Protein AF-0000000073455207 (afdb_homodimer)

Organism: Kluyveromyces lactis (strain ATCC 8585 / CBS 2359 / DSM 70799 / NBRC 1267 / NRRL Y-1140 / WM37) (NCBI:txid284590)

InterPro domains:
  IPR009097 Cyclic phosphodiesterase [SSF55144] (1-223)
  IPR015069 2H-phosphodiesterase-like, Domain of unknown function DUF1868 [PF08975] (4-100)

Nearest PDB structures (foldseek):
  2fsq-assembly1_A  TM=8.961E-01  e=2.848E-17  Agrobacterium fabrum str. C58
  6d30-assembly1_A  TM=6.223E-01  e=1.969E-04  Homo sapiens
  4h7w-assembly1_A  TM=6.123E-01  e=1.408E-03  Homo sapiens
  7tdp-assembly1_C  TM=2.406E-01  e=6.929E-01  Paenibacillus polymyxa
  7ten-assembly1_H  TM=1.829E-01  e=4.846E-01  Listeria monocytogenes

Solvent-accessible surface area (backbone atoms only — not comparable to full-atom values): 24890 Å² total; per-residue (Å²): 130,60,74,52,32,41,82,76,42,37,68,28,74,42,47,32,35,35,29,29,26,55,58,58,71,95,38,72,57,40,56,56,60,42,50,53,68,53,46,43,72,72,44,94,58,42,88,33,43,32,73,46,43,58,64,46,34,33,34,63,75,40,69,53,35,41,73,89,44,66,48,91,30,30,33,46,62,96,54,64,78,83,56,51,63,68,54,49,52,52,52,51,51,50,52,51,61,72,64,38,46,52,78,64,67,73,42,56,87,34,43,47,29,20,61,45,76,75,54,82,86,68,55,69,89,62,81,72,56,54,43,66,51,42,34,39,55,63,45,68,67,43,42,50,50,53,50,50,50,52,50,50,48,23,69,73,35,46,36,48,43,91,46,70,90,66,64,75,41,36,33,62,49,26,39,44,48,46,88,68,51,71,71,52,46,52,53,46,50,52,54,52,49,52,50,47,51,49,40,43,70,78,38,37,63,46,78,31,49,40,43,27,39,27,37,27,54,31,90,59,50,67,44,79,72,46,75,57,130,61,74,52,31,40,85,75,42,37,67,28,75,42,46,34,35,36,29,29,25,55,60,54,72,90,37,72,57,45,58,55,59,42,50,55,67,54,45,43,72,73,45,94,58,42,88,32,41,32,73,47,42,58,64,46,35,32,34,63,75,40,68,54,35,42,73,87,44,64,49,91,31,29,34,46,62,96,53,64,80,84,54,52,62,69,54,49,53,51,52,51,51,50,50,50,61,72,64,38,46,50,77,65,68,74,42,57,90,35,46,48,30,19,61,45,77,76,54,81,86,67,57,69,89,61,83,73,57,54,43,66,50,42,35,39,57,61,44,71,69,43,41,51,50,53,50,50,50,51,49,51,49,22,69,73,36,46,35,50,44,90,44,70,91,66,63,77,43,37,32,61,51,27,39,44,50,47,87,70,51,70,70,53,46,52,52,47,49,53,54,52,50,52,50,48,50,49,40,42,70,78,38,38,63,46,77,31,50,42,45,26,39,27,37,27,53,32,92,58,48,68,45,80,73,47,76,60

Secondary structure (DSSP, 8-state):
--SSB-TTSPBPP--EEEEEEEPPSSSHHHHHHHHHHHHGGGSTTGGGEEEPPGGG-EEEEEEEEETTB-STTSS-TTS-TTS-HHHHHHHHHHHHHHHTTTTTT-S-SSEEEEE----GGG--SSPPSEEEEEEEESSHHHHHHHHHHHHHHHHHH----TTTTT---EEEEEEE-SPPPHHHHHHHHHHHHHHHHHHHHH--EEEE---EEEEEEETTEEEEEEE-/--SSB-TTSPBPP--EEEEEEEPPSSSHHHHHHHHHHHHGGGSTTGGGEEEPPGGG-EEEEEEEEETTB-STTSS-TTS-TTS-HHHHHHHHHHHHHHHTTTTTT-S-SSEEEEE----GGG--SSPPSEEEEEEEESSHHHHHHHHHHHHHHHHHH----TTTTT---EEEEEEE-SPPPHHHHHHHHHHHHHHHHHHHHH--EEEE---EEEEEEETTEEEEEEE-

Foldseek 3Di:
DDCAAALQRHGDWKWAKFKKFQFDCPDPLLVLVCVCVVCLVVQPCSRQKHFADSRLWIKTLFGEEIQPDCDQQNAFPPDDSPDGNVVSLVVLLVLCVVVVCPVVVLADQWFKKFWDDDDPVPDDPDFDFFQKTWIGGPDPVRVVRSLVVQVVSCVSGVHHGPCSPPDTIITTGMGGSDGDDPVSSVVSCVVSNVSSVVCCVPPGMGITGFIFIWIDRHSRDTHGSDGD/DDCQAALQRHGDFKWAKFKKFQFDPPDPLLVLLCVCVVCLVVQPCSRQKFFADSRLWIKTLFGEEIPPDCDQQNAFPPDDSPDGRVVSLVVLLVLCVVVVCPVVVLADQWFKKFWDDDDPVPDDPDFDFFQKTWIGGPDPVRVVSSLVVQVVSCVSTVHHGPCSPPDTIITTGMGGSDGDDPVSSVVSCVVSNVSSVVCCVPPGMGITGAIFIWIDRHSHDTHGSDGD

pLDDT: mean 92.15, std 9.15, range [52.16, 98.69]

Sequence (456 aa):
MSFKFDDNGVVKTFHGNTIICHIPQQTDFFNRLLDFYRFAKRLSFYDKITLLPPSSYHVTIMNCCHEHDRSVGHWPTGLGADASISECHNHLAQLFKDANFRDQGTNPSGVELKVHIPPKDELPSSKPRSINVIVKPSNTSQETAIKQLRDSISALTGLEDPSHDSIKFHITLAYINEELKDSEVEELNSHLGNLHCILDRDCPVVQLGEPEFVTFEDMFYFHLVTKLMSFKFDDNGVVKTFHGNTIICHIPQQTDFFNRLLDFYRFAKRLSFYDKITLLPPSSYHVTIMNCCHEHDRSVGHWPTGLGADASISECHNHLAQLFKDANFRDQGTNPSGVELKVHIPPKDELPSSKPRSINVIVKPSNTSQETAIKQLRDSISALTGLEDPSHDSIKFHITLAYINEELKDSEVEELNSHLGNLHCILDRDCPVVQLGEPEFVTFEDMFYFHLVTKL

Radius of gyration: 23.31 Å; Cα contacts (8 Å, |Δi|>4): 829; chains: 2; bounding box: 54×61×60 Å

Structure (mmCIF, N/CA/C/O backbone):
data_AF-0000000073455207-model_v1
#
loop_
_entity.id
_entity.type
_entity.pdbx_description
1 polymer KLLA0A10351p
#
loop_
_atom_site.group_PDB
_atom_site.id
_atom_site.type_symbol
_atom_site.label_atom_id
_atom_site.label_alt_id
_atom_site.label_comp_id
_atom_site.label_asym_id
_atom_site.label_entity_id
_atom_site.label_seq_id
_atom_site.pdbx_PDB_ins_code
_atom_site.Cartn_x
_atom_site.Cartn_y
_atom_site.Cartn_z
_atom_site.occupancy
_atom_site.B_iso_or_equiv
_atom_site.auth_seq_id
_atom_site.auth_comp_id
_atom_site.auth_asym_id
_atom_site.auth_atom_id
_atom_site.pdbx_PDB_model_num
ATOM 1 N N . MET A 1 1 ? 17.125 19.188 7.805 1 53.72 1 MET A N 1
ATOM 2 C CA . MET A 1 1 ? 16.797 17.766 7.844 1 53.72 1 MET A CA 1
ATOM 3 C C . MET A 1 1 ? 15.383 17.547 8.367 1 53.72 1 MET A C 1
ATOM 5 O O . MET A 1 1 ? 14.93 18.266 9.258 1 53.72 1 MET A O 1
ATOM 9 N N . SER A 1 2 ? 14.477 16.938 7.512 1 76.56 2 SER A N 1
ATOM 10 C CA . SER A 1 2 ? 13.078 16.734 7.875 1 76.56 2 SER A CA 1
ATOM 11 C C . SER A 1 2 ? 12.953 15.797 9.078 1 76.56 2 SER A C 1
ATOM 13 O O . SER A 1 2 ? 13.852 15.008 9.352 1 76.56 2 SER A O 1
ATOM 15 N N . PHE A 1 3 ? 12.125 16.078 10.016 1 85.06 3 PHE A N 1
ATOM 16 C CA . PHE A 1 3 ? 11.805 15.211 11.148 1 85.06 3 PHE A CA 1
ATOM 17 C C . PHE A 1 3 ? 11.312 13.852 10.664 1 85.06 3 PHE A C 1
ATOM 19 O O . PHE A 1 3 ? 11.375 12.867 11.406 1 85.06 3 PHE A O 1
ATOM 26 N N . LYS A 1 4 ? 11.023 13.773 9.461 1 91.94 4 LYS A N 1
ATOM 27 C CA . LYS A 1 4 ? 10.289 12.594 9.016 1 91.94 4 LYS A CA 1
ATOM 28 C C . LYS A 1 4 ? 11.211 11.609 8.305 1 91.94 4 LYS A C 1
ATOM 30 O O . LYS A 1 4 ? 10.969 10.398 8.328 1 91.94 4 LYS A O 1
ATOM 35 N N . PHE A 1 5 ? 12.258 12.109 7.629 1 94 5 PHE A N 1
ATOM 36 C CA . PHE A 1 5 ? 13.188 11.273 6.883 1 94 5 PHE A CA 1
ATOM 37 C C . PHE A 1 5 ? 14.617 11.742 7.09 1 94 5 PHE A C 1
ATOM 39 O 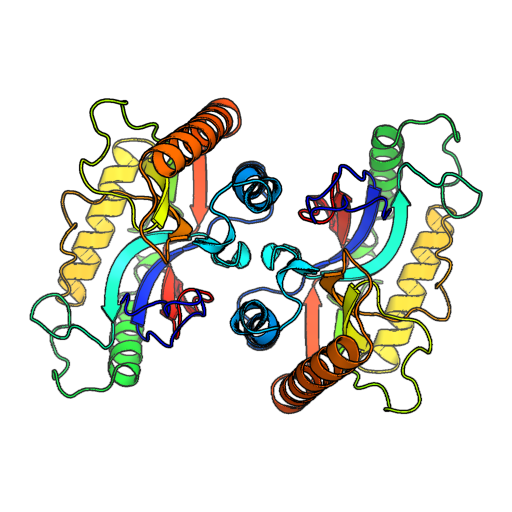O . PHE A 1 5 ? 14.867 12.93 7.297 1 94 5 PHE A O 1
ATOM 46 N N . ASP A 1 6 ? 15.531 10.828 7.02 1 90.75 6 ASP A N 1
ATOM 47 C CA . ASP A 1 6 ? 16.938 11.234 7.062 1 90.75 6 ASP A CA 1
ATOM 48 C C . ASP A 1 6 ? 17.453 11.555 5.66 1 90.75 6 ASP A C 1
ATOM 50 O O . ASP A 1 6 ? 16.688 11.539 4.691 1 90.75 6 ASP A O 1
ATOM 54 N N . ASP A 1 7 ? 18.703 11.844 5.578 1 84.44 7 ASP A N 1
ATOM 55 C CA . ASP A 1 7 ? 19.266 12.352 4.328 1 84.44 7 ASP A CA 1
ATOM 56 C C . ASP A 1 7 ? 19.297 11.258 3.262 1 84.44 7 ASP A C 1
ATOM 58 O O . ASP A 1 7 ? 19.359 11.555 2.066 1 84.44 7 ASP A O 1
ATOM 62 N N . ASN A 1 8 ? 19.234 10.008 3.686 1 86.81 8 ASN A N 1
ATOM 63 C CA . ASN A 1 8 ? 19.25 8.891 2.752 1 86.81 8 ASN A CA 1
ATOM 64 C C . ASN A 1 8 ? 17.844 8.438 2.385 1 86.81 8 ASN A C 1
ATOM 66 O O . ASN A 1 8 ? 17.656 7.469 1.643 1 86.81 8 ASN A O 1
ATOM 70 N N . GLY A 1 9 ? 16.922 9.133 2.91 1 91.31 9 GLY A N 1
ATOM 71 C CA . GLY A 1 9 ? 15.539 8.836 2.57 1 91.31 9 GLY A CA 1
ATOM 72 C C . GLY A 1 9 ? 14.938 7.734 3.424 1 91.31 9 GLY A C 1
ATOM 73 O O . GLY A 1 9 ? 13.883 7.195 3.092 1 91.31 9 GLY A O 1
ATOM 74 N N . VAL A 1 10 ? 15.648 7.391 4.445 1 94.44 10 VAL A N 1
ATOM 75 C CA . VAL A 1 10 ? 15.133 6.395 5.375 1 94.44 10 VAL A CA 1
ATOM 76 C C . VAL A 1 10 ? 14.156 7.047 6.348 1 94.44 10 VAL A C 1
ATOM 78 O O . VAL A 1 10 ? 14.445 8.109 6.91 1 94.44 10 VAL A O 1
ATOM 81 N N . VAL A 1 11 ? 13.023 6.438 6.492 1 96.62 11 VAL A N 1
ATOM 82 C CA . VAL A 1 11 ? 11.977 7 7.34 1 96.62 11 VAL A CA 1
ATOM 83 C C . VAL A 1 11 ? 12.438 7.012 8.797 1 96.62 11 VAL A C 1
ATOM 85 O O . VAL A 1 11 ? 13.062 6.059 9.266 1 96.62 11 VAL A O 1
ATOM 88 N N . LYS A 1 12 ? 12.148 8.094 9.461 1 96 12 LYS A N 1
ATOM 89 C CA . LYS A 1 12 ? 12.477 8.25 10.875 1 96 12 LYS A CA 1
ATOM 90 C C . LYS A 1 12 ? 11.234 8.055 11.75 1 96 12 LYS A C 1
ATOM 92 O O . LYS A 1 12 ? 10.109 8.156 11.266 1 96 12 LYS A O 1
ATOM 97 N N . THR A 1 13 ? 11.539 7.75 13 1 95.38 13 THR A N 1
ATOM 98 C CA . THR A 1 13 ? 10.453 7.77 13.969 1 95.38 13 THR A CA 1
ATOM 99 C C . THR A 1 13 ? 9.852 9.164 14.086 1 95.38 13 THR A C 1
ATOM 101 O O . THR A 1 13 ? 10.578 10.156 14.133 1 95.38 13 THR A O 1
ATOM 104 N N . PHE A 1 14 ? 8.594 9.297 14.047 1 96.06 14 PHE A N 1
ATOM 105 C CA . PHE A 1 14 ? 7.793 10.508 14.141 1 96.06 14 PHE A CA 1
ATOM 106 C C . PHE A 1 14 ? 6.414 10.203 14.711 1 96.06 14 PHE A C 1
ATOM 108 O O . PHE A 1 14 ? 5.469 9.945 13.961 1 96.06 14 PHE A O 1
ATOM 115 N N . HIS A 1 15 ? 6.293 10.281 16 1 97.44 15 HIS A N 1
ATOM 116 C CA . HIS A 1 15 ? 5.059 9.867 16.672 1 97.44 15 HIS A CA 1
ATOM 117 C C . HIS A 1 15 ? 4.012 10.977 16.625 1 97.44 15 HIS A C 1
ATOM 119 O O . HIS A 1 15 ? 4.32 12.141 16.891 1 97.44 15 HIS A O 1
ATOM 125 N N . GLY A 1 16 ? 2.875 10.633 16.281 1 97.94 16 GLY A N 1
ATOM 126 C CA . GLY A 1 16 ? 1.79 11.602 16.297 1 97.94 16 GLY A CA 1
ATOM 127 C C . GLY A 1 16 ? 0.429 10.977 16.062 1 97.94 16 GLY A C 1
ATOM 128 O O . GLY A 1 16 ? 0.284 9.758 16.109 1 97.94 16 GLY A O 1
ATOM 129 N N . ASN A 1 17 ? -0.539 11.82 15.992 1 98.38 17 ASN A N 1
ATOM 130 C CA . ASN A 1 17 ? -1.909 11.461 15.648 1 98.38 17 ASN A CA 1
ATOM 131 C C . ASN A 1 17 ? -2.549 12.508 14.734 1 98.38 17 ASN A C 1
ATOM 133 O O . ASN A 1 17 ? -2.059 13.633 14.641 1 98.38 17 ASN A O 1
ATOM 137 N N . THR A 1 18 ? -3.457 12.117 13.984 1 97.88 18 THR A N 1
ATOM 138 C CA . THR A 1 18 ? -4.117 12.969 13.008 1 97.88 18 THR A CA 1
ATOM 139 C C . THR A 1 18 ? -5.48 12.398 12.625 1 97.88 18 THR A C 1
ATOM 141 O O . THR A 1 18 ? -5.875 11.344 13.109 1 97.88 18 THR A O 1
ATOM 144 N N . ILE A 1 19 ? -6.246 13.156 11.922 1 96.69 19 ILE A N 1
ATOM 145 C CA . ILE A 1 19 ? -7.504 12.711 11.336 1 96.69 19 ILE A CA 1
ATOM 146 C C . ILE A 1 19 ? -7.355 12.586 9.82 1 96.69 19 ILE A C 1
ATOM 148 O O . ILE A 1 19 ? -7.051 13.562 9.133 1 96.69 19 ILE A O 1
ATOM 152 N N . ILE A 1 20 ? -7.598 11.352 9.305 1 98 20 ILE A N 1
ATOM 153 C CA . ILE A 1 20 ? -7.383 11.141 7.879 1 98 20 ILE A CA 1
ATOM 154 C C . ILE A 1 20 ? -8.562 10.375 7.289 1 98 20 ILE A C 1
ATOM 156 O O . ILE A 1 20 ? -9.391 9.836 8.023 1 98 20 ILE A O 1
ATOM 160 N N . CYS A 1 21 ? -8.656 10.391 5.996 1 97.94 21 CYS A N 1
ATOM 161 C CA . CYS A 1 21 ? -9.367 9.383 5.223 1 97.94 21 CYS A CA 1
ATOM 162 C C . CYS A 1 21 ? -8.406 8.594 4.34 1 97.94 21 CYS A C 1
ATOM 164 O O . CYS A 1 21 ? -7.73 9.172 3.484 1 97.94 21 CYS A O 1
ATOM 166 N N . HIS A 1 22 ? -8.312 7.301 4.527 1 98 22 HIS A N 1
ATOM 167 C CA . HIS A 1 22 ? -7.535 6.473 3.613 1 98 22 HIS A CA 1
ATOM 168 C C . HIS A 1 22 ? -8.164 6.457 2.221 1 98 22 HIS A C 1
ATOM 170 O O . HIS A 1 22 ? -9.383 6.52 2.086 1 98 22 HIS A O 1
ATOM 176 N N . ILE A 1 23 ? -7.32 6.375 1.247 1 97.81 23 ILE A N 1
ATOM 177 C CA . ILE A 1 23 ? -7.824 6.184 -0.108 1 97.81 23 ILE A CA 1
ATOM 178 C C . ILE A 1 23 ? -8.281 4.738 -0.288 1 97.81 23 ILE A C 1
ATOM 180 O O . ILE A 1 23 ? -7.523 3.803 -0.025 1 97.81 23 ILE A O 1
ATOM 184 N N . PRO A 1 24 ? -9.492 4.535 -0.753 1 96.12 24 PRO A N 1
ATOM 185 C CA . PRO A 1 24 ? -9.93 3.152 -0.98 1 96.12 24 PRO A CA 1
ATOM 186 C C . PRO A 1 24 ? -9.094 2.441 -2.047 1 96.12 24 PRO A C 1
ATOM 188 O O . PRO A 1 24 ? -8.922 2.967 -3.148 1 96.12 24 PRO A O 1
ATOM 191 N N . GLN A 1 25 ? -8.469 1.25 -1.884 1 93.56 25 GLN A N 1
ATOM 192 C CA . GLN A 1 25 ? -7.441 0.627 -2.713 1 93.56 25 GLN A CA 1
ATOM 193 C C . GLN A 1 25 ? -8.062 -0.09 -3.908 1 93.56 25 GLN A C 1
ATOM 195 O O . GLN A 1 25 ? -7.406 -0.262 -4.941 1 93.56 25 GLN A O 1
ATOM 200 N N . GLN A 1 26 ? -9.266 -0.726 -3.861 1 93.88 26 GLN A N 1
ATOM 201 C CA . GLN A 1 26 ? -9.883 -1.448 -4.965 1 93.88 26 GLN A CA 1
ATOM 202 C C . GLN A 1 26 ? -10.805 -0.536 -5.77 1 93.88 26 GLN A C 1
ATOM 204 O O . GLN A 1 26 ? -11.977 -0.852 -5.969 1 93.88 26 GLN A O 1
ATOM 209 N N . THR A 1 27 ? -10.234 0.616 -6.234 1 96.81 27 THR A N 1
ATOM 210 C CA . THR A 1 27 ? -10.922 1.607 -7.055 1 96.81 27 THR A CA 1
ATOM 211 C C . THR A 1 27 ? -10.055 2.029 -8.234 1 96.81 27 THR A C 1
ATOM 213 O O . THR A 1 27 ? -8.828 1.943 -8.172 1 96.81 27 THR A O 1
ATOM 216 N N . ASP A 1 28 ? -10.695 2.496 -9.297 1 96.25 28 ASP A N 1
ATOM 217 C CA . ASP A 1 28 ? -9.969 3.025 -10.445 1 96.25 28 ASP A CA 1
ATOM 218 C C . ASP A 1 28 ? -9.086 4.203 -10.039 1 96.25 28 ASP A C 1
ATOM 220 O O . ASP A 1 28 ? -7.973 4.352 -10.547 1 96.25 28 ASP A O 1
ATOM 224 N N . PHE A 1 29 ? -9.586 5.074 -9.125 1 97.62 29 PHE A N 1
ATOM 225 C CA . PHE A 1 29 ? -8.828 6.227 -8.648 1 97.62 29 PHE A CA 1
ATOM 226 C C . PHE A 1 29 ? -7.5 5.785 -8.047 1 97.62 29 PHE A C 1
ATOM 228 O O . PHE A 1 29 ? -6.445 6.324 -8.383 1 97.62 29 PHE A O 1
ATOM 235 N N . PHE A 1 30 ? -7.566 4.781 -7.176 1 97.94 30 PHE A N 1
ATOM 236 C CA . PHE A 1 30 ? -6.363 4.273 -6.531 1 97.94 30 PHE A CA 1
ATOM 237 C C . PHE A 1 30 ? -5.391 3.715 -7.562 1 97.94 30 PHE A C 1
ATOM 239 O O . PHE A 1 30 ? -4.191 3.998 -7.516 1 97.94 30 PHE A O 1
ATOM 246 N N . ASN A 1 31 ? -5.918 2.914 -8.469 1 97.88 31 ASN A N 1
ATOM 247 C CA . ASN A 1 31 ? -5.082 2.344 -9.516 1 97.88 31 ASN A CA 1
ATOM 248 C C . ASN A 1 31 ? -4.379 3.432 -10.328 1 97.88 31 ASN A C 1
ATOM 250 O O . ASN A 1 31 ? -3.207 3.291 -10.68 1 97.88 31 ASN A O 1
ATOM 254 N N . ARG A 1 32 ? -5.031 4.512 -10.609 1 97.25 32 ARG A N 1
ATOM 255 C CA . ARG A 1 32 ? -4.438 5.617 -11.359 1 97.25 32 ARG A CA 1
ATOM 256 C C . ARG A 1 32 ? -3.387 6.34 -10.523 1 97.25 32 ARG A C 1
ATOM 258 O O . ARG A 1 32 ? -2.395 6.836 -11.055 1 97.25 32 ARG A O 1
ATOM 265 N N . LEU A 1 33 ? -3.625 6.441 -9.219 1 97.69 33 LEU A N 1
ATOM 266 C CA . LEU A 1 33 ? -2.598 7.012 -8.352 1 97.69 33 LEU A CA 1
ATOM 267 C C . LEU A 1 33 ? -1.292 6.234 -8.469 1 97.69 33 LEU A C 1
ATOM 269 O O . LEU A 1 33 ? -0.208 6.82 -8.414 1 97.69 33 LEU A O 1
ATOM 273 N N . LEU A 1 34 ? -1.419 4.953 -8.703 1 98.06 34 LEU A N 1
ATOM 274 C CA . LEU A 1 34 ? -0.252 4.082 -8.797 1 98.06 34 LEU A CA 1
ATOM 275 C C . LEU A 1 34 ? 0.545 4.375 -10.062 1 98.06 34 LEU A C 1
ATOM 277 O O . LEU A 1 34 ? 1.672 3.898 -10.219 1 98.06 34 LEU A O 1
ATOM 281 N N . ASP A 1 35 ? -0.006 5.156 -10.984 1 97.44 35 ASP A N 1
ATOM 282 C CA . ASP A 1 35 ? 0.765 5.523 -12.172 1 97.44 35 ASP A CA 1
ATOM 283 C C . ASP A 1 35 ? 2.078 6.199 -11.781 1 97.44 35 ASP A C 1
ATOM 285 O O . ASP A 1 35 ? 3.104 5.996 -12.438 1 97.44 35 ASP A O 1
ATOM 289 N N . PHE A 1 36 ? 2.045 7.027 -10.75 1 97.25 36 PHE A N 1
ATOM 290 C CA . PHE A 1 36 ? 3.285 7.637 -10.289 1 97.25 36 PHE A CA 1
ATOM 291 C C . PHE A 1 36 ? 4.262 6.574 -9.797 1 97.25 36 PHE A C 1
ATOM 293 O O . PHE A 1 36 ? 5.453 6.633 -10.102 1 97.25 36 PHE A O 1
ATOM 300 N N . TYR A 1 37 ? 3.773 5.641 -9.055 1 97.56 37 TYR A N 1
ATOM 301 C CA . TYR A 1 37 ? 4.598 4.547 -8.562 1 97.56 37 TYR A CA 1
ATOM 302 C C . TYR A 1 37 ? 5.203 3.75 -9.711 1 97.56 37 TYR A C 1
ATOM 304 O O . TYR A 1 37 ? 6.375 3.367 -9.656 1 97.56 37 TYR A O 1
ATOM 312 N N . ARG A 1 38 ? 4.449 3.533 -10.742 1 97.06 38 ARG A N 1
ATOM 313 C CA . ARG A 1 38 ? 4.879 2.789 -11.922 1 97.06 38 ARG A CA 1
ATOM 314 C C . ARG A 1 38 ? 6.012 3.512 -12.641 1 97.06 38 ARG A C 1
ATOM 316 O O . ARG A 1 38 ? 6.918 2.873 -13.18 1 97.06 38 ARG A O 1
ATOM 323 N N . PHE A 1 39 ? 6.016 4.805 -12.594 1 93 39 PHE A N 1
ATOM 324 C CA . PHE A 1 39 ? 6.949 5.562 -13.422 1 93 39 PHE A CA 1
ATOM 325 C C . PHE A 1 39 ? 8.109 6.094 -12.586 1 93 39 PHE A C 1
ATOM 327 O O . PHE A 1 39 ? 9.133 6.5 -13.133 1 93 39 PHE A O 1
ATOM 334 N N . ALA A 1 40 ? 7.973 6.105 -11.289 1 95.75 40 ALA A N 1
ATOM 335 C CA . ALA A 1 40 ? 8.859 6.836 -10.391 1 95.75 40 ALA A CA 1
ATOM 336 C C . ALA A 1 40 ? 10.32 6.477 -10.641 1 95.75 40 ALA A C 1
ATOM 338 O O . ALA A 1 40 ? 11.195 7.344 -10.609 1 95.75 40 ALA A O 1
ATOM 339 N N . LYS A 1 41 ? 10.641 5.266 -10.984 1 94.75 41 LYS A N 1
ATOM 340 C CA . LYS A 1 41 ? 12.023 4.816 -11.141 1 94.75 41 LYS A CA 1
ATOM 341 C C . LYS A 1 41 ? 12.68 5.453 -12.367 1 94.75 41 LYS A C 1
ATOM 343 O O . LYS A 1 41 ? 13.898 5.422 -12.508 1 94.75 41 LYS A O 1
ATOM 348 N N . ARG A 1 42 ? 11.875 6.027 -13.234 1 95.06 42 ARG A N 1
ATOM 349 C CA . ARG A 1 42 ? 12.406 6.648 -14.445 1 95.06 42 ARG A CA 1
ATOM 350 C C . ARG A 1 42 ? 12.797 8.102 -14.188 1 95.06 42 ARG A C 1
ATOM 352 O O . ARG A 1 42 ? 13.461 8.727 -15.023 1 95.06 42 ARG A O 1
ATOM 359 N N . LEU A 1 43 ? 12.391 8.633 -13.055 1 96.25 43 LEU A N 1
ATOM 360 C CA . LEU A 1 43 ? 12.727 10.016 -12.742 1 96.25 43 LEU A CA 1
ATOM 361 C C . LEU A 1 43 ? 14.234 10.195 -12.602 1 96.25 43 LEU A C 1
ATOM 363 O O . LEU A 1 43 ? 14.914 9.344 -12.016 1 96.25 43 LEU A O 1
ATOM 367 N N . SER A 1 44 ? 14.75 11.32 -13.125 1 97 44 SER A N 1
ATOM 368 C CA . SER A 1 44 ? 16.172 11.602 -13.062 1 97 44 SER A CA 1
ATOM 369 C C . SER A 1 44 ? 16.641 11.82 -11.625 1 97 44 SER A C 1
ATOM 371 O O . SER A 1 44 ? 17.828 11.727 -11.328 1 97 44 SER A O 1
ATOM 373 N N . PHE A 1 45 ? 15.711 12.117 -10.75 1 96.25 45 PHE A N 1
ATOM 374 C CA . PHE A 1 45 ? 16.016 12.414 -9.352 1 96.25 45 PHE A CA 1
ATOM 375 C C . PHE A 1 45 ? 15.422 11.352 -8.438 1 96.25 45 PHE A C 1
ATOM 377 O O . PHE A 1 45 ? 15.07 11.648 -7.289 1 96.25 45 PHE A O 1
ATOM 384 N N . TYR A 1 46 ? 15.258 10.133 -8.898 1 95.62 46 TYR A N 1
ATOM 385 C CA . TYR A 1 46 ? 14.656 9.039 -8.141 1 95.62 46 TYR A CA 1
ATOM 386 C C . TYR A 1 46 ? 15.383 8.828 -6.82 1 95.62 46 TYR A C 1
ATOM 388 O O . TYR A 1 46 ? 14.766 8.5 -5.809 1 95.62 46 TYR A O 1
ATOM 396 N N . ASP A 1 47 ? 16.625 9.023 -6.816 1 93.56 47 ASP A N 1
ATOM 397 C CA . ASP A 1 47 ? 17.438 8.773 -5.625 1 93.56 47 ASP A CA 1
ATOM 398 C C . ASP A 1 47 ? 17.172 9.836 -4.559 1 93.56 47 ASP A C 1
ATOM 400 O O . ASP A 1 47 ? 17.578 9.68 -3.406 1 93.56 47 ASP A O 1
ATOM 404 N N . LYS A 1 48 ? 16.5 10.914 -4.949 1 95.06 48 LYS A N 1
ATOM 405 C CA . LYS A 1 48 ? 16.281 12.023 -4.023 1 95.06 48 LYS A CA 1
ATOM 406 C C . LYS A 1 48 ? 14.906 11.922 -3.363 1 95.06 48 LYS A C 1
ATOM 408 O O . LYS A 1 48 ? 14.523 12.797 -2.582 1 95.06 48 LYS A O 1
ATOM 413 N N . ILE A 1 49 ? 14.172 10.883 -3.707 1 96.19 49 ILE A N 1
ATOM 414 C CA . ILE A 1 49 ? 12.82 10.828 -3.158 1 96.19 49 ILE A CA 1
ATOM 415 C C . ILE A 1 49 ? 12.617 9.508 -2.416 1 96.19 49 ILE A C 1
ATOM 417 O O . ILE A 1 49 ? 13.359 8.547 -2.635 1 96.19 49 ILE A O 1
ATOM 421 N N . THR A 1 50 ? 11.727 9.484 -1.52 1 97.12 50 THR A N 1
ATOM 422 C CA . THR A 1 50 ? 11.211 8.289 -0.862 1 97.12 50 THR A CA 1
ATOM 423 C C . THR A 1 50 ? 9.719 8.125 -1.148 1 97.12 50 THR A C 1
ATOM 425 O O . THR A 1 50 ? 8.906 8.953 -0.748 1 97.12 50 THR A O 1
ATOM 428 N N . LEU A 1 51 ? 9.398 7.082 -1.883 1 97.94 51 LEU A N 1
ATOM 429 C CA . LEU A 1 51 ? 7.996 6.766 -2.137 1 97.94 51 LEU A CA 1
ATOM 430 C C . LEU A 1 51 ? 7.301 6.309 -0.859 1 97.94 51 LEU A C 1
ATOM 432 O O . LEU A 1 51 ? 7.852 5.504 -0.101 1 97.94 51 LEU A O 1
ATOM 436 N N . LEU A 1 52 ? 6.168 6.863 -0.614 1 98.31 52 LEU A N 1
ATOM 437 C CA . LEU A 1 52 ? 5.359 6.34 0.482 1 98.31 52 LEU A CA 1
ATOM 438 C C . LEU A 1 52 ? 4.723 5.008 0.099 1 98.31 52 LEU A C 1
ATOM 440 O O . LEU A 1 52 ? 4.352 4.805 -1.058 1 98.31 52 LEU A O 1
ATOM 444 N N . PRO A 1 53 ? 4.645 4.047 1.096 1 98.38 53 PRO A N 1
ATOM 445 C CA . PRO A 1 53 ? 3.857 2.857 0.767 1 98.38 53 PRO A CA 1
ATOM 446 C C . PRO A 1 53 ? 2.434 3.195 0.333 1 98.38 53 PRO A C 1
ATOM 448 O O . PRO A 1 53 ? 1.684 3.816 1.091 1 98.38 53 PRO A O 1
ATOM 451 N N . PRO A 1 54 ? 2.057 2.729 -0.848 1 98.56 54 PR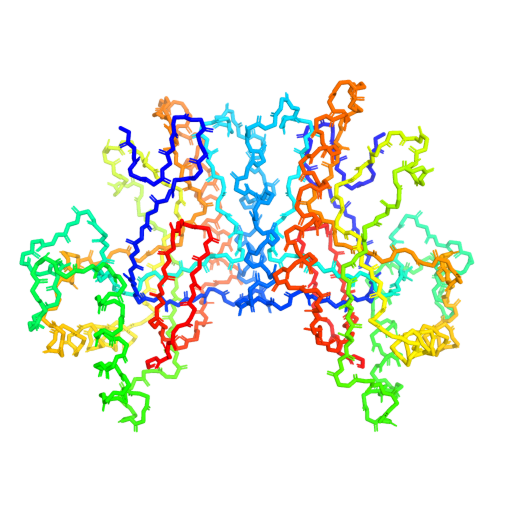O A N 1
ATOM 452 C CA . PRO A 1 54 ? 0.723 3.096 -1.331 1 98.56 54 PRO A CA 1
ATOM 453 C C . PRO A 1 54 ? -0.391 2.645 -0.389 1 98.56 54 PRO A C 1
ATOM 455 O O . PRO A 1 54 ? -1.488 3.207 -0.409 1 98.56 54 PRO A O 1
ATOM 458 N N . SER A 1 55 ? -0.117 1.649 0.438 1 98.38 55 SER A N 1
ATOM 459 C CA . SER A 1 55 ? -1.079 1.232 1.453 1 98.38 55 SER A CA 1
ATOM 460 C C . SER A 1 55 ? -1.387 2.367 2.424 1 98.38 55 SER A C 1
ATOM 462 O O . SER A 1 55 ? -2.393 2.328 3.135 1 98.38 55 SER A O 1
ATOM 464 N N . SER A 1 56 ? -0.565 3.404 2.471 1 98.06 56 SER A N 1
ATOM 465 C CA . SER A 1 56 ? -0.732 4.473 3.451 1 98.06 56 SER A CA 1
ATOM 466 C C . SER A 1 56 ? -1.327 5.723 2.811 1 98.06 56 SER A C 1
ATOM 468 O O . SER A 1 56 ? -1.538 6.73 3.486 1 98.06 56 SER A O 1
ATOM 470 N N . TYR A 1 57 ? -1.574 5.695 1.498 1 98.62 57 TYR A N 1
ATOM 471 C CA . TYR A 1 57 ? -2.145 6.867 0.843 1 98.62 57 TYR A CA 1
ATOM 472 C C . TYR A 1 57 ? -3.408 7.332 1.556 1 98.62 57 TYR A C 1
ATOM 474 O O . TYR A 1 57 ? -4.289 6.523 1.857 1 98.62 57 TYR A O 1
ATOM 482 N N . HIS A 1 58 ? -3.51 8.641 1.802 1 98.62 58 HIS A N 1
ATOM 483 C CA . HIS A 1 58 ? -4.629 9.219 2.539 1 98.62 58 HIS A CA 1
ATOM 484 C C . HIS A 1 58 ? -4.754 10.711 2.275 1 98.62 58 HIS A C 1
ATOM 486 O O . HIS A 1 58 ? -3.859 11.32 1.68 1 98.62 58 HIS A O 1
ATOM 492 N N . VAL A 1 59 ? -5.855 11.242 2.672 1 98 59 VAL A N 1
ATOM 493 C CA . VAL A 1 59 ? -6.047 12.68 2.791 1 98 59 VAL A CA 1
ATOM 494 C C . VAL A 1 59 ? -6.184 13.062 4.262 1 98 59 VAL A C 1
ATOM 496 O O . VAL A 1 59 ? -7.008 12.5 4.984 1 98 59 VAL A O 1
ATOM 499 N N . THR A 1 60 ? -5.324 13.969 4.656 1 97.31 60 THR A N 1
ATOM 500 C CA . THR A 1 60 ? -5.465 14.5 6.008 1 97.31 60 THR A CA 1
ATOM 501 C C . THR A 1 60 ? -6.633 15.484 6.086 1 97.31 60 THR A C 1
ATOM 503 O O . THR A 1 60 ? -6.684 16.453 5.328 1 97.31 60 THR A O 1
ATOM 506 N N . ILE A 1 61 ? -7.516 15.203 6.965 1 95.69 61 ILE A N 1
ATOM 507 C CA . ILE A 1 61 ? -8.672 16.062 7.199 1 95.69 61 ILE A CA 1
ATOM 508 C C . ILE A 1 61 ? -8.305 17.156 8.203 1 95.69 61 ILE A C 1
ATOM 510 O O . ILE A 1 61 ? -8.711 18.312 8.039 1 95.69 61 ILE A O 1
ATOM 514 N N . MET A 1 62 ? -7.59 16.766 9.188 1 95.44 62 MET A N 1
ATOM 515 C CA . MET A 1 62 ? -7.137 17.719 10.195 1 95.44 62 MET A CA 1
ATOM 516 C C . MET A 1 62 ? -5.883 17.219 10.898 1 95.44 62 MET A C 1
ATOM 518 O O . MET A 1 62 ? -5.84 16.078 11.367 1 95.44 62 MET A O 1
ATOM 522 N N . ASN A 1 63 ? -4.906 18.094 10.945 1 95.19 63 ASN A N 1
ATOM 523 C CA . ASN A 1 63 ? -3.744 17.781 11.773 1 95.19 63 ASN A CA 1
ATOM 524 C C . ASN A 1 63 ? -4.07 17.875 13.258 1 95.19 63 ASN A C 1
ATOM 526 O O . ASN A 1 63 ? -4.805 18.781 13.68 1 95.19 63 ASN A O 1
ATOM 530 N N . CYS A 1 64 ? -3.479 16.984 13.969 1 96.25 64 CYS A N 1
ATOM 531 C CA . CYS A 1 64 ? -3.666 17.016 15.414 1 96.25 64 CYS A CA 1
ATOM 532 C C . CYS A 1 64 ? -2.334 17.188 16.141 1 96.25 64 CYS A C 1
ATOM 534 O O . CYS A 1 64 ? -1.727 18.266 16.078 1 96.25 64 CYS A O 1
ATOM 536 N N . CYS A 1 65 ? -1.815 16.062 16.703 1 96.31 65 CYS A N 1
ATOM 537 C CA . CYS A 1 65 ? -0.642 16.25 17.547 1 96.31 65 CYS A CA 1
ATOM 538 C C . CYS A 1 65 ? 0.522 15.398 17.062 1 96.31 65 CYS A C 1
ATOM 540 O O . CYS A 1 65 ? 0.317 14.305 16.531 1 96.31 65 CYS A O 1
ATOM 542 N N . HIS A 1 66 ? 1.681 15.93 17.25 1 94.5 66 HIS A N 1
ATOM 543 C CA . HIS A 1 66 ? 2.883 15.117 17.109 1 94.5 66 HIS A CA 1
ATOM 544 C C . HIS A 1 66 ? 3.91 15.477 18.188 1 94.5 66 HIS A C 1
ATOM 546 O O . HIS A 1 66 ? 3.789 16.5 18.844 1 94.5 66 HIS A O 1
ATOM 552 N N . GLU A 1 67 ? 4.887 14.68 18.391 1 93.38 67 GLU A N 1
ATOM 553 C CA . GLU A 1 67 ? 5.793 14.695 19.531 1 93.38 67 GLU A CA 1
ATOM 554 C C . GLU A 1 67 ? 6.672 15.938 19.531 1 93.38 67 GLU A C 1
ATOM 556 O O . GLU A 1 67 ? 7.219 16.328 20.562 1 93.38 67 GLU A O 1
ATOM 561 N N . HIS A 1 68 ? 6.754 16.703 18.438 1 91.94 68 HIS A N 1
ATOM 562 C CA . HIS A 1 68 ? 7.773 17.75 18.312 1 91.94 68 HIS A CA 1
ATOM 563 C C . HIS A 1 68 ? 7.176 19.125 18.531 1 91.94 68 HIS A C 1
ATOM 565 O O . HIS A 1 68 ? 7.898 20.125 18.516 1 91.94 68 HIS A O 1
ATOM 571 N N . ASP A 1 69 ? 5.902 19.25 18.672 1 91.75 69 ASP A N 1
ATOM 572 C CA . ASP A 1 69 ? 5.258 20.547 18.859 1 91.75 69 ASP A CA 1
ATOM 573 C C . ASP A 1 69 ? 4.125 20.453 19.891 1 91.75 69 ASP A C 1
ATOM 575 O O . ASP A 1 69 ? 3.061 19.906 19.594 1 91.75 69 ASP A O 1
ATOM 579 N N . ARG A 1 70 ? 4.336 21.016 21.031 1 92.62 70 ARG A N 1
ATOM 580 C CA . ARG A 1 70 ? 3.348 20.984 22.109 1 92.62 70 ARG A CA 1
ATOM 581 C C . ARG A 1 70 ? 2.818 22.375 22.406 1 92.62 70 ARG A C 1
ATOM 583 O O . ARG A 1 70 ? 2.297 22.625 23.5 1 92.62 70 ARG A O 1
ATOM 590 N N . SER A 1 71 ? 3.021 23.234 21.531 1 91.31 71 SER A N 1
ATOM 591 C CA . SER A 1 71 ? 2.553 24.609 21.719 1 91.31 71 SER A CA 1
ATOM 592 C C . SER A 1 71 ? 1.03 24.672 21.719 1 91.31 71 SER A C 1
ATOM 594 O O . SER A 1 71 ? 0.36 23.703 21.375 1 91.31 71 SER A O 1
ATOM 596 N N . VAL A 1 72 ? 0.569 25.828 22.188 1 89.25 72 VAL A N 1
ATOM 597 C CA . VAL A 1 72 ? -0.871 26.047 22.25 1 89.25 72 VAL A CA 1
ATOM 598 C C . VAL A 1 72 ? -1.49 25.844 20.875 1 89.25 72 VAL A C 1
ATOM 600 O O . VAL A 1 72 ? -0.978 26.359 19.875 1 89.25 72 VAL A O 1
ATOM 603 N N . GLY A 1 73 ? -2.592 25.062 20.781 1 92.12 73 GLY A N 1
ATOM 604 C CA . GLY A 1 73 ? -3.252 24.766 19.516 1 92.12 73 GLY A CA 1
ATOM 605 C C . GLY A 1 73 ? -2.744 23.484 18.875 1 92.12 73 GLY A C 1
ATOM 606 O O . GLY A 1 73 ? -3.4 22.938 17.984 1 92.12 73 GLY A O 1
ATOM 607 N N . HIS A 1 74 ? -1.572 23.062 19.297 1 93.94 74 HIS A N 1
ATOM 608 C CA . HIS A 1 74 ? -0.97 21.859 18.734 1 93.94 74 HIS A CA 1
ATOM 609 C C . HIS A 1 74 ? -0.917 20.734 19.75 1 93.94 74 HIS A C 1
ATOM 611 O O . HIS A 1 74 ? -0.314 19.688 19.5 1 93.94 74 HIS A O 1
ATOM 617 N N . TRP A 1 75 ? -1.464 21.031 20.844 1 95.88 75 TRP A N 1
ATOM 618 C CA . TRP A 1 75 ? -1.616 20.109 21.969 1 95.88 75 TRP A CA 1
ATOM 619 C C . TRP A 1 75 ? -2.988 20.266 22.609 1 95.88 75 TRP A C 1
ATOM 621 O O . TRP A 1 75 ? -3.5 21.375 22.734 1 95.88 75 TRP A O 1
ATOM 631 N N . PRO A 1 76 ? -3.648 19.141 22.938 1 96.25 76 PRO A N 1
ATOM 632 C CA . PRO A 1 76 ? -5.031 19.266 23.406 1 96.25 76 PRO A CA 1
ATOM 633 C C . PRO A 1 76 ? -5.137 19.984 24.75 1 96.25 76 PRO A C 1
ATOM 635 O O . PRO A 1 76 ? -4.246 19.859 25.578 1 96.25 76 PRO A O 1
ATOM 638 N N . THR A 1 77 ? -6.211 20.609 24.844 1 93.31 77 THR A N 1
ATOM 639 C CA . THR A 1 77 ? -6.504 21.219 26.125 1 93.31 77 THR A CA 1
ATOM 640 C C . THR A 1 77 ? -6.789 20.156 27.188 1 93.31 77 THR A C 1
ATOM 642 O O . THR A 1 77 ? -7.309 19.078 26.875 1 93.31 77 THR A O 1
ATOM 645 N N . GLY A 1 78 ? -6.398 20.359 28.406 1 90.69 78 GLY A N 1
ATOM 646 C CA . GLY A 1 78 ? -6.684 19.422 29.484 1 90.69 78 GLY A CA 1
ATOM 647 C C . GLY A 1 78 ? -5.586 18.391 29.688 1 90.69 78 GLY A C 1
ATOM 648 O O . GLY A 1 78 ? -5.645 17.594 30.625 1 90.69 78 GLY A O 1
ATOM 649 N N . LEU A 1 79 ? -4.672 18.406 28.75 1 94 79 LEU A N 1
ATOM 650 C CA . LEU A 1 79 ? -3.527 17.516 28.891 1 94 79 LEU A CA 1
ATOM 651 C C . LEU A 1 79 ? -2.24 18.312 29.094 1 94 79 LEU A C 1
ATOM 653 O O . LEU A 1 79 ? -1.956 19.234 28.328 1 94 79 LEU A O 1
ATOM 657 N N . GLY A 1 80 ? -1.494 18 30.141 1 93.31 80 GLY A N 1
ATOM 658 C CA . GLY A 1 80 ? -0.25 18.703 30.422 1 93.31 80 GLY A CA 1
ATOM 659 C C . GLY A 1 80 ? 0.756 18.594 29.281 1 93.31 80 GLY A C 1
ATOM 660 O O . GLY A 1 80 ? 0.856 17.562 28.625 1 93.31 80 GLY A O 1
ATOM 661 N N . ALA A 1 81 ? 1.531 19.609 29.094 1 90.12 81 ALA A N 1
ATOM 662 C CA . ALA A 1 81 ? 2.543 19.641 28.047 1 90.12 81 ALA A CA 1
ATOM 663 C C . ALA A 1 81 ? 3.619 18.594 28.281 1 90.12 81 ALA A C 1
ATOM 665 O O . ALA A 1 81 ? 4.352 18.219 27.375 1 90.12 81 ALA A O 1
ATOM 666 N N . ASP A 1 82 ? 3.744 18.109 29.531 1 94.25 82 ASP A N 1
ATOM 667 C CA . ASP A 1 82 ? 4.762 17.125 29.875 1 94.25 82 ASP A CA 1
ATOM 668 C C . ASP A 1 82 ? 4.254 15.703 29.641 1 94.25 82 ASP A C 1
ATOM 670 O O . ASP A 1 82 ? 5.02 14.742 29.75 1 94.25 82 ASP A O 1
ATOM 674 N N . ALA A 1 83 ? 2.961 15.633 29.234 1 96.38 83 ALA A N 1
ATOM 675 C CA . ALA A 1 83 ? 2.396 14.312 28.969 1 96.38 83 ALA A CA 1
ATOM 676 C C . ALA A 1 83 ? 3.061 13.664 27.766 1 96.38 83 ALA A C 1
ATOM 678 O O . ALA A 1 83 ? 3.426 14.352 26.797 1 96.38 83 ALA A O 1
ATOM 679 N N . SER A 1 84 ? 3.279 12.367 27.812 1 97.12 84 SER A N 1
ATOM 680 C CA . SER A 1 84 ? 3.865 11.641 26.688 1 97.12 84 SER A CA 1
ATOM 681 C C . SER A 1 84 ? 2.924 11.617 25.484 1 97.12 84 SER A C 1
ATOM 683 O O . SER A 1 84 ? 1.722 11.852 25.641 1 97.12 84 SER A O 1
ATOM 685 N N . ILE A 1 85 ? 3.428 11.367 24.344 1 97.19 85 ILE A N 1
ATOM 686 C CA . ILE A 1 85 ? 2.621 11.273 23.125 1 97.19 85 ILE A CA 1
ATOM 687 C C . ILE A 1 85 ? 1.619 10.133 23.266 1 97.19 85 ILE A C 1
ATOM 689 O O . ILE A 1 85 ? 0.5 10.211 22.75 1 97.19 85 ILE A O 1
ATOM 693 N N . SER A 1 86 ? 2.006 9.039 23.922 1 97.5 86 SER A N 1
ATOM 694 C CA . SER A 1 86 ? 1.091 7.93 24.172 1 97.5 86 SER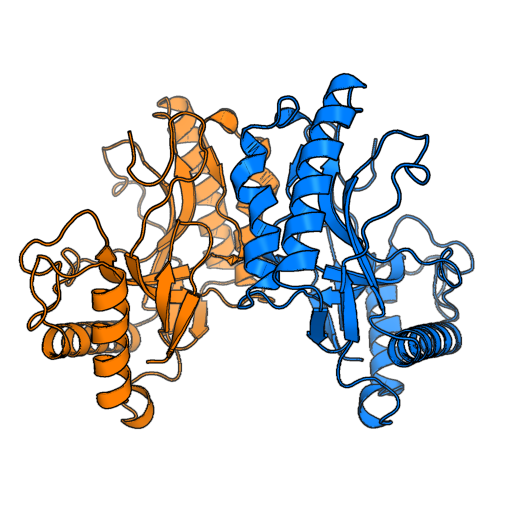 A CA 1
ATOM 695 C C . SER A 1 86 ? -0.095 8.367 25.016 1 97.5 86 SER A C 1
ATOM 697 O O . SER A 1 86 ? -1.234 7.98 24.766 1 97.5 86 SER A O 1
ATOM 699 N N . GLU A 1 87 ? 0.173 9.188 26.016 1 97.69 87 GLU A N 1
ATOM 700 C CA . GLU A 1 87 ? -0.904 9.742 26.828 1 97.69 87 GLU A CA 1
ATOM 701 C C . GLU A 1 87 ? -1.817 10.641 26 1 97.69 87 GLU A C 1
ATOM 703 O O . GLU A 1 87 ? -3.035 10.648 26.203 1 97.69 87 GLU A O 1
ATOM 708 N N . CYS A 1 88 ? -1.184 11.375 25.172 1 98 88 CYS A N 1
ATOM 709 C CA . CYS A 1 88 ? -1.949 12.227 24.266 1 98 88 CYS A CA 1
ATOM 710 C C . CYS A 1 88 ? -2.861 11.391 23.375 1 98 88 CYS A C 1
ATOM 712 O O . CYS A 1 88 ? -4.039 11.719 23.203 1 98 88 CYS A O 1
ATOM 714 N N . HIS A 1 89 ? -2.359 10.281 22.766 1 98.06 89 HIS A N 1
ATOM 715 C CA . HIS A 1 89 ? -3.166 9.359 21.969 1 98.06 89 HIS A CA 1
ATOM 716 C C . HIS A 1 89 ? -4.402 8.898 22.734 1 98.06 89 HIS A C 1
ATOM 718 O O . HIS A 1 89 ? -5.52 8.984 22.219 1 98.06 89 HIS A O 1
ATOM 724 N N . ASN A 1 90 ? -4.172 8.484 23.953 1 97.56 90 ASN A N 1
ATOM 725 C CA . ASN A 1 90 ? -5.238 7.926 24.766 1 97.56 90 ASN A CA 1
ATOM 726 C C . ASN A 1 90 ? -6.277 8.984 25.141 1 97.56 90 ASN A C 1
ATOM 728 O O . ASN A 1 90 ? -7.477 8.703 25.141 1 97.56 90 ASN A O 1
ATOM 732 N N . HIS A 1 91 ? -5.781 10.125 25.484 1 97.44 91 HIS A N 1
ATOM 733 C CA . HIS A 1 91 ? -6.668 11.227 25.844 1 97.44 91 HIS A CA 1
ATOM 734 C C . HIS A 1 91 ? -7.609 11.578 24.703 1 97.44 91 HIS A C 1
ATOM 736 O O . HIS A 1 91 ? -8.82 11.656 24.891 1 97.44 91 HIS A O 1
ATOM 742 N N . LEU A 1 92 ? -7.059 11.758 23.5 1 97.69 92 LEU A N 1
ATOM 743 C CA . LEU A 1 92 ? -7.863 12.109 22.344 1 97.69 92 LEU A CA 1
ATOM 744 C C . LEU A 1 92 ? -8.797 10.961 21.953 1 97.69 92 LEU A C 1
ATOM 746 O O . LEU A 1 92 ? -9.953 11.195 21.594 1 97.69 92 LEU A O 1
ATOM 750 N N . ALA A 1 93 ? -8.305 9.734 21.984 1 97.06 93 ALA A N 1
ATOM 751 C CA . ALA A 1 93 ? -9.141 8.578 21.688 1 97.06 93 ALA A CA 1
ATOM 752 C C . ALA A 1 93 ? -10.375 8.555 22.578 1 97.06 93 ALA A C 1
ATOM 754 O O . ALA A 1 93 ? -11.484 8.297 22.109 1 97.06 93 ALA A O 1
ATOM 755 N N . GLN A 1 94 ? -10.156 8.836 23.859 1 95.75 94 GLN A N 1
ATOM 756 C CA . GLN A 1 94 ? -11.258 8.844 24.828 1 95.75 94 GLN A CA 1
ATOM 757 C C . GLN A 1 94 ? -12.242 9.969 24.516 1 95.75 94 GLN A C 1
ATOM 759 O O . GLN A 1 94 ? -13.461 9.766 24.578 1 95.75 94 GLN A O 1
ATOM 764 N N . LEU A 1 95 ? -11.703 11.133 24.203 1 95.88 95 LEU A N 1
ATOM 765 C CA . LEU A 1 95 ? -12.562 12.258 23.844 1 95.88 95 LEU A CA 1
ATOM 766 C C . LEU A 1 95 ? -13.445 11.914 22.656 1 95.88 95 LEU A C 1
ATOM 768 O O . LEU A 1 95 ? -14.656 12.172 22.672 1 95.88 95 LEU A O 1
ATOM 772 N N . PHE A 1 96 ? -12.875 11.297 21.609 1 95.25 96 PHE A N 1
ATOM 773 C CA . PHE A 1 96 ? -13.617 10.984 20.391 1 95.25 96 PHE A CA 1
ATOM 774 C C . PHE A 1 96 ? -14.633 9.875 20.641 1 95.25 96 PHE A C 1
ATOM 776 O O . PHE A 1 96 ? -15.734 9.898 20.094 1 95.25 96 PHE A O 1
ATOM 783 N N . LYS A 1 97 ? -14.258 8.938 21.422 1 92.31 97 LYS A N 1
ATOM 784 C CA . LYS A 1 97 ? -15.188 7.867 21.766 1 92.31 97 LYS A CA 1
ATOM 785 C C . LYS A 1 97 ? -16.391 8.414 22.531 1 92.31 97 LYS A C 1
ATOM 787 O O . LYS A 1 97 ? -17.531 8.047 22.234 1 92.31 97 LYS A O 1
ATOM 792 N N . ASP A 1 98 ? -16.141 9.312 23.422 1 91.62 98 ASP A N 1
ATOM 793 C CA . ASP A 1 98 ? -17.203 9.891 24.234 1 91.62 98 ASP A CA 1
ATOM 794 C C . ASP A 1 98 ? -18.109 10.789 23.406 1 91.62 98 ASP A C 1
ATOM 796 O O . ASP A 1 98 ? -19.328 10.844 23.641 1 91.62 98 ASP A O 1
ATOM 800 N N . ALA A 1 99 ? -17.484 11.508 22.516 1 89.69 99 ALA A N 1
ATOM 801 C CA . ALA A 1 99 ? -18.25 12.438 21.688 1 89.69 99 ALA A CA 1
ATOM 802 C C . ALA A 1 99 ? -19.125 11.68 20.688 1 89.69 99 ALA A C 1
ATOM 804 O O . ALA A 1 99 ? -20.156 12.188 20.25 1 89.69 99 ALA A O 1
ATOM 805 N N . ASN A 1 100 ? -18.75 10.461 20.281 1 79.94 100 ASN A N 1
ATOM 806 C CA . ASN A 1 100 ? -19.5 9.594 19.375 1 79.94 100 ASN A CA 1
ATOM 807 C C . ASN A 1 100 ? -19.984 10.352 18.141 1 79.94 100 ASN A C 1
ATOM 809 O O . ASN A 1 100 ? -21.172 10.328 17.828 1 79.94 100 ASN A O 1
ATOM 813 N N . PHE A 1 101 ? -19.125 10.977 17.406 1 75.88 101 PHE A N 1
ATOM 814 C CA . PHE A 1 101 ? -19.453 11.805 16.25 1 75.88 101 PHE A CA 1
ATOM 815 C C . PHE A 1 101 ? -20.297 11.039 15.25 1 75.88 101 PHE A C 1
ATOM 817 O O . PHE A 1 101 ? -21.156 11.617 14.578 1 75.88 101 PHE A O 1
ATOM 824 N N . ARG A 1 102 ? -20.109 9.789 15.047 1 65.88 102 ARG A N 1
ATOM 825 C CA . ARG A 1 102 ? -20.781 8.922 14.086 1 65.88 102 ARG A CA 1
ATOM 826 C C . ARG A 1 102 ? -22.281 8.859 14.352 1 65.88 102 ARG A C 1
ATOM 828 O O . ARG A 1 102 ? -23.078 8.906 13.422 1 65.88 102 ARG A O 1
ATOM 835 N N . ASP A 1 103 ? -22.578 8.727 15.492 1 62.91 103 ASP A N 1
ATOM 836 C CA . ASP A 1 103 ? -23.953 8.453 15.883 1 62.91 103 ASP A CA 1
ATOM 837 C C . ASP A 1 103 ? -24.797 9.727 15.875 1 62.91 103 ASP A C 1
ATOM 839 O O . ASP A 1 103 ? -26.031 9.672 15.844 1 62.91 103 ASP A O 1
ATOM 843 N N . GLN A 1 104 ? -24.172 10.695 15.883 1 58.53 104 GLN A N 1
ATOM 844 C CA . GLN A 1 104 ? -24.938 11.938 15.961 1 58.53 104 GLN A CA 1
ATOM 845 C C . GLN A 1 104 ? -25.422 12.375 14.586 1 58.53 104 GLN A C 1
ATOM 847 O O . GLN A 1 104 ? -26.188 13.328 14.461 1 58.53 104 GLN A O 1
ATOM 852 N N . GLY A 1 105 ? -25.234 11.453 13.633 1 57.31 105 GLY A N 1
ATOM 853 C CA . GLY A 1 105 ? -25.672 11.828 12.289 1 57.31 105 GLY A CA 1
ATOM 854 C C . GLY A 1 105 ? -25 13.086 11.773 1 57.31 105 GLY A C 1
ATOM 855 O O . GLY A 1 105 ? -25.438 13.672 10.789 1 57.31 105 GLY A O 1
ATOM 856 N N . THR A 1 106 ? -24.203 13.594 12.492 1 53.34 106 THR A N 1
ATOM 857 C CA . THR A 1 106 ? -23.609 14.883 12.164 1 53.34 106 THR A CA 1
ATOM 858 C C . THR A 1 106 ? -22.5 14.719 11.133 1 53.34 106 THR A C 1
ATOM 860 O O . THR A 1 106 ? -22.109 15.68 10.461 1 53.34 106 THR A O 1
ATOM 863 N N . ASN A 1 107 ? -22.031 13.461 11.055 1 58.94 107 ASN A N 1
ATOM 864 C CA . ASN A 1 107 ? -20.844 13.367 10.211 1 58.94 107 ASN A CA 1
ATOM 865 C C . ASN A 1 107 ? -21.125 12.578 8.938 1 58.94 107 ASN A C 1
ATOM 867 O O . ASN A 1 107 ? -21.984 11.688 8.922 1 58.94 107 ASN A O 1
ATOM 871 N N . PRO A 1 108 ? -20.516 13.18 7.961 1 60.84 108 PRO A N 1
ATOM 872 C CA . PRO A 1 108 ? -20.719 12.531 6.66 1 60.84 108 PRO A CA 1
ATOM 873 C C . PRO A 1 108 ? -20.328 11.055 6.672 1 60.84 108 PRO A C 1
ATOM 875 O O . PRO A 1 108 ? -19.375 10.664 7.355 1 60.84 108 PRO A O 1
ATOM 878 N N . SER A 1 109 ? -21.234 10.172 6.172 1 71.69 109 SER A N 1
ATOM 879 C CA . SER A 1 109 ? -20.969 8.75 5.945 1 71.69 109 SER A CA 1
ATOM 880 C C . SER A 1 109 ? -19.719 8.562 5.098 1 71.69 109 SER A C 1
ATOM 882 O O . SER A 1 109 ? -19.219 7.441 4.949 1 71.69 109 SER A O 1
ATOM 884 N N . GLY A 1 110 ? -19.156 9.703 4.797 1 88.25 110 GLY A N 1
ATOM 885 C CA . GLY A 1 110 ? -17.984 9.727 3.943 1 88.25 110 GLY A CA 1
ATOM 886 C C . GLY A 1 110 ? -17.672 11.109 3.398 1 88.25 110 GLY A C 1
ATOM 887 O O . GLY A 1 110 ? -18.406 12.07 3.672 1 88.25 110 GLY A O 1
ATOM 888 N N . VAL A 1 111 ? -16.484 11.266 2.818 1 94.25 111 VAL A N 1
ATOM 889 C CA . VAL A 1 111 ? -16.016 12.516 2.225 1 94.25 111 VAL A CA 1
ATOM 890 C C . VAL A 1 111 ? -15.852 12.336 0.717 1 94.25 111 VAL A C 1
ATOM 892 O O . VAL A 1 111 ? -15.289 11.336 0.261 1 94.25 111 VAL A O 1
ATOM 895 N N . GLU A 1 112 ? -16.5 13.195 0.053 1 95.94 112 GLU A N 1
ATOM 896 C CA . GLU A 1 112 ? -16.328 13.188 -1.397 1 95.94 112 GLU A CA 1
ATOM 897 C C . GLU A 1 112 ? -15.406 14.312 -1.855 1 95.94 112 GLU A C 1
ATOM 899 O O . GLU A 1 112 ? -15.648 15.484 -1.553 1 95.94 112 GLU A O 1
ATOM 904 N N . LEU A 1 113 ? -14.344 13.945 -2.58 1 96.88 113 LEU A N 1
ATOM 905 C CA . LEU A 1 113 ? -13.367 14.914 -3.059 1 96.88 113 LEU A CA 1
ATOM 906 C C . LEU A 1 113 ? -13.242 14.859 -4.578 1 96.88 113 LEU A C 1
ATOM 908 O O . LEU A 1 113 ? -13.711 13.906 -5.207 1 96.88 113 LEU A O 1
ATOM 912 N N . LYS A 1 114 ? -12.688 15.875 -5.086 1 96.62 114 LYS A N 1
ATOM 913 C CA . LYS A 1 114 ? -12.336 15.906 -6.504 1 96.62 114 LYS A CA 1
ATOM 914 C C . LYS A 1 114 ? -10.898 16.375 -6.711 1 96.62 114 LYS A C 1
ATOM 916 O O . LYS A 1 114 ? -10.367 17.125 -5.895 1 96.62 114 LYS A O 1
ATOM 921 N N . VAL A 1 115 ? -10.359 15.875 -7.766 1 95.19 115 VAL A N 1
ATOM 922 C CA . VAL A 1 115 ? -9 16.281 -8.125 1 95.19 115 VAL A CA 1
ATOM 923 C C . VAL A 1 115 ? -8.977 17.75 -8.484 1 95.19 115 VAL A C 1
ATOM 925 O O . VAL A 1 115 ? -9.883 18.25 -9.164 1 95.19 115 VAL A O 1
ATOM 928 N N . HIS A 1 116 ? -7.934 18.422 -8.008 1 91.38 116 HIS A N 1
ATOM 929 C CA . HIS A 1 116 ? -7.734 19.828 -8.32 1 91.38 116 HIS A CA 1
ATOM 930 C C . HIS A 1 116 ? -6.43 20.047 -9.078 1 91.38 116 HIS A C 1
ATOM 932 O O . HIS A 1 116 ? -5.363 19.641 -8.617 1 91.38 116 HIS A O 1
ATOM 938 N N . ILE A 1 117 ? -6.551 20.625 -10.203 1 87.25 117 ILE A N 1
ATOM 939 C CA . ILE A 1 117 ? -5.379 21 -10.984 1 87.25 117 ILE A CA 1
ATOM 940 C C . ILE A 1 117 ? -5.051 22.469 -10.758 1 87.25 117 ILE A C 1
ATOM 942 O O . ILE A 1 117 ? -5.754 23.359 -11.258 1 87.25 117 ILE A O 1
ATOM 946 N N . PRO A 1 118 ? -4.051 22.625 -9.938 1 77.75 118 PRO A N 1
ATOM 947 C CA . PRO A 1 118 ? -3.717 24.031 -9.711 1 77.75 118 PRO A CA 1
ATOM 948 C C . PRO A 1 118 ? -3.307 24.75 -10.992 1 77.75 118 PRO A C 1
ATOM 950 O O . PRO A 1 118 ? -2.645 24.172 -11.852 1 77.75 118 PRO A O 1
ATOM 953 N N . PRO A 1 119 ? -3.746 25.969 -11.031 1 77.44 119 PRO A N 1
ATOM 954 C CA . PRO A 1 119 ? -3.283 26.75 -12.18 1 77.44 119 PRO A CA 1
ATOM 955 C C . PRO A 1 119 ? -1.77 26.953 -12.18 1 77.44 119 PRO A C 1
ATOM 957 O O . PRO A 1 119 ? -1.144 26.969 -11.117 1 77.44 119 PRO A O 1
ATOM 960 N N . LYS A 1 120 ? -1.2 26.969 -13.312 1 70 120 LYS A N 1
ATOM 961 C CA . LYS A 1 120 ? 0.242 27.094 -13.5 1 70 120 LYS A CA 1
ATOM 962 C C . LYS A 1 120 ? 0.8 28.297 -12.734 1 70 120 LYS A C 1
ATOM 964 O O . LYS A 1 120 ? 1.929 28.25 -12.242 1 70 120 LYS A O 1
ATOM 969 N N . ASP A 1 121 ? 0.024 29.266 -12.594 1 61.94 121 ASP A N 1
ATOM 970 C CA . ASP A 1 121 ? 0.482 30.5 -11.953 1 61.94 121 ASP A CA 1
ATOM 971 C C . ASP A 1 121 ? 0.434 30.375 -10.43 1 61.94 121 ASP A C 1
ATOM 973 O O . ASP A 1 121 ? 0.909 31.266 -9.719 1 61.94 121 ASP A O 1
ATOM 977 N N . GLU A 1 122 ? -0.111 29.375 -9.922 1 64.5 122 GLU A N 1
ATOM 978 C CA . GLU A 1 122 ? -0.231 29.188 -8.484 1 64.5 122 GLU A CA 1
ATOM 979 C C . GLU A 1 122 ? 0.813 28.188 -7.969 1 64.5 122 GLU A C 1
ATOM 981 O O . GLU A 1 122 ? 0.731 27.734 -6.828 1 64.5 122 GLU A O 1
ATOM 986 N N . LEU A 1 123 ? 1.746 27.953 -8.828 1 63.38 123 LEU A N 1
ATOM 987 C CA . LEU A 1 123 ? 2.795 27.062 -8.359 1 63.38 123 LEU A CA 1
ATOM 988 C C . LEU A 1 123 ? 3.682 27.75 -7.328 1 63.38 123 LEU A C 1
ATOM 990 O O . LEU A 1 123 ? 4.012 28.922 -7.477 1 63.38 123 LEU A O 1
ATOM 994 N N . PRO A 1 124 ? 3.855 26.984 -6.23 1 65.38 124 PRO A N 1
ATOM 995 C CA . PRO A 1 124 ? 4.664 27.594 -5.176 1 65.38 124 PRO A CA 1
ATOM 996 C C . PRO A 1 124 ? 6.023 28.078 -5.68 1 65.38 124 PRO A C 1
ATOM 998 O O . PRO A 1 124 ? 6.578 27.5 -6.617 1 65.38 124 PRO A O 1
ATOM 1001 N N . SER A 1 125 ? 6.41 29.156 -5.109 1 67.88 125 SER A N 1
ATOM 1002 C CA . SER A 1 125 ? 7.719 29.703 -5.426 1 67.88 125 SER A CA 1
ATOM 1003 C C . SER A 1 125 ? 8.844 28.859 -4.84 1 67.88 125 SER A C 1
ATOM 1005 O O . SER A 1 125 ? 9.953 28.844 -5.367 1 67.88 125 SER A O 1
ATOM 1007 N N . SER A 1 126 ? 8.5 28.203 -3.797 1 79.31 126 SER A N 1
ATOM 1008 C CA . SER A 1 126 ? 9.523 27.391 -3.16 1 79.31 126 SER A CA 1
ATOM 1009 C C . SER A 1 126 ? 9.547 25.984 -3.732 1 79.31 126 SER A C 1
ATOM 1011 O O . SER A 1 126 ? 8.547 25.516 -4.285 1 79.31 126 SER A O 1
ATOM 1013 N N . LYS A 1 127 ? 10.734 25.438 -3.658 1 89.25 127 LYS A N 1
ATOM 1014 C CA . LYS A 1 127 ? 10.891 24.062 -4.129 1 89.25 127 LYS A CA 1
ATOM 1015 C C . LYS A 1 127 ? 10.078 23.094 -3.281 1 89.25 127 LYS A C 1
ATOM 1017 O O . LYS A 1 127 ? 9.992 23.25 -2.061 1 89.25 127 LYS A O 1
ATOM 1022 N N . PRO A 1 128 ? 9.445 22.203 -3.934 1 92.31 128 PRO A N 1
ATOM 1023 C CA . PRO A 1 128 ? 8.594 21.266 -3.205 1 92.31 128 PRO A CA 1
ATOM 1024 C C . PRO A 1 128 ? 9.383 20.344 -2.273 1 92.31 128 PRO A C 1
ATOM 1026 O O . PRO A 1 128 ? 10.539 20.016 -2.561 1 92.31 128 PRO A O 1
ATOM 1029 N N . ARG A 1 129 ? 8.758 19.969 -1.187 1 92.5 129 ARG A N 1
ATOM 1030 C CA . ARG A 1 129 ? 9.344 19.031 -0.23 1 92.5 129 ARG A CA 1
ATOM 1031 C C . ARG A 1 129 ? 8.641 17.688 -0.278 1 92.5 129 ARG A C 1
ATOM 1033 O O . ARG A 1 129 ? 9.109 16.719 0.315 1 92.5 129 ARG A O 1
ATOM 1040 N N . SER A 1 130 ? 7.52 17.641 -0.931 1 95 130 SER A N 1
ATOM 1041 C CA . SER A 1 130 ? 6.75 16.422 -1.133 1 95 130 SER A CA 1
ATOM 1042 C C . SER A 1 130 ? 6.059 16.422 -2.492 1 95 130 SER A C 1
ATOM 1044 O O . SER A 1 130 ? 5.984 17.453 -3.158 1 95 130 SER A O 1
ATOM 1046 N N . ILE A 1 131 ? 5.758 15.328 -2.955 1 96.5 131 ILE A N 1
ATOM 1047 C CA . ILE A 1 131 ? 5.039 15.117 -4.207 1 96.5 131 ILE A CA 1
ATOM 1048 C C . ILE A 1 131 ? 3.58 14.773 -3.914 1 96.5 131 ILE A C 1
ATOM 1050 O O . ILE A 1 131 ? 3.287 13.742 -3.312 1 96.5 131 ILE A O 1
ATOM 1054 N N . ASN A 1 132 ? 2.684 15.641 -4.414 1 96.25 132 ASN A N 1
ATOM 1055 C CA . ASN A 1 132 ? 1.304 15.578 -3.945 1 96.25 132 ASN A CA 1
ATOM 1056 C C . ASN A 1 132 ? 0.315 15.609 -5.105 1 96.25 132 ASN A C 1
ATOM 1058 O O . ASN A 1 132 ? 0.53 16.328 -6.09 1 96.25 132 ASN A O 1
ATOM 1062 N N . VAL A 1 133 ? -0.704 14.828 -5.004 1 96.81 133 VAL A N 1
ATOM 1063 C CA . VAL A 1 133 ? -1.916 15.039 -5.789 1 96.81 133 VAL A CA 1
ATOM 1064 C C . VAL A 1 133 ? -2.881 15.938 -5.02 1 96.81 133 VAL A C 1
ATOM 1066 O O . VAL A 1 133 ? -3.271 15.625 -3.895 1 96.81 133 VAL A O 1
ATOM 1069 N N . ILE A 1 134 ? -3.256 17.031 -5.629 1 95.44 134 ILE A N 1
ATOM 1070 C CA . ILE A 1 134 ? -4.098 18.016 -4.961 1 95.44 134 ILE A CA 1
ATOM 1071 C C . ILE A 1 134 ? -5.57 17.656 -5.172 1 95.44 134 ILE A C 1
ATOM 1073 O O . ILE A 1 134 ? -5.98 17.328 -6.285 1 95.44 134 ILE A O 1
ATOM 1077 N N . VAL A 1 135 ? -6.293 17.688 -4.051 1 96.38 135 VAL A N 1
ATOM 1078 C CA . VAL A 1 135 ? -7.727 17.422 -4.102 1 96.38 135 VAL A CA 1
ATOM 1079 C C . VAL A 1 135 ? -8.477 18.5 -3.326 1 96.38 135 VAL A C 1
ATOM 1081 O O . VAL A 1 135 ? -7.871 19.281 -2.592 1 96.38 135 VAL A O 1
ATOM 1084 N N . LYS A 1 136 ? -9.734 18.609 -3.529 1 95.12 136 LYS A N 1
ATOM 1085 C CA . LYS A 1 136 ? -10.625 19.516 -2.812 1 95.12 136 LYS A CA 1
ATOM 1086 C C . LYS A 1 136 ? -12.016 18.906 -2.643 1 95.12 136 LYS A C 1
ATOM 1088 O O . LYS A 1 136 ? -12.367 17.969 -3.344 1 95.12 136 LYS A O 1
ATOM 1093 N N . PRO A 1 137 ? -12.742 19.453 -1.678 1 95.12 137 PRO A N 1
ATOM 1094 C CA . PRO A 1 137 ? -14.125 18.984 -1.604 1 95.12 137 PRO A CA 1
ATOM 1095 C C . PRO A 1 137 ? -14.852 19.062 -2.947 1 95.12 137 PRO A C 1
ATOM 1097 O O . PRO A 1 137 ? -14.648 20.016 -3.697 1 95.12 137 PRO A O 1
ATOM 1100 N N . SER A 1 138 ? -15.703 18.094 -3.264 1 95.44 138 SER A N 1
ATOM 1101 C CA . SER A 1 138 ? -16.297 17.969 -4.594 1 95.44 138 SER A CA 1
ATOM 1102 C C . SER A 1 138 ? -17.344 19.062 -4.832 1 95.44 138 SER A C 1
ATOM 1104 O O . SER A 1 138 ? -17.672 19.359 -5.98 1 95.44 138 SER A O 1
ATOM 1106 N N . ASN A 1 139 ? -17.953 19.516 -3.756 1 94.69 139 ASN A N 1
ATOM 1107 C CA . ASN A 1 139 ? -18.938 20.594 -3.809 1 94.69 139 ASN A CA 1
ATOM 1108 C C . ASN A 1 139 ? -19 21.359 -2.492 1 94.69 139 ASN A C 1
ATOM 1110 O O . ASN A 1 139 ? -18.297 21.031 -1.54 1 94.69 139 ASN A O 1
ATOM 1114 N N . THR A 1 140 ? -19.844 22.344 -2.463 1 94.44 140 THR A N 1
ATOM 1115 C CA . THR A 1 140 ? -19.938 23.234 -1.315 1 94.44 140 THR A CA 1
ATOM 1116 C C . THR A 1 140 ? -20.453 22.5 -0.088 1 94.44 140 THR A C 1
ATOM 1118 O O . THR A 1 140 ? -20.047 22.781 1.038 1 94.44 140 THR A O 1
ATOM 1121 N N . SER A 1 141 ? -21.344 21.578 -0.324 1 93.44 141 SER A N 1
ATOM 1122 C CA . SER A 1 141 ? -21.875 20.797 0.789 1 93.44 141 SER A CA 1
ATOM 1123 C C . SER A 1 141 ? -20.781 19.984 1.471 1 93.44 141 SER A C 1
ATOM 1125 O O . SER A 1 141 ? -20.719 19.938 2.701 1 93.44 141 SER A O 1
ATOM 1127 N N . GLN A 1 142 ? -19.938 19.391 0.647 1 93.31 142 GLN A N 1
ATOM 1128 C CA . GLN A 1 142 ? -18.797 18.641 1.184 1 93.31 142 GLN A CA 1
ATOM 1129 C C . GLN A 1 142 ? -17.844 19.562 1.928 1 93.31 142 GLN A C 1
ATOM 1131 O O . GLN A 1 142 ? -17.344 19.203 3 1 93.31 142 GLN A O 1
ATOM 1136 N N . GLU A 1 143 ? -17.609 20.672 1.395 1 92.94 143 GLU A N 1
ATOM 1137 C CA . GLU A 1 143 ? -16.75 21.672 2.033 1 92.94 143 GLU A CA 1
ATOM 1138 C C . GLU A 1 143 ? -17.281 22.062 3.41 1 92.94 143 GLU A C 1
ATOM 1140 O O . GLU A 1 143 ? -16.516 22.094 4.383 1 92.94 143 GLU A O 1
ATOM 1145 N N . THR A 1 144 ? -18.484 22.344 3.459 1 91.94 144 THR A N 1
ATOM 1146 C CA . THR A 1 144 ? -19.141 22.75 4.707 1 91.94 144 THR A CA 1
ATOM 1147 C C . THR A 1 144 ? -19.078 21.609 5.73 1 91.94 144 THR A C 1
ATOM 1149 O O . THR A 1 144 ? -18.797 21.844 6.91 1 91.94 144 THR A O 1
ATOM 1152 N N . ALA A 1 145 ? -19.312 20.422 5.238 1 91.5 145 ALA A N 1
ATOM 1153 C CA . ALA A 1 145 ? -19.297 19.266 6.133 1 91.5 145 ALA A CA 1
ATOM 1154 C C . ALA A 1 145 ? -17.922 19.062 6.75 1 91.5 145 ALA A C 1
ATOM 1156 O O . ALA A 1 145 ? -17.812 18.797 7.949 1 91.5 145 ALA A O 1
ATOM 1157 N N . ILE A 1 146 ? -16.891 19.188 5.969 1 93.12 146 ILE A N 1
ATOM 1158 C CA . ILE A 1 146 ? -15.531 19 6.453 1 93.12 146 ILE A CA 1
ATOM 1159 C C . ILE A 1 146 ? -15.188 20.109 7.445 1 93.12 146 ILE A C 1
ATOM 1161 O O . ILE A 1 146 ? -14.594 19.859 8.492 1 93.12 146 ILE A O 1
ATOM 1165 N N . LYS A 1 147 ? -15.547 21.297 7.121 1 92.06 147 LYS A N 1
ATOM 1166 C CA . LYS A 1 147 ? -15.305 22.422 8.016 1 92.06 147 LYS A CA 1
ATOM 1167 C C . LYS A 1 147 ? -16 22.234 9.359 1 92.06 147 LYS A C 1
ATOM 1169 O O . LYS A 1 147 ? -15.422 22.5 10.414 1 92.06 147 LYS A O 1
ATOM 1174 N N . GLN A 1 148 ? -17.219 21.797 9.289 1 91.44 148 GLN A N 1
ATOM 1175 C CA . GLN A 1 148 ? -17.969 21.562 10.516 1 91.44 148 GLN A CA 1
ATOM 1176 C C . GLN A 1 148 ? -17.312 20.469 11.367 1 91.44 148 GLN A C 1
ATOM 1178 O O . GLN A 1 148 ? -17.281 20.578 12.594 1 91.44 148 GLN A O 1
ATOM 1183 N N . LEU A 1 149 ? -16.891 19.469 10.695 1 92.25 149 LEU A N 1
ATOM 1184 C CA . LEU A 1 149 ? -16.172 18.422 11.422 1 92.25 149 LEU A CA 1
ATOM 1185 C C . LEU A 1 149 ? -14.93 18.969 12.102 1 92.25 149 LEU A C 1
ATOM 1187 O O . LEU A 1 149 ? -14.688 18.703 13.281 1 92.25 149 LEU A O 1
ATOM 1191 N N . ARG A 1 150 ? -14.156 19.719 11.398 1 94.12 150 ARG A N 1
ATOM 1192 C CA . ARG A 1 150 ? -12.938 20.312 11.938 1 94.12 150 ARG A CA 1
ATOM 1193 C C . ARG A 1 150 ? -13.258 21.25 13.102 1 94.12 150 ARG A C 1
ATOM 1195 O O . ARG A 1 150 ? -12.562 21.234 14.125 1 94.12 150 ARG A O 1
ATOM 1202 N N . ASP A 1 151 ? -14.32 22.031 12.938 1 93.12 151 ASP A N 1
ATOM 1203 C CA . ASP A 1 151 ? -14.758 22.906 14.016 1 93.12 151 ASP A CA 1
ATOM 1204 C C . ASP A 1 151 ? -15.125 22.109 15.266 1 93.12 151 ASP A C 1
ATOM 1206 O O . ASP A 1 151 ? -14.758 22.484 16.375 1 93.12 151 ASP A O 1
ATOM 1210 N N . SER A 1 152 ? -15.859 21.094 15.047 1 92.69 152 SER A N 1
ATOM 1211 C CA . SER A 1 152 ? -16.297 20.25 16.156 1 92.69 152 SER A CA 1
ATOM 1212 C C . SER A 1 152 ? -15.109 19.609 16.859 1 92.69 152 SER A C 1
ATOM 1214 O O . SER A 1 152 ? -15.094 19.516 18.094 1 92.69 152 SER A O 1
ATOM 1216 N N . ILE A 1 153 ? -14.141 19.188 16.094 1 94.25 153 ILE A N 1
ATOM 1217 C CA . ILE A 1 153 ? -12.945 18.578 16.672 1 94.25 153 ILE A CA 1
ATOM 1218 C C . ILE A 1 153 ? -12.164 19.625 17.453 1 94.25 153 ILE A C 1
ATOM 1220 O O . ILE A 1 153 ? -11.703 19.359 18.578 1 94.25 153 ILE A O 1
ATOM 1224 N N . SER A 1 154 ? -12.062 20.734 16.875 1 95 154 SER A N 1
ATOM 1225 C CA . SER A 1 154 ? -11.359 21.812 17.562 1 95 154 SER A CA 1
ATOM 1226 C C . SER A 1 154 ? -12.047 22.188 18.859 1 95 154 SER A C 1
ATOM 1228 O O . SER A 1 154 ? -11.383 22.375 19.891 1 95 154 SER A O 1
ATOM 1230 N N . ALA A 1 155 ? -13.336 22.281 18.844 1 94.12 155 ALA A N 1
ATOM 1231 C CA . ALA A 1 155 ? -14.094 22.625 20.047 1 94.12 155 ALA A CA 1
ATOM 1232 C C . ALA A 1 155 ? -13.93 21.547 21.125 1 94.12 155 ALA A C 1
ATOM 1234 O O . ALA A 1 155 ? -13.812 21.875 22.312 1 94.12 155 ALA A O 1
ATOM 1235 N N . LEU A 1 156 ? -13.898 20.359 20.688 1 95.06 156 LEU A N 1
ATOM 1236 C CA . LEU A 1 156 ? -13.836 19.234 21.609 1 95.06 156 LEU A CA 1
ATOM 1237 C C . LEU A 1 156 ? -12.445 19.109 22.219 1 95.06 156 LEU A C 1
ATOM 1239 O O . LEU A 1 156 ? -12.312 18.781 23.406 1 95.06 156 LEU A O 1
ATOM 1243 N N . THR A 1 157 ? -11.398 19.344 21.453 1 96.5 157 THR A N 1
ATOM 1244 C CA . THR A 1 157 ? -10.055 18.953 21.859 1 96.5 157 THR A CA 1
ATOM 1245 C C . THR A 1 157 ? -9.219 20.172 22.219 1 96.5 157 THR A C 1
ATOM 1247 O O . THR A 1 157 ? -8.195 20.047 22.891 1 96.5 157 THR A O 1
ATOM 1250 N N . GLY A 1 158 ? -9.609 21.328 21.703 1 95.69 158 GLY A N 1
ATOM 1251 C CA . GLY A 1 158 ? -8.812 22.531 21.859 1 95.69 158 GLY A CA 1
ATOM 1252 C C . GLY A 1 158 ? -7.719 22.656 20.812 1 95.69 158 GLY A C 1
ATOM 1253 O O . GLY A 1 158 ? -6.961 23.625 20.812 1 95.69 158 GLY A O 1
ATOM 1254 N N . LEU A 1 159 ? -7.652 21.688 19.891 1 96 159 LEU A N 1
ATOM 1255 C CA . LEU A 1 159 ? -6.652 21.719 18.844 1 96 159 LEU A CA 1
ATOM 1256 C C . LEU A 1 159 ? -7.047 22.703 17.734 1 96 159 LEU A C 1
ATOM 1258 O O . LEU A 1 159 ? -8.227 22.828 17.406 1 96 159 LEU A O 1
ATOM 1262 N N . GLU A 1 160 ? -6.105 23.344 17.25 1 92.12 160 GLU A N 1
ATOM 1263 C CA . GLU A 1 160 ? -6.309 24.25 16.125 1 92.12 160 GLU A CA 1
ATOM 1264 C C . GLU A 1 160 ? -5.32 23.969 14.992 1 92.12 160 GLU A C 1
ATOM 1266 O O . GLU A 1 160 ? -4.125 24.25 15.125 1 92.12 160 GLU A O 1
ATOM 1271 N N . ASP A 1 161 ? -5.816 23.453 13.945 1 88.88 161 ASP A N 1
ATOM 1272 C CA . ASP A 1 161 ? -4.98 23.25 12.766 1 88.88 161 ASP A CA 1
ATOM 1273 C C . ASP A 1 161 ? -4.59 24.594 12.141 1 88.88 161 ASP A C 1
ATOM 1275 O O . ASP A 1 161 ? -5.449 25.422 11.867 1 88.88 161 ASP A O 1
ATOM 1279 N N . PRO A 1 162 ? -3.334 24.828 11.906 1 83.31 162 PRO A N 1
ATOM 1280 C CA . PRO A 1 162 ? -2.914 26.109 11.328 1 83.31 162 PRO A CA 1
ATOM 1281 C C . PRO A 1 162 ? -3.598 26.391 9.992 1 83.31 162 PRO A C 1
ATOM 1283 O O . PRO A 1 162 ? -3.752 27.562 9.617 1 83.31 162 PRO A O 1
ATOM 1286 N N . SER A 1 163 ? -3.887 25.344 9.312 1 81.81 163 SER A N 1
ATOM 1287 C CA . SER A 1 163 ? -4.516 25.5 8.008 1 81.81 163 SER A CA 1
ATOM 1288 C C . SER A 1 163 ? -6.035 25.422 8.109 1 81.81 163 SER A C 1
ATOM 1290 O O . SER A 1 163 ? -6.711 25.078 7.133 1 81.81 163 SER A O 1
ATOM 1292 N N . HIS A 1 164 ? -6.586 25.672 9.25 1 82.5 164 HIS A N 1
ATOM 1293 C CA . HIS A 1 164 ? -8 25.453 9.539 1 82.5 164 HIS A CA 1
ATOM 1294 C C . HIS A 1 164 ? -8.891 26.141 8.5 1 82.5 164 HIS A C 1
ATOM 1296 O O . HIS A 1 164 ? -9.836 25.531 7.992 1 82.5 164 HIS A O 1
ATOM 1302 N N . ASP A 1 165 ? -8.539 27.328 7.988 1 81.62 165 ASP A N 1
ATOM 1303 C CA . ASP A 1 165 ? -9.406 28.062 7.074 1 81.62 165 ASP A CA 1
ATOM 1304 C C . ASP A 1 165 ? -8.82 28.078 5.664 1 81.62 165 ASP A C 1
ATOM 1306 O O . ASP A 1 165 ? -9.375 28.719 4.766 1 81.62 165 ASP A O 1
ATOM 1310 N N . SER A 1 166 ? -7.684 27.391 5.434 1 83.81 166 SER A N 1
ATOM 1311 C CA . SER A 1 166 ? -7.016 27.438 4.137 1 83.81 166 SER A CA 1
ATOM 1312 C C . SER A 1 166 ? -6.383 26.094 3.797 1 83.81 166 SER A C 1
ATOM 1314 O O . SER A 1 166 ? -5.305 26.047 3.197 1 83.81 166 SER A O 1
ATOM 1316 N N . ILE A 1 167 ? -7.066 25.172 4.285 1 80.62 167 ILE A N 1
ATOM 1317 C CA . ILE A 1 167 ? -6.461 23.859 4.141 1 80.62 167 ILE A CA 1
ATOM 1318 C C . ILE A 1 167 ? -6.383 23.484 2.664 1 80.62 167 ILE A C 1
ATOM 1320 O O . ILE A 1 167 ? -7.309 23.766 1.897 1 80.62 167 ILE A O 1
ATOM 1324 N N . LYS A 1 168 ? -5.242 23.031 2.271 1 87.94 168 LYS A N 1
ATOM 1325 C CA . LYS A 1 168 ?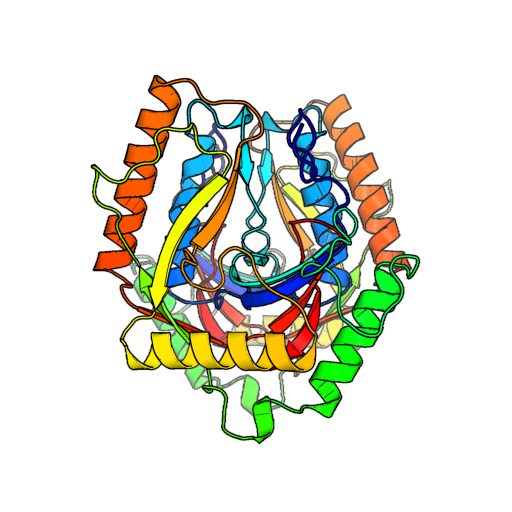 -5.035 22.453 0.947 1 87.94 168 LYS A CA 1
ATOM 1326 C C . LYS A 1 168 ? -4.918 20.938 1.022 1 87.94 168 LYS A C 1
ATOM 1328 O O . LYS A 1 168 ? -3.844 20.391 1.306 1 87.94 168 LYS A O 1
ATOM 1333 N N . PHE A 1 169 ? -6.008 20.312 0.73 1 94.69 169 PHE A N 1
ATOM 1334 C CA . PHE A 1 169 ? -6.047 18.859 0.817 1 94.69 169 PHE A CA 1
ATOM 1335 C C . PHE A 1 169 ? -5.172 18.234 -0.262 1 94.69 169 PHE A C 1
ATOM 1337 O O . PHE A 1 169 ? -5.125 18.719 -1.392 1 94.69 169 PHE A O 1
ATOM 1344 N N . HIS A 1 170 ? -4.488 17.203 0.122 1 96.75 170 HIS A N 1
ATOM 1345 C CA . HIS A 1 170 ? -3.625 16.516 -0.833 1 96.75 170 HIS A CA 1
ATOM 1346 C C . HIS A 1 170 ? -3.416 15.062 -0.44 1 96.75 170 HIS A C 1
ATOM 1348 O O . HIS A 1 170 ? -3.734 14.664 0.684 1 96.75 170 HIS A O 1
ATOM 1354 N N . ILE A 1 171 ? -3.027 14.305 -1.353 1 98 171 ILE A N 1
ATOM 1355 C CA . ILE A 1 171 ? -2.51 12.953 -1.186 1 98 171 ILE A CA 1
ATOM 1356 C C . ILE A 1 171 ? -1.005 12.945 -1.441 1 98 171 ILE A C 1
ATOM 1358 O O . ILE A 1 171 ? -0.555 13.227 -2.555 1 98 171 ILE A O 1
ATOM 1362 N N . THR A 1 172 ? -0.217 12.664 -0.426 1 97.94 172 THR A N 1
ATOM 1363 C CA . THR A 1 172 ? 1.231 12.625 -0.59 1 97.94 172 THR A CA 1
ATOM 1364 C C . THR A 1 172 ? 1.677 11.273 -1.141 1 97.94 172 THR A C 1
ATOM 1366 O O . THR A 1 172 ? 1.35 10.227 -0.573 1 97.94 172 THR A O 1
ATOM 1369 N N . LEU A 1 173 ? 2.408 11.344 -2.236 1 98.44 173 LEU A N 1
ATOM 1370 C CA . LEU A 1 173 ? 2.881 10.125 -2.887 1 98.44 173 LEU A CA 1
ATOM 1371 C C . LEU A 1 173 ? 4.328 9.828 -2.504 1 98.44 173 LEU A C 1
ATOM 1373 O O . LEU A 1 173 ? 4.746 8.672 -2.496 1 98.44 173 LEU A O 1
ATOM 1377 N N . ALA A 1 174 ? 5.078 10.859 -2.256 1 97.81 174 ALA A N 1
ATOM 1378 C CA . ALA A 1 174 ? 6.496 10.734 -1.926 1 97.81 174 ALA A CA 1
ATOM 1379 C C . ALA A 1 174 ? 7 11.984 -1.205 1 97.81 174 ALA A C 1
ATOM 1381 O O . ALA A 1 174 ? 6.387 13.047 -1.292 1 97.81 174 ALA A O 1
ATOM 1382 N N . TYR A 1 175 ? 8.055 11.789 -0.48 1 96.75 175 TYR A N 1
ATOM 1383 C CA . TYR A 1 175 ? 8.797 12.914 0.078 1 96.75 175 TYR A CA 1
ATOM 1384 C C . TYR A 1 175 ? 10.102 13.133 -0.679 1 96.75 175 TYR A C 1
ATOM 1386 O O . TYR A 1 175 ? 10.688 12.188 -1.214 1 96.75 175 TYR A O 1
ATOM 1394 N N . ILE A 1 176 ? 10.492 14.375 -0.752 1 96 176 ILE A N 1
ATOM 1395 C CA . ILE A 1 176 ? 11.75 14.766 -1.372 1 96 176 ILE A CA 1
ATOM 1396 C C . ILE A 1 176 ? 12.812 14.984 -0.295 1 96 176 ILE A C 1
ATOM 1398 O O . ILE A 1 176 ? 12.672 15.867 0.554 1 96 176 ILE A O 1
ATOM 1402 N N . ASN A 1 177 ? 13.836 14.234 -0.368 1 94.56 177 ASN A N 1
ATOM 1403 C CA . ASN A 1 177 ? 14.828 14.195 0.706 1 94.56 177 ASN A CA 1
ATOM 1404 C C . ASN A 1 177 ? 15.984 15.156 0.436 1 94.56 177 ASN A C 1
ATOM 1406 O O . ASN A 1 177 ? 16.719 15.523 1.356 1 94.56 177 ASN A O 1
ATOM 1410 N N . GLU A 1 178 ? 16.219 15.414 -0.777 1 93.62 178 GLU A N 1
ATOM 1411 C CA . GLU A 1 178 ? 17.219 16.359 -1.246 1 93.62 178 GLU A CA 1
ATOM 1412 C C . GLU A 1 178 ? 16.625 17.375 -2.219 1 93.62 178 GLU A C 1
ATOM 1414 O O . GLU A 1 178 ? 15.859 17 -3.115 1 93.62 178 GLU A O 1
ATOM 1419 N N . GLU A 1 179 ? 17.031 18.609 -2.008 1 93.56 179 GLU A N 1
ATOM 1420 C CA . GLU A 1 179 ? 16.438 19.656 -2.822 1 93.56 179 GLU A CA 1
ATOM 1421 C C . GLU A 1 179 ? 16.625 19.391 -4.312 1 93.56 179 GLU A C 1
ATOM 1423 O O . GLU A 1 179 ? 17.734 19.062 -4.754 1 93.56 179 GLU A O 1
ATOM 1428 N N . LEU A 1 180 ? 15.547 19.516 -5.059 1 95.56 180 LEU A N 1
ATOM 1429 C CA . LEU A 1 180 ? 15.578 19.281 -6.496 1 95.56 180 LEU A CA 1
ATOM 1430 C C . LEU A 1 180 ? 16.188 20.469 -7.238 1 95.56 180 LEU A C 1
ATOM 1432 O O . LEU A 1 180 ? 15.992 21.609 -6.836 1 95.56 180 LEU A O 1
ATOM 1436 N N . LYS A 1 181 ? 16.922 20.188 -8.312 1 96.12 181 LYS A N 1
ATOM 1437 C CA . LYS A 1 181 ? 17.328 21.219 -9.266 1 96.12 181 LYS A CA 1
ATOM 1438 C C . LYS A 1 181 ? 16.125 21.719 -10.07 1 96.12 181 LYS A C 1
ATOM 1440 O O . LYS A 1 181 ? 15.094 21.047 -10.141 1 96.12 181 LYS A O 1
ATOM 1445 N N . ASP A 1 182 ? 16.312 22.828 -10.617 1 95.56 182 ASP A N 1
ATOM 1446 C CA . ASP A 1 182 ? 15.227 23.438 -11.383 1 95.56 182 ASP A CA 1
ATOM 1447 C C . ASP A 1 182 ? 14.758 22.5 -12.5 1 95.56 182 ASP A C 1
ATOM 1449 O O . ASP A 1 182 ? 13.555 22.359 -12.734 1 95.56 182 ASP A O 1
ATOM 1453 N N . SER A 1 183 ? 15.688 21.938 -13.172 1 96.5 183 SER A N 1
ATOM 1454 C CA . SER A 1 183 ? 15.336 21.031 -14.258 1 96.5 183 SER A CA 1
ATOM 1455 C C . SER A 1 183 ? 14.562 19.828 -13.727 1 96.5 183 SER A C 1
ATOM 1457 O O . SER A 1 183 ? 13.664 19.312 -14.406 1 96.5 183 SER A O 1
ATOM 1459 N N . GLU A 1 184 ? 14.906 19.344 -12.57 1 97.19 184 GLU A N 1
ATOM 1460 C CA . GLU A 1 184 ? 14.211 18.234 -11.922 1 97.19 184 GLU A CA 1
ATOM 1461 C C . GLU A 1 184 ? 12.797 18.625 -11.508 1 97.19 184 GLU A C 1
ATOM 1463 O O . GLU A 1 184 ? 11.867 17.828 -11.617 1 97.19 184 GLU A O 1
ATOM 1468 N N . VAL A 1 185 ? 12.656 19.828 -11.039 1 95.38 185 VAL A N 1
ATOM 1469 C CA . VAL A 1 185 ? 11.336 20.359 -10.695 1 95.38 185 VAL A CA 1
ATOM 1470 C C . VAL A 1 185 ? 10.453 20.406 -11.938 1 95.38 185 VAL A C 1
ATOM 1472 O O . VAL A 1 185 ? 9.281 20.031 -11.891 1 95.38 185 VAL A O 1
ATOM 1475 N N . GLU A 1 186 ? 10.992 20.859 -12.992 1 94.31 186 GLU A N 1
ATOM 1476 C CA . GLU A 1 186 ? 10.25 20.906 -14.25 1 94.31 186 GLU A CA 1
ATOM 1477 C C . GLU A 1 186 ? 9.805 19.5 -14.68 1 94.31 186 GLU A C 1
ATOM 1479 O O . GLU A 1 186 ? 8.672 19.312 -15.109 1 94.31 186 GLU A O 1
ATOM 1484 N N . GLU A 1 187 ? 10.727 18.562 -14.594 1 96.5 187 GLU A N 1
ATOM 1485 C CA . GLU A 1 187 ? 10.398 17.172 -14.898 1 96.5 187 GLU A CA 1
ATOM 1486 C C . GLU A 1 187 ? 9.258 16.672 -14.016 1 96.5 187 GLU A C 1
ATOM 1488 O O . GLU A 1 187 ? 8.289 16.094 -14.516 1 96.5 187 GLU A O 1
ATOM 1493 N N . LEU A 1 188 ? 9.359 16.953 -12.742 1 95.5 188 LEU A N 1
ATOM 1494 C CA . LEU A 1 188 ? 8.344 16.547 -11.789 1 95.5 188 LEU A CA 1
ATOM 1495 C C . LEU A 1 188 ? 6.992 17.156 -12.133 1 95.5 188 LEU A C 1
ATOM 1497 O O . LEU A 1 188 ? 5.98 16.453 -12.211 1 95.5 188 LEU A O 1
ATOM 1501 N N . ASN A 1 189 ? 7.012 18.406 -12.344 1 93 189 ASN A N 1
ATOM 1502 C CA . ASN A 1 189 ? 5.773 19.125 -12.648 1 93 189 ASN A CA 1
ATOM 1503 C C . ASN A 1 189 ? 5.094 18.578 -13.898 1 93 189 ASN A C 1
ATOM 1505 O O . ASN A 1 189 ? 3.869 18.484 -13.953 1 93 189 ASN A O 1
ATOM 1509 N N . SER A 1 190 ? 5.879 18.25 -14.859 1 94.12 190 SER A N 1
ATOM 1510 C CA . SER A 1 190 ? 5.332 17.688 -16.094 1 94.12 190 SER A CA 1
ATOM 1511 C C . SER A 1 190 ? 4.629 16.359 -15.82 1 94.12 190 SER A C 1
ATOM 1513 O O . SER A 1 190 ? 3.477 16.172 -16.219 1 94.12 190 SER A O 1
ATOM 1515 N N . HIS A 1 191 ? 5.273 15.484 -15.102 1 94.69 191 HIS A N 1
ATOM 1516 C CA . HIS A 1 191 ? 4.711 14.172 -14.812 1 94.69 191 HIS A CA 1
ATOM 1517 C C . HIS A 1 191 ? 3.508 14.281 -13.883 1 94.69 191 HIS A C 1
ATOM 1519 O O . HIS A 1 191 ? 2.502 13.594 -14.086 1 94.69 191 HIS A O 1
ATOM 1525 N N . LEU A 1 192 ? 3.633 15.109 -12.883 1 94.06 192 LEU A N 1
ATOM 1526 C CA . LEU A 1 192 ? 2.537 15.297 -11.938 1 94.06 192 LEU A CA 1
ATOM 1527 C C . LEU A 1 192 ? 1.337 15.945 -12.617 1 94.06 192 LEU A C 1
ATOM 1529 O O . LEU A 1 192 ? 0.189 15.617 -12.312 1 94.06 192 LEU A O 1
ATOM 1533 N N . GLY A 1 193 ? 1.637 16.953 -13.461 1 93.38 193 GLY A N 1
ATOM 1534 C CA . GLY A 1 193 ? 0.572 17.547 -14.25 1 93.38 193 GLY A CA 1
ATOM 1535 C C . GLY A 1 193 ? -0.191 16.531 -15.078 1 93.38 193 GLY A C 1
ATOM 1536 O O . GLY A 1 193 ? -1.423 16.547 -15.109 1 93.38 193 GLY A O 1
ATOM 1537 N N . ASN A 1 194 ? 0.536 15.656 -15.766 1 95.12 194 ASN A N 1
ATOM 1538 C CA . ASN A 1 194 ? -0.087 14.594 -16.547 1 95.12 194 ASN A CA 1
ATOM 1539 C C . ASN A 1 194 ? -0.945 13.688 -15.672 1 95.12 194 ASN A C 1
ATOM 1541 O O . ASN A 1 194 ? -2.051 13.305 -16.062 1 95.12 194 ASN A O 1
ATOM 1545 N N . LEU A 1 195 ? -0.43 13.32 -14.523 1 96 195 LEU A N 1
ATOM 1546 C CA . LEU A 1 195 ? -1.193 12.477 -13.602 1 96 195 LEU A CA 1
ATOM 1547 C C . LEU A 1 195 ? -2.488 13.164 -13.188 1 96 195 LEU A C 1
ATOM 1549 O O . LEU A 1 195 ? -3.555 12.547 -13.18 1 96 195 LEU A O 1
ATOM 1553 N N . HIS A 1 196 ? -2.398 14.445 -12.844 1 95.88 196 HIS A N 1
ATOM 1554 C CA . HIS A 1 196 ? -3.59 15.203 -12.484 1 95.88 196 HIS A CA 1
ATOM 1555 C C . HIS A 1 196 ? -4.613 15.195 -13.617 1 95.88 196 HIS A C 1
ATOM 1557 O O . HIS A 1 196 ? -5.812 15.039 -13.375 1 95.88 196 HIS A O 1
ATOM 1563 N N . CYS A 1 197 ? -4.152 15.328 -14.82 1 95.44 197 CYS A N 1
ATOM 1564 C CA . CYS A 1 197 ? -5.039 15.344 -15.984 1 95.44 197 CYS A CA 1
ATOM 1565 C C . CYS A 1 197 ? -5.734 13.992 -16.156 1 95.44 197 CYS A C 1
ATOM 1567 O O . CYS A 1 197 ? -6.945 13.945 -16.391 1 95.44 197 CYS A O 1
ATOM 1569 N N . ILE A 1 198 ? -5 12.984 -15.977 1 95.94 198 ILE A N 1
ATOM 1570 C CA . ILE A 1 198 ? -5.551 11.641 -16.125 1 95.94 198 ILE A CA 1
ATOM 1571 C C . ILE A 1 198 ? -6.594 11.391 -15.039 1 95.94 198 ILE A C 1
ATOM 1573 O O . ILE A 1 198 ? -7.691 10.898 -15.32 1 95.94 198 ILE A O 1
ATOM 1577 N N . LEU A 1 199 ? -6.242 11.734 -13.82 1 96.88 199 LEU A N 1
ATOM 1578 C CA . LEU A 1 199 ? -7.168 11.562 -12.703 1 96.88 199 LEU A CA 1
ATOM 1579 C C . LEU A 1 199 ? -8.438 12.375 -12.914 1 96.88 199 LEU A C 1
ATOM 1581 O O . LEU A 1 199 ? -9.547 11.875 -12.711 1 96.88 199 LEU A O 1
ATOM 1585 N N . ASP A 1 200 ? -8.273 13.57 -13.328 1 94.75 200 ASP A N 1
ATOM 1586 C CA . ASP A 1 200 ? -9.406 14.461 -13.547 1 94.75 200 ASP A CA 1
ATOM 1587 C C . ASP A 1 200 ? -10.32 13.914 -14.641 1 94.75 200 ASP A C 1
ATOM 1589 O O . ASP A 1 200 ? -11.547 14.008 -14.547 1 94.75 200 ASP A O 1
ATOM 1593 N N . ARG A 1 201 ? -9.742 13.344 -15.617 1 95.31 201 ARG A N 1
ATOM 1594 C CA . ARG A 1 201 ? -10.484 12.836 -16.766 1 95.31 201 ARG A CA 1
ATOM 1595 C C . ARG A 1 201 ? -11.164 11.516 -16.438 1 95.31 201 ARG A C 1
ATOM 1597 O O . ARG A 1 201 ? -12.367 11.344 -16.672 1 95.31 201 ARG A O 1
ATOM 1604 N N . ASP A 1 202 ? -10.477 10.602 -15.836 1 95.12 202 ASP A N 1
ATOM 1605 C CA . ASP A 1 202 ? -10.938 9.227 -15.703 1 95.12 202 ASP A CA 1
ATOM 1606 C C . ASP A 1 202 ? -11.664 9.016 -14.375 1 95.12 202 ASP A C 1
ATOM 1608 O O . ASP A 1 202 ? -12.531 8.148 -14.266 1 95.12 202 ASP A O 1
ATOM 1612 N N . CYS A 1 203 ? -11.234 9.719 -13.352 1 94.75 203 CYS A N 1
ATOM 1613 C CA . CYS A 1 203 ? -11.75 9.562 -12 1 94.75 203 CYS A CA 1
ATOM 1614 C C . CYS A 1 203 ? -11.867 10.906 -11.297 1 94.75 203 CYS A C 1
ATOM 1616 O O . CYS A 1 203 ? -11.289 11.109 -10.234 1 94.75 203 CYS A O 1
ATOM 1618 N N . PRO A 1 204 ? -12.703 11.812 -11.75 1 92.62 204 PRO A N 1
ATOM 1619 C CA . PRO A 1 204 ? -12.719 13.188 -11.242 1 92.62 204 PRO A CA 1
ATOM 1620 C C . PRO A 1 204 ? -13.156 13.273 -9.781 1 92.62 204 PRO A C 1
ATOM 1622 O O . PRO A 1 204 ? -12.805 14.219 -9.078 1 92.62 204 PRO A O 1
ATOM 1625 N N . VAL A 1 205 ? -13.992 12.242 -9.398 1 94.69 205 VAL A N 1
ATOM 1626 C CA . VAL A 1 205 ? -14.5 12.242 -8.031 1 94.69 205 VAL A CA 1
ATOM 1627 C C . VAL A 1 205 ? -14.031 10.984 -7.309 1 94.69 205 VAL A C 1
ATOM 1629 O O . VAL A 1 205 ? -13.969 9.906 -7.906 1 94.69 205 VAL A O 1
ATOM 1632 N N . VAL A 1 206 ? -13.602 11.188 -6.066 1 94.44 206 VAL A N 1
ATOM 1633 C CA . VAL A 1 206 ? -13.25 10.039 -5.238 1 94.44 206 VAL A CA 1
ATOM 1634 C C . VAL A 1 206 ? -14.078 10.047 -3.955 1 94.44 206 VAL A C 1
ATOM 1636 O O . VAL A 1 206 ? -14.156 11.078 -3.273 1 94.44 206 VAL A O 1
ATOM 1639 N N . GLN A 1 207 ? -14.727 8.938 -3.73 1 95.25 207 GLN A N 1
ATOM 1640 C CA . GLN A 1 207 ? -15.477 8.742 -2.494 1 95.25 207 GLN A CA 1
ATOM 1641 C C . GLN A 1 207 ? -14.602 8.102 -1.417 1 95.25 207 GLN A C 1
ATOM 1643 O O . GLN A 1 207 ? -14.164 6.961 -1.565 1 95.25 207 GLN A O 1
ATOM 1648 N N . LEU A 1 208 ? -14.383 8.867 -0.391 1 96.56 208 LEU A N 1
ATOM 1649 C CA . LEU A 1 208 ? -13.609 8.344 0.732 1 96.56 208 LEU A CA 1
ATOM 1650 C C . LEU A 1 208 ? -14.531 7.84 1.838 1 96.56 208 LEU A C 1
ATOM 1652 O O . LEU A 1 208 ? -15.742 8.102 1.813 1 96.56 208 LEU A O 1
ATOM 1656 N N . GLY A 1 209 ? -14.023 7.035 2.701 1 93.56 209 GLY A N 1
ATOM 1657 C CA . GLY A 1 209 ? -14.766 6.598 3.873 1 93.56 209 GLY A CA 1
ATOM 1658 C C . GLY A 1 209 ? -14.906 7.68 4.926 1 93.56 209 GLY A C 1
ATOM 1659 O O . GLY A 1 209 ? -14.633 8.852 4.664 1 93.56 209 GLY A O 1
ATOM 1660 N N . GLU A 1 210 ? -15.344 7.254 6.07 1 93.06 210 GLU A N 1
ATOM 1661 C CA . GLU A 1 210 ? -15.461 8.156 7.207 1 93.06 210 GLU A CA 1
ATOM 1662 C C . GLU A 1 210 ? -14.086 8.609 7.691 1 93.06 210 GLU A C 1
ATOM 1664 O O . GLU A 1 210 ? -13.117 7.848 7.629 1 93.06 210 GLU A O 1
ATOM 1669 N N . PRO A 1 211 ? -14.008 9.836 8.172 1 95.44 211 PRO A N 1
ATOM 1670 C CA . PRO A 1 211 ? -12.758 10.258 8.805 1 95.44 211 PRO A CA 1
ATOM 1671 C C . PRO A 1 211 ? -12.352 9.352 9.961 1 95.44 211 PRO A C 1
ATOM 1673 O O . PRO A 1 211 ? -13.211 8.883 10.711 1 95.44 211 PRO A O 1
ATOM 1676 N N . GLU A 1 212 ? -11.055 9.133 10 1 96.5 212 GLU A N 1
ATOM 1677 C CA . GLU A 1 212 ? -10.461 8.242 10.984 1 96.5 212 GLU A CA 1
ATOM 1678 C C . GLU A 1 212 ? -9.492 8.992 11.898 1 96.5 212 GLU A C 1
ATOM 1680 O O . GLU A 1 212 ? -8.633 9.734 11.422 1 96.5 212 GLU A O 1
ATOM 1685 N N . PHE A 1 213 ? -9.727 8.844 13.211 1 97.44 213 PHE A N 1
ATOM 1686 C CA . PHE A 1 213 ? -8.648 9.188 14.133 1 97.44 213 PHE A CA 1
ATOM 1687 C C . PHE A 1 213 ? -7.598 8.086 14.172 1 97.44 213 PHE A C 1
ATOM 1689 O O . PHE A 1 213 ? -7.906 6.945 14.516 1 97.44 213 PHE A O 1
ATOM 1696 N N . VAL A 1 214 ? -6.348 8.438 13.773 1 98.62 214 VAL A N 1
ATOM 1697 C CA . VAL A 1 214 ? -5.285 7.445 13.672 1 98.62 214 VAL A CA 1
ATOM 1698 C C . VAL A 1 214 ? -4.066 7.914 14.469 1 98.62 214 VAL A C 1
ATOM 1700 O O . VAL A 1 214 ? -3.902 9.109 14.719 1 98.62 214 VAL A O 1
ATOM 1703 N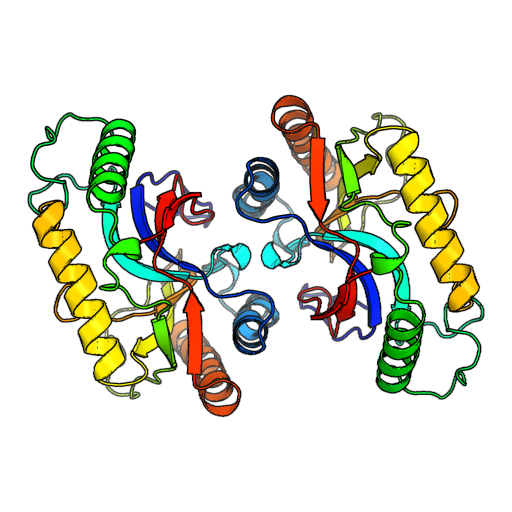 N . THR A 1 215 ? -3.24 7.039 14.898 1 98.62 215 THR A N 1
ATOM 1704 C CA . THR A 1 215 ? -1.909 7.309 15.43 1 98.62 215 THR A CA 1
ATOM 1705 C C . THR A 1 215 ? -0.833 6.773 14.484 1 98.62 215 THR A C 1
ATOM 1707 O O . THR A 1 215 ? -1.109 5.922 13.641 1 98.62 215 THR A O 1
ATOM 1710 N N . PHE A 1 216 ? 0.345 7.316 14.555 1 98.5 216 PHE A N 1
ATOM 1711 C CA . PHE A 1 216 ? 1.424 6.844 13.695 1 98.5 216 PHE A CA 1
ATOM 1712 C C . PHE A 1 216 ? 2.77 6.969 14.398 1 98.5 216 PHE A C 1
ATOM 1714 O O . PHE A 1 216 ? 2.955 7.844 15.242 1 98.5 216 PHE A O 1
ATOM 1721 N N . GLU A 1 217 ? 3.672 6.07 14.102 1 97.69 217 GLU A N 1
ATOM 1722 C CA . GLU A 1 217 ? 5.043 6.078 14.602 1 97.69 217 GLU A CA 1
ATOM 1723 C C . GLU A 1 217 ? 6.012 6.617 13.555 1 97.69 217 GLU A C 1
ATOM 1725 O O . GLU A 1 217 ? 7.145 6.98 13.875 1 97.69 217 GLU A O 1
ATOM 1730 N N . ASP A 1 218 ? 5.637 6.559 12.344 1 97.69 218 ASP A N 1
ATOM 1731 C CA . ASP A 1 218 ? 6.324 7.113 11.18 1 97.69 218 ASP A CA 1
ATOM 1732 C C . ASP A 1 218 ? 5.344 7.418 10.055 1 97.69 218 ASP A C 1
ATOM 1734 O O . ASP A 1 218 ? 4.129 7.293 10.227 1 97.69 218 ASP A O 1
ATOM 1738 N N . MET A 1 219 ? 5.805 7.773 8.891 1 97.25 219 MET A N 1
ATOM 1739 C CA . MET A 1 219 ? 4.934 8.242 7.82 1 97.25 219 MET A CA 1
ATOM 1740 C C . MET A 1 219 ? 4.461 7.082 6.949 1 97.25 219 MET A C 1
ATOM 1742 O O . MET A 1 219 ? 3.805 7.293 5.93 1 97.25 219 MET A O 1
ATOM 1746 N N . PHE A 1 220 ? 4.789 5.801 7.352 1 98.38 220 PHE A N 1
ATOM 1747 C CA . PHE A 1 220 ? 4.555 4.691 6.438 1 98.38 220 PHE A CA 1
ATOM 1748 C C . PHE A 1 220 ? 3.314 3.904 6.852 1 98.38 220 PHE A C 1
ATOM 1750 O O . PHE A 1 220 ? 2.812 3.08 6.082 1 98.38 220 PHE A O 1
ATOM 1757 N N . TYR A 1 221 ? 2.814 4.191 8.039 1 98.5 221 TYR A N 1
ATOM 1758 C CA . TYR A 1 221 ? 1.704 3.389 8.547 1 98.5 221 TYR A CA 1
ATOM 1759 C C . TYR A 1 221 ? 0.873 4.176 9.547 1 98.5 221 TYR A C 1
ATOM 1761 O O . TYR A 1 221 ? 1.417 4.789 10.469 1 98.5 221 TYR A O 1
ATOM 1769 N N . PHE A 1 222 ? -0.422 4.156 9.438 1 98.56 222 PHE A N 1
ATOM 1770 C CA . PHE A 1 222 ? -1.353 4.895 10.289 1 98.56 222 PHE A CA 1
ATOM 1771 C C . PHE A 1 222 ? -2.328 3.941 10.969 1 98.56 222 PHE A C 1
ATOM 1773 O O . PHE A 1 222 ? -3.174 3.334 10.312 1 98.56 222 PHE A O 1
ATOM 1780 N N . HIS A 1 223 ? -2.244 3.83 12.258 1 98.19 223 HIS A N 1
ATOM 1781 C CA . HIS A 1 223 ? -3.049 2.914 13.062 1 98.19 223 HIS A CA 1
ATOM 1782 C C . HIS A 1 223 ? -4.445 3.477 13.305 1 98.19 223 HIS A C 1
ATOM 1784 O O . HIS A 1 223 ? -4.598 4.508 13.961 1 98.19 223 HIS A O 1
ATOM 1790 N N . LEU A 1 224 ? -5.402 2.777 12.797 1 97.69 224 LEU A N 1
ATOM 1791 C CA . LEU A 1 224 ? -6.773 3.191 13.07 1 97.69 224 LEU A CA 1
ATOM 1792 C C . LEU A 1 224 ? -7.105 3.049 14.547 1 97.69 224 LEU A C 1
ATOM 1794 O O . LEU A 1 224 ? -6.887 1.988 15.141 1 97.69 224 LEU A O 1
ATOM 1798 N N . VAL A 1 225 ? -7.535 4.082 15.141 1 97.31 225 VAL A N 1
ATOM 1799 C CA . VAL A 1 225 ? -7.961 4.047 16.531 1 97.31 225 VAL A CA 1
ATOM 1800 C C . VAL A 1 225 ? -9.484 4.047 16.609 1 97.31 225 VAL A C 1
ATOM 1802 O O . VAL A 1 225 ? -10.086 3.172 17.234 1 97.31 225 VAL A O 1
ATOM 1805 N N . THR A 1 226 ? -10.148 5.055 15.938 1 94.62 226 THR A N 1
ATOM 1806 C CA . THR A 1 226 ? -11.602 5.121 15.914 1 94.62 226 THR A CA 1
ATOM 1807 C C . THR A 1 226 ? -12.086 5.918 14.703 1 94.62 226 THR A C 1
ATOM 1809 O O . THR A 1 226 ? -11.391 6.82 14.234 1 94.62 226 THR A O 1
ATOM 1812 N N . LYS A 1 227 ? -13.258 5.57 14.219 1 92.75 227 LYS A N 1
ATOM 1813 C CA . LYS A 1 227 ? -13.898 6.332 13.156 1 92.75 227 LYS A CA 1
ATOM 1814 C C . LYS A 1 227 ? -14.75 7.469 13.719 1 92.75 227 LYS A C 1
ATOM 1816 O O . LYS A 1 227 ? -15.281 7.359 14.828 1 92.75 227 LYS A O 1
ATOM 1821 N N . LEU A 1 228 ? -14.773 8.492 12.961 1 91.5 228 LEU A N 1
ATOM 1822 C CA . LEU A 1 228 ? -15.516 9.664 13.414 1 91.5 228 LEU A CA 1
ATOM 1823 C C . LEU A 1 228 ? -16.812 9.828 12.625 1 91.5 228 LEU A C 1
ATOM 1825 O O . LEU A 1 228 ? -16.859 9.523 11.43 1 91.5 228 LEU A O 1
ATOM 1829 N N . MET B 1 1 ? 15.773 -11.281 -19.203 1 53.19 1 MET B N 1
ATOM 1830 C CA . MET B 1 1 ? 14.906 -10.156 -18.844 1 53.19 1 MET B CA 1
ATOM 1831 C C . MET B 1 1 ? 13.523 -10.648 -18.438 1 53.19 1 MET B C 1
ATOM 1833 O O . MET B 1 1 ? 12.992 -11.594 -19.031 1 53.19 1 MET B O 1
ATOM 1837 N N . SER B 1 2 ? 13.125 -10.375 -17.141 1 75.5 2 SER B N 1
ATOM 1838 C CA . SER B 1 2 ? 11.859 -10.852 -16.609 1 75.5 2 SER B CA 1
ATOM 1839 C C . SER B 1 2 ? 10.68 -10.25 -17.359 1 75.5 2 SER B C 1
ATOM 1841 O O . SER B 1 2 ? 10.805 -9.195 -17.984 1 75.5 2 SER B O 1
ATOM 1843 N N . PHE B 1 3 ? 9.672 -10.984 -17.688 1 84.75 3 PHE B N 1
ATOM 1844 C CA . PHE B 1 3 ? 8.43 -10.523 -18.297 1 84.75 3 PHE B CA 1
ATOM 1845 C C . PHE B 1 3 ? 7.77 -9.453 -17.438 1 84.75 3 PHE B C 1
ATOM 1847 O O . PHE B 1 3 ? 6.973 -8.656 -17.922 1 84.75 3 PHE B O 1
ATOM 1854 N N . LYS B 1 4 ? 8.211 -9.336 -16.281 1 91.5 4 LYS B N 1
ATOM 1855 C CA . LYS B 1 4 ? 7.441 -8.531 -15.336 1 91.5 4 LYS B CA 1
ATOM 1856 C C . LYS B 1 4 ? 8.07 -7.152 -15.148 1 91.5 4 LYS B C 1
ATOM 1858 O O . LYS B 1 4 ? 7.371 -6.18 -14.859 1 91.5 4 LYS B O 1
ATOM 1863 N N . PHE B 1 5 ? 9.406 -7.051 -15.273 1 93.81 5 PHE 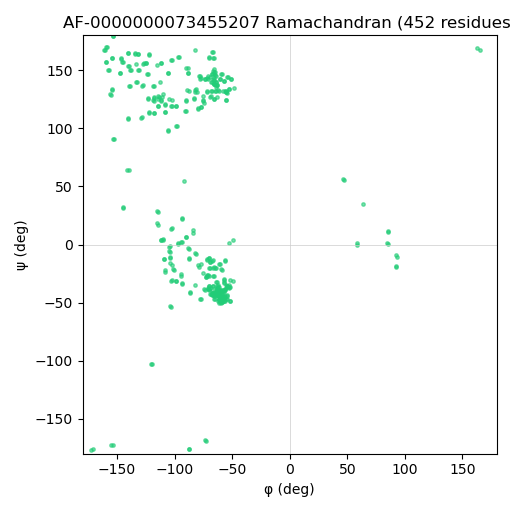B N 1
ATOM 1864 C CA . PHE B 1 5 ? 10.117 -5.793 -15.078 1 93.81 5 PHE B CA 1
ATOM 1865 C C . PHE B 1 5 ? 11.203 -5.617 -16.141 1 93.81 5 PHE B C 1
ATOM 1867 O O . PHE B 1 5 ? 11.766 -6.602 -16.625 1 93.81 5 PHE B O 1
ATOM 1874 N N . ASP B 1 6 ? 11.484 -4.406 -16.469 1 90.56 6 ASP B N 1
ATOM 1875 C CA . ASP B 1 6 ? 12.602 -4.164 -17.375 1 90.56 6 ASP B CA 1
ATOM 1876 C C . ASP B 1 6 ? 13.914 -4.027 -16.609 1 90.56 6 ASP B C 1
ATOM 1878 O O . ASP B 1 6 ? 13.953 -4.215 -15.398 1 90.56 6 ASP B O 1
ATOM 1882 N N . ASP B 1 7 ? 14.938 -3.732 -17.312 1 84.19 7 ASP B N 1
ATOM 1883 C CA . ASP B 1 7 ? 16.281 -3.762 -16.719 1 84.19 7 ASP B CA 1
ATOM 1884 C C . ASP B 1 7 ? 16.453 -2.633 -15.703 1 84.19 7 ASP B C 1
ATOM 1886 O O . ASP B 1 7 ? 17.344 -2.697 -14.852 1 84.19 7 ASP B O 1
ATOM 1890 N N . ASN B 1 8 ? 15.625 -1.612 -15.797 1 86.75 8 ASN B N 1
ATOM 1891 C CA . ASN B 1 8 ? 15.703 -0.485 -14.875 1 86.75 8 ASN B CA 1
ATOM 1892 C C . ASN B 1 8 ? 14.742 -0.651 -13.695 1 86.75 8 ASN B C 1
ATOM 1894 O O . ASN B 1 8 ? 14.625 0.241 -12.859 1 86.75 8 ASN B O 1
ATOM 1898 N N . GLY B 1 9 ? 14.094 -1.739 -13.695 1 91.38 9 GLY B N 1
ATOM 1899 C CA . GLY B 1 9 ? 13.203 -2.033 -12.586 1 91.38 9 GLY B CA 1
ATOM 1900 C C . GLY B 1 9 ? 11.82 -1.432 -12.758 1 91.38 9 GLY B C 1
ATOM 1901 O O . GLY B 1 9 ? 11.047 -1.354 -11.805 1 91.38 9 GLY B O 1
ATOM 1902 N N . VAL B 1 10 ? 11.57 -0.97 -13.938 1 94.5 10 VAL B N 1
ATOM 1903 C CA . VAL B 1 10 ? 10.25 -0.427 -14.242 1 94.5 10 VAL B CA 1
ATOM 1904 C C . VAL B 1 10 ? 9.289 -1.564 -14.578 1 94.5 10 VAL B C 1
ATOM 1906 O O . VAL B 1 10 ? 9.617 -2.463 -15.352 1 94.5 10 VAL B O 1
ATOM 1909 N N . VAL B 1 11 ? 8.141 -1.521 -13.961 1 96.69 11 VAL B N 1
ATOM 1910 C CA . VAL B 1 11 ? 7.164 -2.59 -14.133 1 96.69 11 VAL B CA 1
ATOM 1911 C C . VAL B 1 11 ? 6.664 -2.611 -15.57 1 96.69 11 VAL B C 1
ATOM 1913 O O . VAL B 1 11 ? 6.434 -1.559 -16.172 1 96.69 11 VAL B O 1
ATOM 1916 N N . LYS B 1 12 ? 6.543 -3.795 -16.109 1 96 12 LYS B N 1
ATOM 1917 C CA . LYS B 1 12 ? 6.027 -3.994 -17.453 1 96 12 LYS B CA 1
ATOM 1918 C C . LYS B 1 12 ? 4.574 -4.465 -17.438 1 96 12 LYS B C 1
ATOM 1920 O O . LYS B 1 12 ? 4.102 -4.965 -16.406 1 96 12 LYS B O 1
ATOM 1925 N N . THR B 1 13 ? 3.959 -4.234 -18.578 1 95.38 13 THR B N 1
ATOM 1926 C CA . THR B 1 13 ? 2.648 -4.848 -18.75 1 95.38 13 THR B CA 1
ATOM 1927 C C . THR B 1 13 ? 2.754 -6.371 -18.703 1 95.38 13 THR B C 1
ATOM 1929 O O . THR B 1 13 ? 3.658 -6.953 -19.297 1 95.38 13 THR B O 1
ATOM 1932 N N . PHE B 1 14 ? 1.944 -7.02 -17.984 1 96.06 14 PHE B N 1
ATOM 1933 C CA . PHE B 1 14 ? 1.841 -8.461 -17.781 1 96.06 14 PHE B CA 1
ATOM 1934 C C . PHE B 1 14 ? 0.416 -8.859 -17.406 1 96.06 14 PHE B C 1
ATOM 1936 O O . PHE B 1 14 ? 0.072 -8.93 -16.234 1 96.06 14 PHE B O 1
ATOM 1943 N N . HIS B 1 15 ? -0.368 -9.164 -18.391 1 97.38 15 HIS B N 1
ATOM 1944 C CA . HIS B 1 15 ? -1.786 -9.422 -18.172 1 97.38 15 HIS B CA 1
ATOM 1945 C C . HIS B 1 15 ? -2.02 -10.844 -17.688 1 97.38 15 HIS B C 1
ATOM 1947 O O . HIS B 1 15 ? -1.456 -11.797 -18.25 1 97.38 15 HIS B O 1
ATOM 1953 N N . GLY B 1 16 ? -2.789 -10.969 -16.734 1 97.88 16 GLY B N 1
ATOM 1954 C CA . GLY B 1 16 ? -3.143 -12.297 -16.266 1 97.88 16 GLY B CA 1
ATOM 1955 C C . GLY B 1 16 ? -4.227 -12.281 -15.203 1 97.88 16 GLY B C 1
ATOM 1956 O O . GLY B 1 16 ? -4.875 -11.258 -14.984 1 97.88 16 GLY B O 1
ATOM 1957 N N . ASN B 1 17 ? -4.508 -13.445 -14.719 1 98.38 17 ASN B N 1
ATOM 1958 C CA . ASN B 1 17 ? -5.426 -13.656 -13.609 1 98.38 17 ASN B CA 1
ATOM 1959 C C . ASN B 1 17 ? -4.914 -14.734 -12.656 1 98.38 17 ASN B C 1
ATOM 1961 O O . ASN B 1 17 ? -4.035 -15.523 -13.023 1 98.38 17 ASN B O 1
ATOM 1965 N N . THR B 1 18 ? -5.293 -14.672 -11.484 1 97.81 18 THR B N 1
ATOM 1966 C CA . THR B 1 18 ? -4.832 -15.578 -10.438 1 97.81 18 THR B CA 1
ATOM 1967 C C . THR B 1 18 ? -5.816 -15.586 -9.266 1 97.81 18 THR B C 1
ATOM 1969 O O . THR B 1 18 ? -6.82 -14.875 -9.281 1 97.81 18 THR B O 1
ATOM 1972 N N . ILE B 1 19 ? -5.637 -16.484 -8.375 1 96.62 19 ILE B N 1
ATOM 1973 C CA . ILE B 1 19 ? -6.379 -16.547 -7.117 1 96.62 19 ILE B CA 1
ATOM 1974 C C . ILE B 1 19 ? -5.461 -16.156 -5.961 1 96.62 19 ILE B C 1
ATOM 1976 O O . ILE B 1 19 ? -4.441 -16.797 -5.719 1 96.62 19 ILE B O 1
ATOM 1980 N N . ILE B 1 20 ? -5.863 -15.086 -5.242 1 97.94 20 ILE B N 1
ATOM 1981 C CA . ILE B 1 20 ? -4.988 -14.602 -4.18 1 97.94 20 ILE B CA 1
ATOM 1982 C C . ILE B 1 20 ? -5.809 -14.328 -2.92 1 97.94 20 ILE B C 1
ATOM 1984 O O . ILE B 1 20 ? -7.039 -14.305 -2.967 1 97.94 20 ILE B O 1
ATOM 1988 N N . CYS B 1 21 ? -5.133 -14.211 -1.834 1 97.88 21 CYS B N 1
ATOM 1989 C CA . CYS B 1 21 ? -5.621 -13.5 -0.657 1 97.88 21 CYS B CA 1
ATOM 1990 C C . CYS B 1 21 ? -4.777 -12.258 -0.378 1 97.88 21 CYS B C 1
ATOM 1992 O O . CYS B 1 21 ? -3.568 -12.367 -0.155 1 97.88 21 CYS B O 1
ATOM 1994 N N . HIS B 1 22 ? -5.359 -11.102 -0.405 1 97.94 22 HIS B N 1
ATOM 1995 C CA . HIS B 1 22 ? -4.645 -9.898 0.016 1 97.94 22 HIS B CA 1
ATOM 1996 C C . HIS B 1 22 ? -4.293 -9.961 1.5 1 97.94 22 HIS B C 1
ATOM 1998 O O . HIS B 1 22 ? -5.043 -10.531 2.295 1 97.94 22 HIS B O 1
ATOM 2004 N N . ILE B 1 23 ? -3.193 -9.406 1.816 1 97.75 23 ILE B N 1
ATOM 2005 C CA . ILE B 1 23 ? -2.861 -9.258 3.23 1 97.75 23 ILE B CA 1
ATOM 2006 C C . ILE B 1 23 ? -3.707 -8.148 3.848 1 97.75 23 ILE B C 1
ATOM 2008 O O . ILE B 1 23 ? -3.729 -7.02 3.344 1 97.75 23 ILE B O 1
ATOM 2012 N N . PRO B 1 24 ? -4.5 -8.492 4.906 1 95.94 24 PRO B N 1
ATOM 2013 C CA . PRO B 1 24 ? -5.297 -7.43 5.527 1 95.94 24 PRO B CA 1
ATOM 2014 C C . PRO B 1 24 ? -4.441 -6.27 6.035 1 95.94 24 PRO B C 1
ATOM 2016 O O . PRO B 1 24 ? -3.463 -6.488 6.754 1 95.94 24 PRO B O 1
ATOM 2019 N N . GLN B 1 25 ? -5.012 -5.172 5.602 1 93.56 25 GLN B N 1
ATOM 2020 C CA . GLN B 1 25 ? -4.301 -3.982 6.062 1 93.56 25 GLN B CA 1
ATOM 2021 C C . GLN B 1 25 ? -4.715 -3.609 7.484 1 93.56 25 GLN B C 1
ATOM 2023 O O . GLN B 1 25 ? -5.625 -4.219 8.047 1 93.56 25 GLN B O 1
ATOM 2028 N N . GLN B 1 26 ? -4.094 -2.773 8.195 1 93.81 26 GLN B N 1
ATOM 2029 C CA . GLN B 1 26 ? -4.336 -2.312 9.562 1 93.81 26 GLN B CA 1
ATOM 2030 C C . GLN B 1 26 ? -4.191 -3.455 10.562 1 93.81 26 GLN B C 1
ATOM 2032 O O . GLN B 1 26 ? -5.074 -3.676 11.391 1 93.81 26 GLN B O 1
ATOM 2037 N N . THR B 1 27 ? -3.377 -4.352 10.406 1 96.75 27 THR B N 1
ATOM 2038 C CA . THR B 1 27 ? -2.982 -5.426 11.312 1 96.75 27 THR B CA 1
ATOM 2039 C C . THR B 1 27 ? -1.517 -5.281 11.711 1 96.75 27 THR B C 1
ATOM 2041 O O . THR B 1 27 ? -0.721 -4.691 10.977 1 96.75 27 THR B O 1
ATOM 2044 N N . ASP B 1 28 ? -1.215 -5.828 12.867 1 96.19 28 ASP B N 1
ATOM 2045 C CA . ASP B 1 28 ? 0.179 -5.832 13.305 1 96.19 28 ASP B CA 1
ATOM 2046 C C . ASP B 1 28 ? 1.065 -6.562 12.297 1 96.19 28 ASP B C 1
ATOM 2048 O O . ASP B 1 28 ? 2.201 -6.156 12.047 1 96.19 28 ASP B O 1
ATOM 2052 N N . PHE B 1 29 ? 0.573 -7.691 11.727 1 97.56 29 PHE B N 1
ATOM 2053 C CA . PHE B 1 29 ? 1.323 -8.461 10.742 1 97.56 29 PHE B CA 1
ATOM 2054 C C . PHE B 1 29 ? 1.717 -7.59 9.555 1 97.56 29 PHE B C 1
ATOM 2056 O O . PHE B 1 29 ? 2.881 -7.578 9.148 1 97.56 29 PHE B O 1
ATOM 2063 N N . PHE B 1 30 ? 0.744 -6.855 9.031 1 97.88 30 PHE B N 1
ATOM 2064 C CA . PHE B 1 30 ? 1.004 -5.984 7.898 1 97.88 30 PHE B CA 1
ATOM 2065 C C . PHE B 1 30 ? 2.041 -4.922 8.258 1 97.88 30 PHE B C 1
ATOM 2067 O O . PHE B 1 30 ? 2.973 -4.676 7.488 1 97.88 30 PHE B O 1
ATOM 2074 N N . ASN B 1 31 ? 1.854 -4.289 9.398 1 97.81 31 ASN B N 1
ATOM 2075 C CA . ASN B 1 31 ? 2.801 -3.275 9.852 1 97.81 31 ASN B CA 1
ATOM 2076 C C . ASN B 1 31 ? 4.219 -3.836 9.945 1 97.81 31 ASN B C 1
ATOM 2078 O O . ASN B 1 31 ? 5.184 -3.16 9.578 1 97.81 31 ASN B O 1
ATOM 2082 N N . ARG B 1 32 ? 4.367 -5.039 10.398 1 97.25 32 ARG B N 1
ATOM 2083 C CA . ARG B 1 32 ? 5.68 -5.668 10.508 1 97.25 32 ARG B CA 1
ATOM 2084 C C . ARG B 1 32 ? 6.25 -5.988 9.133 1 97.25 32 ARG B C 1
ATOM 2086 O O . ARG B 1 32 ? 7.465 -5.934 8.93 1 97.25 32 ARG B O 1
ATOM 2093 N N . LEU B 1 33 ? 5.387 -6.363 8.203 1 97.69 33 LEU B N 1
ATOM 2094 C CA . LEU B 1 33 ? 5.859 -6.559 6.836 1 97.69 33 LEU B CA 1
ATOM 2095 C C . LEU B 1 33 ? 6.52 -5.293 6.301 1 97.69 33 LEU B C 1
ATOM 2097 O O . LEU B 1 33 ? 7.5 -5.367 5.559 1 97.69 33 LEU B O 1
ATOM 2101 N N . LEU B 1 34 ? 6.023 -4.164 6.742 1 98.06 34 LEU B N 1
ATOM 2102 C CA . LEU B 1 34 ? 6.531 -2.877 6.277 1 98.06 34 LEU B CA 1
ATOM 2103 C C . LEU B 1 34 ? 7.938 -2.625 6.812 1 98.06 34 LEU B C 1
ATOM 2105 O O . LEU B 1 34 ? 8.617 -1.7 6.363 1 98.06 34 LEU B O 1
ATOM 2109 N N . ASP B 1 35 ? 8.406 -3.422 7.762 1 97.44 35 ASP B N 1
ATOM 2110 C CA . ASP B 1 35 ? 9.773 -3.258 8.234 1 97.44 35 ASP B CA 1
ATOM 2111 C C . ASP B 1 35 ? 10.766 -3.367 7.078 1 97.44 35 ASP B C 1
ATOM 2113 O O . ASP B 1 35 ? 11.789 -2.672 7.062 1 97.44 35 ASP B O 1
ATOM 2117 N N . PHE B 1 36 ? 10.5 -4.266 6.148 1 97.31 36 PHE B N 1
ATOM 2118 C CA . PHE B 1 36 ? 11.375 -4.352 4.98 1 97.31 36 PHE B CA 1
ATOM 2119 C C . PHE B 1 36 ? 11.328 -3.061 4.176 1 97.31 36 PHE B C 1
ATOM 2121 O O . PHE B 1 36 ? 12.367 -2.562 3.734 1 97.31 36 PHE B O 1
ATOM 2128 N N . TYR B 1 37 ? 10.172 -2.529 3.977 1 97.62 37 TYR B N 1
ATOM 2129 C CA . TYR B 1 37 ? 10.008 -1.272 3.258 1 97.62 37 TYR B CA 1
ATOM 2130 C C . TYR B 1 37 ? 10.75 -0.141 3.955 1 97.62 37 TYR B C 1
ATOM 2132 O O . TYR B 1 37 ? 11.398 0.682 3.301 1 97.62 37 TYR B O 1
ATOM 2140 N N . ARG B 1 38 ? 10.703 -0.105 5.258 1 97.12 38 ARG B N 1
ATOM 2141 C CA . ARG B 1 38 ? 11.359 0.908 6.074 1 97.12 38 ARG B CA 1
ATOM 2142 C C . ARG B 1 38 ? 12.875 0.841 5.91 1 97.12 38 ARG B C 1
ATOM 2144 O O . ARG B 1 38 ? 13.555 1.871 5.91 1 97.12 38 ARG B O 1
ATOM 2151 N N . PHE B 1 39 ? 13.375 -0.323 5.695 1 93.56 39 PHE B N 1
ATOM 2152 C CA . PHE B 1 39 ? 14.82 -0.503 5.734 1 93.56 39 PHE B CA 1
ATOM 2153 C C . PHE B 1 39 ? 15.398 -0.583 4.328 1 93.56 39 PHE B C 1
ATOM 2155 O O . PHE B 1 39 ? 16.609 -0.427 4.133 1 93.56 39 PHE B O 1
ATOM 2162 N N . ALA B 1 40 ? 14.586 -0.832 3.354 1 95.81 40 ALA B N 1
ATOM 2163 C CA . ALA B 1 40 ? 15.008 -1.231 2.014 1 95.81 40 ALA B CA 1
ATOM 2164 C C . ALA B 1 40 ? 16.047 -0.257 1.449 1 95.81 40 ALA B C 1
ATOM 2166 O O . ALA B 1 40 ? 17 -0.669 0.798 1 95.81 40 ALA B O 1
ATOM 2167 N N . LYS B 1 41 ? 15.945 1.02 1.719 1 94.81 41 LYS B N 1
ATOM 2168 C CA . LYS B 1 41 ? 16.828 2.027 1.13 1 94.81 41 LYS B CA 1
ATOM 2169 C C . LYS B 1 41 ? 18.25 1.895 1.664 1 94.81 41 LYS B C 1
ATOM 2171 O O . LYS B 1 41 ? 19.188 2.459 1.095 1 94.81 41 LYS B O 1
ATOM 2176 N N . ARG B 1 42 ? 18.422 1.152 2.742 1 95.12 42 ARG B N 1
ATOM 2177 C CA . ARG B 1 42 ? 19.734 0.979 3.338 1 95.12 42 ARG B CA 1
ATOM 2178 C C . ARG B 1 42 ? 20.484 -0.19 2.695 1 95.12 42 ARG B C 1
ATOM 2180 O O . ARG B 1 42 ? 21.688 -0.366 2.912 1 95.12 42 ARG B O 1
ATOM 2187 N N . LEU B 1 43 ? 19.781 -0.989 1.922 1 96.31 43 LEU B N 1
ATOM 2188 C CA . LEU B 1 43 ? 20.422 -2.129 1.271 1 96.31 43 LEU B CA 1
ATOM 2189 C C . LEU B 1 43 ? 21.484 -1.663 0.281 1 96.31 43 LEU B C 1
ATOM 2191 O O . LEU B 1 43 ? 21.266 -0.691 -0.449 1 96.31 43 LEU B O 1
ATOM 2195 N N . SER B 1 44 ? 22.594 -2.367 0.241 1 97 44 SER B N 1
ATOM 2196 C CA . SER B 1 44 ? 23.703 -2.021 -0.66 1 97 44 SER B CA 1
ATOM 2197 C C . SER B 1 44 ? 23.297 -2.219 -2.117 1 97 44 SER B C 1
ATOM 2199 O O . SER B 1 44 ? 23.922 -1.667 -3.021 1 97 44 SER B O 1
ATOM 2201 N N . PHE B 1 45 ? 22.266 -3.006 -2.352 1 96.25 45 PHE B N 1
ATOM 2202 C CA . PHE B 1 45 ? 21.828 -3.328 -3.699 1 96.25 45 PHE B CA 1
ATOM 2203 C C . PHE B 1 45 ? 20.422 -2.768 -3.951 1 96.25 45 PHE B C 1
ATOM 2205 O O . PHE B 1 45 ? 19.656 -3.34 -4.723 1 96.25 45 PHE B O 1
ATOM 2212 N N . TYR B 1 46 ? 20.062 -1.682 -3.293 1 95.56 46 TYR B N 1
ATOM 2213 C CA . TYR B 1 46 ? 18.75 -1.068 -3.408 1 95.56 46 TYR B CA 1
ATOM 2214 C C . TYR B 1 46 ? 18.406 -0.755 -4.863 1 95.56 46 TYR B C 1
ATOM 2216 O O . TYR B 1 46 ? 17.266 -0.877 -5.281 1 95.56 46 TYR B O 1
ATOM 2224 N N . ASP B 1 47 ? 19.359 -0.392 -5.598 1 93.5 47 ASP B N 1
ATOM 2225 C CA . ASP B 1 47 ? 19.141 0.008 -6.984 1 93.5 47 ASP B CA 1
ATOM 2226 C C . ASP B 1 47 ? 18.812 -1.198 -7.859 1 93.5 47 ASP B C 1
ATOM 2228 O O . ASP B 1 47 ? 18.375 -1.042 -9 1 93.5 47 ASP B O 1
ATOM 2232 N N . LYS B 1 48 ? 19.016 -2.4 -7.316 1 95.06 48 LYS B N 1
ATOM 2233 C CA . LYS B 1 48 ? 18.797 -3.611 -8.102 1 95.06 48 LYS B CA 1
ATOM 2234 C C . LYS B 1 48 ? 17.422 -4.203 -7.848 1 95.06 48 LYS B C 1
ATOM 2236 O O . LYS B 1 48 ? 17.078 -5.254 -8.391 1 95.06 48 LYS B O 1
ATOM 2241 N N . ILE B 1 49 ? 16.656 -3.541 -7.004 1 96.19 49 ILE B N 1
ATOM 2242 C CA . ILE B 1 49 ? 15.367 -4.148 -6.676 1 96.19 49 ILE B CA 1
ATOM 2243 C C . ILE B 1 49 ? 14.242 -3.162 -6.973 1 96.19 49 ILE B C 1
ATOM 2245 O O . ILE B 1 49 ? 14.477 -1.956 -7.078 1 96.19 49 ILE B O 1
ATOM 2249 N N . THR B 1 50 ? 13.094 -3.656 -7.188 1 97.12 50 THR B N 1
ATOM 2250 C CA . THR B 1 50 ? 11.844 -2.902 -7.254 1 97.12 50 THR B CA 1
ATOM 2251 C C . THR B 1 50 ? 10.883 -3.342 -6.152 1 97.12 50 THR B C 1
ATOM 2253 O O . THR B 1 50 ? 10.445 -4.492 -6.129 1 97.12 50 THR B O 1
ATOM 2256 N N . LEU B 1 51 ? 10.641 -2.439 -5.227 1 97.94 51 LEU B N 1
ATOM 2257 C CA . LEU B 1 51 ? 9.664 -2.717 -4.18 1 97.94 51 LEU B CA 1
ATOM 2258 C C . LEU B 1 51 ? 8.25 -2.791 -4.758 1 97.94 51 LEU B C 1
ATOM 2260 O O . LEU B 1 51 ? 7.867 -1.954 -5.578 1 97.94 51 LEU B O 1
ATOM 2264 N N . LEU B 1 52 ? 7.551 -3.805 -4.387 1 98.38 52 LEU B N 1
ATOM 2265 C CA . LEU B 1 52 ? 6.137 -3.838 -4.738 1 98.38 52 LEU B CA 1
ATOM 2266 C C . LEU B 1 52 ? 5.34 -2.863 -3.877 1 98.38 52 LEU B C 1
ATOM 2268 O O . LEU B 1 52 ? 5.648 -2.672 -2.699 1 98.38 52 LEU B O 1
ATOM 2272 N N . PRO B 1 53 ? 4.309 -2.18 -4.508 1 98.38 53 PRO B N 1
ATOM 2273 C CA . PRO B 1 53 ? 3.438 -1.407 -3.621 1 98.38 53 PRO B CA 1
ATOM 2274 C C . PRO B 1 53 ? 2.822 -2.256 -2.51 1 98.38 53 PRO B C 1
ATOM 2276 O O . PRO B 1 53 ? 2.133 -3.24 -2.791 1 98.38 53 PRO B O 1
ATOM 2279 N N . PRO B 1 54 ? 3.031 -1.832 -1.277 1 98.56 54 PRO B N 1
ATOM 2280 C CA . PRO B 1 54 ? 2.52 -2.662 -0.184 1 98.56 54 PRO B CA 1
ATOM 2281 C C . PRO B 1 54 ? 1.007 -2.861 -0.253 1 98.56 54 PRO B C 1
ATOM 2283 O O . PRO B 1 54 ? 0.482 -3.824 0.311 1 98.5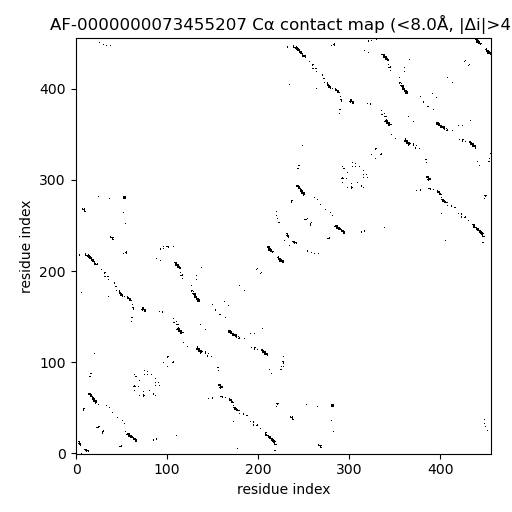6 54 PRO B O 1
ATOM 2286 N N . SER B 1 55 ? 0.309 -1.976 -0.945 1 98.38 55 SER B N 1
ATOM 2287 C CA . SER B 1 55 ? -1.121 -2.156 -1.171 1 98.38 55 SER B CA 1
ATOM 2288 C C . SER B 1 55 ? -1.401 -3.438 -1.947 1 98.38 55 SER B C 1
ATOM 2290 O O . SER B 1 55 ? -2.531 -3.932 -1.954 1 98.38 55 SER B O 1
ATOM 2292 N N . SER B 1 56 ? -0.404 -4.023 -2.59 1 98.06 56 SER B N 1
ATOM 2293 C CA . SER B 1 56 ? -0.618 -5.188 -3.439 1 98.06 56 SER B CA 1
ATOM 2294 C C . SER B 1 56 ? -0.141 -6.465 -2.758 1 98.06 56 SER B C 1
ATOM 2296 O O . SER B 1 56 ? -0.241 -7.555 -3.328 1 98.06 56 SER B O 1
ATOM 2298 N N . TYR B 1 57 ? 0.425 -6.359 -1.551 1 98.62 57 TYR B N 1
ATOM 2299 C CA . TYR B 1 57 ? 0.895 -7.559 -0.862 1 98.62 57 TYR B CA 1
ATOM 2300 C C . TYR B 1 57 ? -0.203 -8.609 -0.791 1 98.62 57 TYR B C 1
ATOM 2302 O O . TYR B 1 57 ? -1.34 -8.312 -0.423 1 98.62 57 TYR B O 1
ATOM 2310 N N . HIS B 1 58 ? 0.15 -9.859 -1.107 1 98.56 58 HIS B N 1
ATOM 2311 C CA . HIS B 1 58 ? -0.814 -10.953 -1.148 1 98.56 58 HIS B CA 1
ATOM 2312 C C . HIS B 1 58 ? -0.115 -12.305 -1.077 1 98.56 58 HIS B C 1
ATOM 2314 O O . HIS B 1 58 ? 1.11 -12.383 -1.189 1 98.56 58 HIS B O 1
ATOM 2320 N N . VAL B 1 59 ? -0.896 -13.305 -0.851 1 98 59 VAL B N 1
ATOM 2321 C CA . VAL B 1 59 ? -0.489 -14.688 -1.043 1 98 59 VAL B CA 1
ATOM 2322 C C . VAL B 1 59 ? -1.261 -15.297 -2.213 1 98 59 VAL B C 1
ATOM 2324 O O . VAL B 1 59 ? -2.492 -15.242 -2.246 1 98 59 VAL B O 1
ATOM 2327 N N . THR B 1 60 ? -0.5 -15.789 -3.152 1 97.25 60 THR B N 1
ATOM 2328 C CA . THR B 1 60 ? -1.145 -16.516 -4.238 1 97.25 60 THR B CA 1
ATOM 2329 C C . THR B 1 60 ? -1.593 -17.906 -3.773 1 97.25 60 THR B C 1
ATOM 2331 O O . THR B 1 60 ? -0.784 -18.688 -3.271 1 97.25 60 THR B O 1
ATOM 2334 N N . ILE B 1 61 ? -2.832 -18.156 -3.934 1 95.69 61 ILE B N 1
ATOM 2335 C CA . ILE B 1 61 ? -3.408 -19.453 -3.584 1 95.69 61 ILE B CA 1
ATOM 2336 C C . ILE B 1 61 ? -3.264 -20.422 -4.758 1 95.69 61 ILE B C 1
ATOM 2338 O O . ILE B 1 61 ? -2.971 -21.594 -4.566 1 95.69 61 ILE B O 1
ATOM 2342 N N . MET B 1 62 ? -3.494 -19.906 -5.906 1 95.44 62 MET B N 1
ATOM 2343 C CA . MET B 1 62 ? -3.348 -20.703 -7.117 1 95.44 62 MET B CA 1
ATOM 2344 C C . MET B 1 62 ? -3.074 -19.828 -8.328 1 95.44 62 MET B C 1
ATOM 2346 O O . MET B 1 62 ? -3.793 -18.844 -8.57 1 95.44 62 MET B O 1
ATOM 2350 N N . ASN B 1 63 ? -2.043 -20.188 -9.039 1 95.12 63 ASN B N 1
ATOM 2351 C CA . ASN B 1 63 ? -1.826 -19.547 -10.328 1 95.12 63 ASN B CA 1
ATOM 2352 C C . ASN B 1 63 ? -2.859 -19.984 -11.359 1 95.12 63 ASN B C 1
ATOM 2354 O O . ASN B 1 63 ? -3.238 -21.156 -11.406 1 95.12 63 ASN B O 1
ATOM 2358 N N . CYS B 1 64 ? -3.236 -19.016 -12.156 1 96.19 64 CYS B N 1
ATOM 2359 C CA . CYS B 1 64 ? -4.18 -19.328 -13.219 1 96.19 64 CYS B CA 1
ATOM 2360 C C . CYS B 1 64 ? -3.584 -19.031 -14.586 1 96.19 64 CYS B C 1
ATOM 2362 O O . CYS B 1 64 ? -2.682 -19.734 -15.047 1 96.19 64 CYS B O 1
ATOM 2364 N N . CYS B 1 65 ? -4.012 -17.891 -15.18 1 96.31 65 CYS B N 1
ATOM 2365 C CA . CYS B 1 65 ? -3.6 -17.672 -16.562 1 96.31 65 CYS B CA 1
ATOM 2366 C C . CYS B 1 65 ? -2.859 -16.344 -16.703 1 96.31 65 CYS B C 1
ATOM 2368 O O . CYS B 1 65 ? -3.152 -15.391 -16 1 96.31 65 CYS B O 1
ATOM 2370 N N . HIS B 1 66 ? -1.92 -16.359 -17.594 1 94.44 66 HIS B N 1
ATOM 2371 C CA . HIS B 1 66 ? -1.342 -15.094 -18.047 1 94.44 66 HIS B CA 1
ATOM 2372 C C . HIS B 1 66 ? -1.077 -15.133 -19.547 1 94.44 66 HIS B C 1
ATOM 2374 O O . HIS B 1 66 ? -1.11 -16.203 -20.172 1 94.44 66 HIS B O 1
ATOM 2380 N N . GLU B 1 67 ? -0.852 -14.031 -20.172 1 93.19 67 GLU B N 1
ATOM 2381 C CA . GLU B 1 67 ? -0.856 -13.82 -21.609 1 93.19 67 GLU B CA 1
ATOM 2382 C C . GLU B 1 67 ? 0.299 -14.562 -22.281 1 93.19 67 GLU B C 1
ATOM 2384 O O . GLU B 1 67 ? 0.259 -14.828 -23.484 1 93.19 67 GLU B O 1
ATOM 2389 N N . HIS B 1 68 ? 1.3 -15.062 -21.562 1 91.62 68 HIS B N 1
ATOM 2390 C CA . HIS B 1 68 ? 2.529 -15.539 -22.188 1 91.62 68 HIS B CA 1
ATOM 2391 C C . HIS B 1 68 ? 2.576 -17.062 -22.219 1 91.62 68 HIS B C 1
ATOM 2393 O O . HIS B 1 68 ? 3.51 -17.641 -22.766 1 91.62 68 HIS B O 1
ATOM 2399 N N . ASP B 1 69 ? 1.65 -17.734 -21.625 1 91.69 69 ASP B N 1
ATOM 2400 C CA . ASP B 1 69 ? 1.633 -19.188 -21.594 1 91.69 69 ASP B CA 1
ATOM 2401 C C . ASP B 1 69 ? 0.212 -19.734 -21.766 1 91.69 69 ASP B C 1
ATOM 2403 O O . ASP B 1 69 ? -0.6 -19.641 -20.828 1 91.69 69 ASP B O 1
ATOM 2407 N N . ARG B 1 70 ? -0.059 -20.297 -22.875 1 92.56 70 ARG B N 1
ATOM 2408 C CA . ARG B 1 70 ? -1.388 -20.828 -23.172 1 92.56 70 ARG B CA 1
ATOM 2409 C C . ARG B 1 70 ? -1.35 -22.344 -23.344 1 92.56 70 ARG B C 1
ATOM 2411 O O . ARG B 1 70 ? -2.236 -22.922 -23.969 1 92.56 70 ARG B O 1
ATOM 2418 N N . SER B 1 71 ? -0.344 -22.906 -22.875 1 91.38 71 SER B N 1
ATOM 2419 C CA . SER B 1 71 ? -0.203 -24.359 -22.969 1 91.38 71 SER B CA 1
ATOM 2420 C C . SER B 1 71 ? -1.239 -25.078 -22.109 1 91.38 71 SER B C 1
ATOM 2422 O O . SER B 1 71 ? -1.928 -24.438 -21.312 1 91.38 71 SER B O 1
ATOM 2424 N N . VAL B 1 72 ? -1.346 -26.359 -22.391 1 89.31 72 VAL B N 1
ATOM 2425 C CA . VAL B 1 72 ? -2.295 -27.188 -21.656 1 89.31 72 VAL B CA 1
ATOM 2426 C C . VAL B 1 72 ? -2.023 -27.078 -20.156 1 89.31 72 VAL B C 1
ATOM 2428 O O . VAL B 1 72 ? -0.875 -27.172 -19.719 1 89.31 72 VAL B O 1
ATOM 2431 N N . GLY B 1 73 ? -3.072 -26.828 -19.344 1 92.19 73 GLY B N 1
ATOM 2432 C CA . GLY B 1 73 ? -2.939 -26.672 -17.906 1 92.19 73 GLY B CA 1
ATOM 2433 C C . GLY B 1 73 ? -2.746 -25.219 -17.484 1 92.19 73 GLY B C 1
ATOM 2434 O O . GLY B 1 73 ? -2.924 -24.875 -16.312 1 92.19 73 GLY B O 1
ATOM 2435 N N . HIS B 1 74 ? -2.355 -24.406 -18.438 1 93.94 74 HIS B N 1
ATOM 2436 C CA . HIS B 1 74 ? -2.117 -23 -18.156 1 93.94 74 HIS B CA 1
ATOM 2437 C C . HIS B 1 74 ? -3.143 -22.109 -18.844 1 93.94 74 HIS B C 1
ATOM 2439 O O . HIS B 1 74 ? -3.012 -20.875 -18.844 1 93.94 74 HIS B O 1
ATOM 2445 N N . TRP B 1 75 ? -4.027 -22.75 -19.438 1 95.81 75 TRP B N 1
ATOM 2446 C CA . TRP B 1 75 ? -5.168 -22.156 -20.125 1 95.81 75 TRP B CA 1
ATOM 2447 C C . TRP B 1 75 ? -6.438 -22.969 -19.891 1 95.81 75 TRP B C 1
ATOM 2449 O O . TRP B 1 75 ? -6.395 -24.203 -19.859 1 95.81 75 TRP B O 1
ATOM 2459 N N . PRO B 1 76 ? -7.562 -22.266 -19.625 1 96.25 76 PRO B N 1
ATOM 2460 C CA . PRO B 1 76 ? -8.75 -23.031 -19.219 1 96.25 76 PRO B CA 1
ATOM 2461 C C . PRO B 1 76 ? -9.281 -23.922 -20.344 1 96.25 76 PRO B C 1
ATOM 2463 O O . PRO B 1 76 ? -9.18 -23.547 -21.531 1 96.25 76 PRO B O 1
ATOM 2466 N N . THR B 1 77 ? -9.844 -24.938 -19.906 1 93.12 77 THR B N 1
ATOM 2467 C CA . THR B 1 77 ? -10.531 -25.797 -20.875 1 93.12 77 THR B CA 1
ATOM 2468 C C . THR B 1 77 ? -11.789 -25.109 -21.391 1 93.12 77 THR B C 1
ATOM 2470 O O . THR B 1 77 ? -12.414 -24.312 -20.688 1 93.12 77 THR B O 1
ATOM 2473 N N . GLY B 1 78 ? -12.141 -25.297 -22.641 1 90.62 78 GLY B N 1
ATOM 2474 C CA . GLY B 1 78 ? -13.352 -24.719 -23.188 1 90.62 78 GLY B CA 1
ATOM 2475 C C . GLY B 1 78 ? -13.125 -23.375 -23.844 1 90.62 78 GLY B C 1
ATOM 2476 O O . GLY B 1 78 ? -14.047 -22.812 -24.438 1 90.62 78 GLY B O 1
ATOM 2477 N N . LEU B 1 79 ? -11.938 -22.859 -23.625 1 94 79 LEU B N 1
ATOM 2478 C CA . LEU B 1 79 ? -11.586 -21.609 -24.266 1 94 79 LEU B CA 1
ATOM 2479 C C . LEU B 1 79 ? -10.461 -21.797 -25.266 1 94 79 LEU B C 1
ATOM 2481 O O . LEU B 1 79 ? -9.43 -22.406 -24.938 1 94 79 LEU B O 1
ATOM 2485 N N . GLY B 1 80 ? -10.648 -21.344 -26.5 1 93.25 80 GLY B N 1
ATOM 2486 C CA . GLY B 1 80 ? -9.641 -21.484 -27.531 1 93.25 80 GLY B CA 1
ATOM 2487 C C . GLY B 1 80 ? -8.328 -20.812 -27.172 1 93.25 80 GLY B C 1
ATOM 2488 O O . GLY B 1 80 ? -8.32 -19.75 -26.547 1 93.25 80 GLY B O 1
ATOM 2489 N N . ALA B 1 81 ? -7.25 -21.375 -27.609 1 90 81 ALA B N 1
ATOM 2490 C CA . ALA B 1 81 ? -5.926 -20.812 -27.344 1 90 81 ALA B CA 1
ATOM 2491 C C . ALA B 1 81 ? -5.762 -19.438 -28 1 90 81 ALA B C 1
ATOM 2493 O O . ALA B 1 81 ? -4.887 -18.672 -27.625 1 90 81 ALA B O 1
ATOM 2494 N N . ASP B 1 82 ? -6.574 -19.141 -29 1 94.19 82 ASP B N 1
ATOM 2495 C CA . ASP B 1 82 ? -6.48 -17.859 -29.719 1 94.19 82 ASP B CA 1
ATOM 2496 C C . ASP B 1 82 ? -7.312 -16.781 -29.031 1 94.19 82 ASP B C 1
ATOM 2498 O O . ASP B 1 82 ? -7.25 -15.609 -29.422 1 94.19 82 ASP B O 1
ATOM 2502 N N . ALA B 1 83 ? -8.016 -17.234 -27.969 1 96.38 83 ALA B N 1
ATOM 2503 C CA . ALA B 1 83 ? -8.82 -16.25 -27.234 1 96.38 83 ALA B CA 1
ATOM 2504 C C . ALA B 1 83 ? -7.941 -15.219 -26.547 1 96.38 83 ALA B C 1
ATOM 2506 O O . ALA B 1 83 ? -6.848 -15.539 -26.078 1 96.38 83 ALA B O 1
ATOM 2507 N N . SER B 1 84 ? -8.367 -13.969 -26.531 1 97.06 84 SER B N 1
ATOM 2508 C CA . SER B 1 84 ? -7.625 -12.906 -25.844 1 97.06 84 SER B CA 1
ATOM 2509 C C . SER B 1 84 ? -7.605 -13.125 -24.344 1 97.06 84 SER B C 1
ATOM 2511 O O . SER B 1 84 ? -8.438 -13.867 -23.812 1 97.06 84 SER B O 1
ATOM 2513 N N . ILE B 1 85 ? -6.703 -12.523 -23.672 1 97.12 85 ILE B N 1
ATOM 2514 C CA . ILE B 1 85 ? -6.613 -12.617 -22.219 1 97.12 85 ILE B CA 1
ATOM 2515 C C . ILE B 1 85 ? -7.875 -12.039 -21.578 1 97.12 85 ILE B C 1
ATOM 2517 O O . ILE B 1 85 ? -8.328 -12.523 -20.531 1 97.12 85 ILE B O 1
ATOM 2521 N N . SER B 1 86 ? -8.445 -10.984 -22.188 1 97.44 86 SER B N 1
ATOM 2522 C CA . SER B 1 86 ? -9.703 -10.414 -21.688 1 97.44 86 SER B CA 1
ATOM 2523 C C . SER B 1 86 ? -10.836 -11.438 -21.766 1 97.44 86 SER B C 1
ATOM 2525 O O . SER B 1 86 ? -11.648 -11.539 -20.844 1 97.44 86 SER B O 1
ATOM 2527 N N . GLU B 1 87 ? -10.875 -12.195 -22.844 1 97.69 87 GLU B N 1
ATOM 2528 C CA . GLU B 1 87 ? -11.867 -13.266 -22.969 1 97.69 87 GLU B CA 1
ATOM 2529 C C . GLU B 1 87 ? -11.648 -14.336 -21.906 1 97.69 87 GLU B C 1
ATOM 2531 O O . GLU B 1 87 ? -12.609 -14.891 -21.359 1 97.69 87 GLU B O 1
ATOM 2536 N N . CYS B 1 88 ? -10.406 -14.617 -21.703 1 98 88 CYS B N 1
ATOM 2537 C CA . CYS B 1 88 ? -10.062 -15.57 -20.656 1 98 88 CYS B CA 1
ATOM 2538 C C . CYS B 1 88 ? -10.547 -15.094 -19.297 1 98 88 CYS B C 1
ATOM 2540 O O . CYS B 1 88 ? -11.133 -15.859 -18.531 1 98 88 CYS B O 1
ATOM 2542 N N . HIS B 1 89 ? -10.32 -13.797 -18.922 1 98.06 89 HIS B N 1
ATOM 2543 C CA . HIS B 1 89 ? -10.82 -13.203 -17.688 1 98.06 89 HIS B CA 1
ATOM 2544 C C . HIS B 1 89 ? -12.32 -13.43 -17.531 1 98.06 89 HIS B C 1
ATOM 2546 O O . HIS B 1 89 ? -12.781 -13.914 -16.5 1 98.06 89 HIS B O 1
ATOM 2552 N N . ASN B 1 90 ? -13.039 -13.133 -18.594 1 97.5 90 ASN B N 1
ATOM 2553 C CA . ASN B 1 90 ? -14.492 -13.203 -18.562 1 97.5 90 ASN B CA 1
ATOM 2554 C C . ASN B 1 90 ? -14.984 -14.641 -18.422 1 97.5 90 ASN B C 1
ATOM 2556 O O . ASN B 1 90 ? -15.945 -14.898 -17.703 1 97.5 90 ASN B O 1
ATOM 2560 N N . HIS B 1 91 ? -14.359 -15.5 -19.141 1 97.38 91 HIS B N 1
ATOM 2561 C CA . HIS B 1 91 ? -14.719 -16.906 -19.094 1 97.38 91 HIS B CA 1
ATOM 2562 C C . HIS B 1 91 ? -14.57 -17.469 -17.672 1 97.38 91 HIS B C 1
ATOM 2564 O O . HIS B 1 91 ? -15.5 -18.078 -17.141 1 97.38 91 HIS B O 1
ATOM 2570 N N . LEU B 1 92 ? -13.406 -17.219 -17.062 1 97.69 92 LEU B N 1
ATOM 2571 C CA . LEU B 1 92 ? -13.156 -17.719 -15.711 1 97.69 92 LEU B CA 1
ATOM 2572 C C . LEU B 1 92 ? -14.078 -17.031 -14.703 1 97.69 92 LEU B C 1
ATOM 2574 O O . LEU B 1 92 ? -14.594 -17.688 -13.789 1 97.69 92 LEU B O 1
ATOM 2578 N N . ALA B 1 93 ? -14.273 -15.734 -14.828 1 97.12 93 ALA B N 1
ATOM 2579 C CA . ALA B 1 93 ? -15.18 -15.008 -13.938 1 97.12 93 ALA B CA 1
ATOM 2580 C C . ALA B 1 93 ? -16.562 -15.641 -13.945 1 97.12 93 ALA B C 1
ATOM 2582 O O . ALA B 1 93 ? -17.172 -15.82 -12.891 1 97.12 93 ALA B O 1
ATOM 2583 N N . GLN B 1 94 ? -17.047 -15.977 -15.156 1 95.75 94 GLN B N 1
ATOM 2584 C CA . GLN B 1 94 ? -18.359 -16.594 -15.297 1 95.75 94 GLN B CA 1
ATOM 2585 C C . GLN B 1 94 ? -18.406 -17.969 -14.656 1 95.75 94 GLN B C 1
ATOM 2587 O O . GLN B 1 94 ? -19.375 -18.312 -13.977 1 95.75 94 GLN B O 1
ATOM 2592 N N . LEU B 1 95 ? -17.344 -18.719 -14.867 1 95.94 95 LEU B N 1
ATOM 2593 C CA . LEU B 1 95 ? -17.266 -20.047 -14.258 1 95.94 95 LEU B CA 1
ATOM 2594 C C . LEU B 1 95 ? -17.344 -19.953 -12.742 1 95.94 95 LEU B C 1
ATOM 2596 O O . LEU B 1 95 ? -18.094 -20.703 -12.109 1 95.94 95 LEU B O 1
ATOM 2600 N N . PHE B 1 96 ? -16.609 -19.016 -12.133 1 95.38 96 PHE B N 1
ATOM 2601 C CA . PHE B 1 96 ? -16.562 -18.891 -10.68 1 95.38 96 PHE B CA 1
ATOM 2602 C C . PHE B 1 96 ? -17.875 -18.359 -10.141 1 95.38 96 PHE B C 1
ATOM 2604 O O . PHE B 1 96 ? -18.328 -18.781 -9.07 1 95.38 96 PHE B O 1
ATOM 2611 N N . LYS B 1 97 ? -18.453 -17.469 -10.844 1 92.5 97 LYS B N 1
ATOM 2612 C CA . LYS B 1 97 ? -19.766 -16.953 -10.438 1 92.5 97 LYS B CA 1
ATOM 2613 C C . LYS B 1 97 ? -20.812 -18.062 -10.445 1 92.5 97 LYS B C 1
ATOM 2615 O O . LYS B 1 97 ? -21.609 -18.188 -9.508 1 92.5 97 LYS B O 1
ATOM 2620 N N . ASP B 1 98 ? -20.781 -18.891 -11.445 1 91.75 98 ASP B N 1
ATOM 2621 C CA . ASP B 1 98 ? -21.75 -19.969 -11.594 1 91.75 98 ASP B CA 1
ATOM 2622 C C . ASP B 1 98 ? -21.516 -21.062 -10.539 1 91.75 98 ASP B C 1
ATOM 2624 O O . ASP B 1 98 ? -22.484 -21.656 -10.039 1 91.75 98 ASP B O 1
ATOM 2628 N N . ALA B 1 99 ? -20.281 -21.312 -10.281 1 89.88 99 ALA B N 1
ATOM 2629 C CA . ALA B 1 99 ? -19.953 -22.344 -9.305 1 89.88 99 ALA B CA 1
ATOM 2630 C C . ALA B 1 99 ? -20.297 -21.906 -7.891 1 89.88 99 ALA B C 1
ATOM 2632 O O . ALA B 1 99 ? -20.562 -22.75 -7.023 1 89.88 99 ALA B O 1
ATOM 2633 N N . ASN B 1 100 ? -20.328 -20.594 -7.586 1 80.75 100 ASN B N 1
ATOM 2634 C CA . ASN B 1 100 ? -20.688 -20 -6.301 1 80.75 100 ASN B CA 1
ATOM 2635 C C . ASN B 1 100 ? -19.984 -20.719 -5.145 1 80.75 100 ASN B C 1
ATOM 2637 O O . ASN B 1 100 ? -20.641 -21.156 -4.199 1 80.75 100 ASN B O 1
ATOM 2641 N N . PHE B 1 101 ? -18.703 -20.797 -5.152 1 76.06 101 PHE B N 1
ATOM 2642 C CA . PHE B 1 101 ? -17.906 -21.5 -4.156 1 76.06 101 PHE B CA 1
ATOM 2643 C C . PHE B 1 101 ? -18.266 -21.031 -2.75 1 76.06 101 PHE B C 1
ATOM 2645 O O . PHE B 1 101 ? -18.203 -21.812 -1.796 1 76.06 101 PHE B O 1
ATOM 2652 N N . ARG B 1 102 ? -18.547 -19.812 -2.518 1 65.81 102 ARG B N 1
ATOM 2653 C CA . ARG B 1 102 ? -18.828 -19.188 -1.228 1 65.81 102 ARG B CA 1
ATOM 2654 C C . ARG B 1 102 ? -20.047 -19.812 -0.571 1 65.81 102 ARG B C 1
ATOM 2656 O O . ARG B 1 102 ? -20.062 -20.062 0.636 1 65.81 102 ARG B O 1
ATOM 2663 N N . ASP B 1 103 ? -20.984 -19.969 -1.282 1 63.38 103 ASP B N 1
ATOM 2664 C CA . ASP B 1 103 ? -22.281 -20.375 -0.758 1 63.38 103 ASP B CA 1
ATOM 2665 C C . ASP B 1 103 ? -22.312 -21.859 -0.441 1 63.38 103 ASP B C 1
ATOM 2667 O O . ASP B 1 103 ? -23.172 -22.328 0.302 1 63.38 103 ASP B O 1
ATOM 2671 N N . GLN B 1 104 ? -21.484 -22.484 -0.917 1 58.59 104 GLN B N 1
ATOM 2672 C CA . GLN B 1 104 ? -21.531 -23.922 -0.697 1 58.59 104 GLN B CA 1
ATOM 2673 C C . GLN B 1 104 ? -20.891 -24.297 0.64 1 58.59 104 GLN B C 1
ATOM 2675 O O . GLN B 1 104 ? -20.953 -25.453 1.052 1 58.59 104 GLN B O 1
ATOM 2680 N N . GLY B 1 105 ? -20.656 -23.234 1.463 1 56.28 105 GLY B N 1
ATOM 2681 C CA . GLY B 1 105 ? -20.062 -23.531 2.752 1 56.28 105 GLY B CA 1
ATOM 2682 C C . GLY B 1 105 ? -18.719 -24.25 2.639 1 56.28 105 GLY B C 1
ATOM 2683 O O . GLY B 1 105 ? -18.219 -24.812 3.617 1 56.28 105 GLY B O 1
ATOM 2684 N N . THR B 1 106 ? -18.344 -24.484 1.55 1 52.16 106 THR B N 1
ATOM 2685 C CA . THR B 1 106 ? -17.156 -25.297 1.316 1 52.16 106 THR B CA 1
ATOM 2686 C C . THR B 1 106 ? -15.883 -24.5 1.605 1 52.16 106 THR B C 1
ATOM 2688 O O . THR B 1 106 ? -14.812 -25.078 1.829 1 52.16 106 THR B O 1
ATOM 2691 N N . ASN B 1 107 ? -16.062 -23.188 1.498 1 57.22 107 ASN B N 1
ATOM 2692 C CA . ASN B 1 107 ? -14.789 -22.469 1.596 1 57.22 107 ASN B CA 1
ATOM 2693 C C . ASN B 1 107 ? -14.688 -21.688 2.9 1 57.22 107 ASN B C 1
ATOM 2695 O O . ASN B 1 107 ? -15.688 -21.156 3.385 1 57.22 107 ASN B O 1
ATOM 2699 N N . PRO B 1 108 ? -13.57 -21.969 3.465 1 58.72 108 PRO B N 1
ATOM 2700 C CA . PRO B 1 108 ? -13.312 -21.266 4.723 1 58.72 108 PRO B CA 1
ATOM 2701 C C . PRO B 1 108 ? -13.555 -19.766 4.625 1 58.72 108 PRO B C 1
ATOM 2703 O O . PRO B 1 108 ? -13.375 -19.188 3.555 1 58.72 108 PRO B O 1
ATOM 2706 N N . SER B 1 109 ? -14.266 -19.156 5.637 1 69.19 109 SER B N 1
ATOM 2707 C CA . SER B 1 109 ? -14.469 -17.719 5.801 1 69.19 109 SER B CA 1
ATOM 2708 C C . SER B 1 109 ? -13.156 -16.953 5.691 1 69.19 109 SER B C 1
ATOM 2710 O O . SER B 1 109 ? -13.148 -15.727 5.625 1 69.19 109 SER B O 1
ATOM 2712 N N . GLY B 1 110 ? -12.148 -17.766 5.398 1 87.88 110 GLY B N 1
ATOM 2713 C CA . GLY B 1 110 ? -10.812 -17.203 5.316 1 87.88 110 GLY B CA 1
ATOM 2714 C C . GLY B 1 110 ? -9.711 -18.25 5.395 1 87.88 110 GLY B C 1
ATOM 2715 O O . GLY B 1 110 ? -9.992 -19.453 5.48 1 87.88 110 GLY B O 1
ATOM 2716 N N . VAL B 1 111 ? -8.484 -17.859 5.109 1 94.12 111 VAL B N 1
ATOM 2717 C CA . VAL B 1 111 ? -7.297 -18.703 5.148 1 94.12 111 VAL B CA 1
ATOM 2718 C C . VAL B 1 111 ? -6.387 -18.266 6.293 1 94.12 111 VAL B C 1
ATOM 2720 O O . VAL B 1 111 ? -6.156 -17.062 6.488 1 94.12 111 VAL B O 1
ATOM 2723 N N . GLU B 1 112 ? -6.074 -19.219 7.07 1 95.75 112 GLU B N 1
ATOM 2724 C CA . GLU B 1 112 ? -5.133 -18.922 8.148 1 95.75 112 GLU B CA 1
ATOM 2725 C C . GLU B 1 112 ? -3.746 -19.484 7.832 1 95.75 112 GLU B C 1
ATOM 2727 O O . GLU B 1 112 ? -3.598 -20.688 7.562 1 95.75 112 GLU B O 1
ATOM 2732 N N . LEU B 1 113 ? -2.736 -18.609 7.867 1 96.81 113 LEU B N 1
ATOM 2733 C CA . LEU B 1 113 ? -1.361 -19 7.566 1 96.81 113 LEU B CA 1
ATOM 2734 C C . LEU B 1 113 ? -0.438 -18.688 8.734 1 96.81 113 LEU B C 1
ATOM 2736 O O . LEU B 1 113 ? -0.816 -17.938 9.648 1 96.81 113 LEU B O 1
ATOM 2740 N N . LYS B 1 114 ? 0.678 -19.266 8.695 1 96.56 114 LYS B N 1
ATOM 2741 C CA . LYS B 1 114 ? 1.74 -18.938 9.641 1 96.56 114 LYS B CA 1
ATOM 2742 C C . LYS B 1 114 ? 3.066 -18.719 8.922 1 96.56 114 LYS B C 1
ATOM 2744 O O . LYS B 1 114 ? 3.301 -19.281 7.848 1 96.56 114 LYS B O 1
ATOM 2749 N N . VAL B 1 115 ? 3.836 -17.891 9.531 1 95.19 115 VAL B N 1
ATOM 2750 C CA . VAL B 1 115 ? 5.16 -17.609 8.984 1 95.19 115 VAL B CA 1
ATOM 2751 C C . VAL B 1 115 ? 6.023 -18.875 9.055 1 95.19 115 VAL B C 1
ATOM 2753 O O . VAL B 1 115 ? 5.984 -19.594 10.047 1 95.19 115 VAL B O 1
ATOM 2756 N N . HIS B 1 116 ? 6.766 -19.078 7.996 1 91.38 116 HIS B N 1
ATOM 2757 C CA . HIS B 1 116 ? 7.688 -20.203 7.934 1 91.38 116 HIS B CA 1
ATOM 2758 C C . HIS B 1 116 ? 9.125 -19.719 7.781 1 91.38 116 HIS B C 1
ATOM 2760 O O . HIS B 1 116 ? 9.445 -18.969 6.855 1 91.38 116 HIS B O 1
ATOM 2766 N N . ILE B 1 117 ? 9.922 -20.156 8.672 1 87.38 117 ILE B N 1
ATOM 2767 C CA . ILE B 1 117 ? 11.352 -19.875 8.594 1 87.38 117 ILE B CA 1
ATOM 2768 C C . ILE B 1 117 ? 12.086 -21.078 8.008 1 87.38 117 ILE B C 1
ATOM 2770 O O . ILE B 1 117 ? 12.25 -22.094 8.68 1 87.38 117 ILE B O 1
ATOM 2774 N N . PRO B 1 118 ? 12.391 -20.891 6.754 1 78 118 PRO B N 1
ATOM 2775 C CA . PRO B 1 118 ? 13.102 -22.016 6.172 1 78 118 PRO B CA 1
ATOM 2776 C C . PRO B 1 118 ? 14.43 -22.312 6.867 1 78 118 PRO B C 1
ATOM 2778 O O . PRO B 1 118 ? 15.133 -21.375 7.273 1 78 118 PRO B O 1
ATOM 2781 N N . PRO B 1 119 ? 14.703 -23.562 6.965 1 78.25 119 PRO B N 1
ATOM 2782 C CA . PRO B 1 119 ? 16.016 -23.891 7.512 1 78.25 119 PRO B CA 1
ATOM 2783 C C . PRO B 1 119 ? 17.172 -23.438 6.605 1 78.25 119 PRO B C 1
ATOM 2785 O O . PRO B 1 119 ? 16.984 -23.328 5.391 1 78.25 119 PRO B O 1
ATOM 2788 N N . LYS B 1 120 ? 18.156 -23.031 7.266 1 71.44 120 LYS B N 1
ATOM 2789 C CA . LYS B 1 120 ? 19.328 -22.5 6.574 1 71.44 120 LYS B CA 1
ATOM 2790 C C . LYS B 1 120 ? 19.797 -23.438 5.473 1 71.44 120 LYS B C 1
ATOM 2792 O O . LYS B 1 120 ? 20.344 -23 4.453 1 71.44 120 LYS B O 1
ATOM 2797 N N . ASP B 1 121 ? 19.609 -24.656 5.656 1 59.81 121 ASP B N 1
ATOM 2798 C CA . ASP B 1 121 ? 20.094 -25.656 4.719 1 59.81 121 ASP B CA 1
ATOM 2799 C C . ASP B 1 121 ? 19.141 -25.812 3.537 1 59.81 121 ASP B C 1
ATOM 2801 O O . ASP B 1 121 ? 19.453 -26.516 2.574 1 59.81 121 ASP B O 1
ATOM 2805 N N . GLU B 1 122 ? 18.062 -25.219 3.57 1 64.06 122 GLU B N 1
ATOM 2806 C CA . GLU B 1 122 ? 17.062 -25.312 2.498 1 64.06 122 GLU B CA 1
ATOM 2807 C C . GLU B 1 122 ? 17.078 -24.062 1.624 1 64.06 122 GLU B C 1
ATOM 2809 O O . GLU B 1 122 ? 16.172 -23.859 0.817 1 64.06 122 GLU B O 1
ATOM 2814 N N . LEU B 1 123 ? 18.094 -23.312 1.807 1 63.16 123 LEU B N 1
ATOM 2815 C CA . LEU B 1 123 ? 18.172 -22.141 0.947 1 63.16 123 LEU B CA 1
ATOM 2816 C C . LEU B 1 123 ? 18.516 -22.531 -0.486 1 63.16 123 LEU B C 1
ATOM 2818 O O . LEU B 1 123 ? 19.328 -23.438 -0.709 1 63.16 123 LEU B O 1
ATOM 2822 N N . PRO B 1 124 ? 17.703 -21.938 -1.349 1 65.31 124 PRO B N 1
ATOM 2823 C CA . PRO B 1 124 ? 17.938 -22.297 -2.746 1 65.31 124 PRO B CA 1
ATOM 2824 C C . PRO B 1 124 ? 19.391 -22.062 -3.18 1 65.31 124 PRO B C 1
ATOM 2826 O O . PRO B 1 124 ? 20.047 -21.172 -2.666 1 65.31 124 PRO B O 1
ATOM 2829 N N . SER B 1 125 ? 19.797 -22.953 -4.016 1 67.31 125 SER B N 1
ATOM 2830 C CA . SER B 1 125 ? 21.141 -22.844 -4.582 1 67.31 125 SER B CA 1
ATOM 2831 C C . SER B 1 125 ? 21.219 -21.688 -5.586 1 67.31 125 SER B C 1
ATOM 2833 O O . SER B 1 125 ? 22.281 -21.109 -5.789 1 67.31 125 SER B O 1
ATOM 2835 N N . SER B 1 126 ? 20.094 -21.422 -6.148 1 78.81 126 SER B N 1
ATOM 2836 C CA . SER B 1 126 ? 20.094 -20.359 -7.145 1 78.81 126 SER B CA 1
ATOM 2837 C C . SER B 1 126 ? 19.844 -19 -6.5 1 78.81 126 SER B C 1
ATOM 2839 O O . SER B 1 126 ? 19.266 -18.922 -5.414 1 78.81 126 SER B O 1
ATOM 2841 N N . LYS B 1 127 ? 20.406 -18 -7.176 1 88.94 127 LYS B N 1
ATOM 2842 C CA . LYS B 1 127 ? 20.203 -16.641 -6.699 1 88.94 127 LYS B CA 1
ATOM 2843 C C . LYS B 1 127 ? 18.719 -16.234 -6.777 1 88.94 127 LYS B C 1
ATOM 2845 O O . LYS B 1 127 ? 18.031 -16.594 -7.73 1 88.94 127 LYS B O 1
ATOM 2850 N N . PRO B 1 128 ? 18.266 -15.633 -5.762 1 92.19 128 PRO B N 1
ATOM 2851 C CA . PRO B 1 128 ? 16.844 -15.258 -5.723 1 92.19 128 PRO B CA 1
ATOM 2852 C C . PRO B 1 128 ? 16.484 -14.234 -6.793 1 92.19 128 PRO B C 1
ATOM 2854 O O . PRO B 1 128 ? 17.312 -13.398 -7.168 1 92.19 128 PRO B O 1
ATOM 2857 N N . ARG B 1 129 ? 15.273 -14.32 -7.258 1 92.5 129 ARG B N 1
ATOM 2858 C CA . ARG B 1 129 ? 14.742 -13.375 -8.234 1 92.5 129 ARG B CA 1
ATOM 2859 C C . ARG B 1 129 ? 13.703 -12.461 -7.602 1 92.5 129 ARG B C 1
ATOM 2861 O O . ARG B 1 129 ? 13.273 -11.477 -8.211 1 92.5 129 ARG B O 1
ATOM 2868 N N . SER B 1 130 ? 13.266 -12.812 -6.422 1 94.94 130 SER B N 1
ATOM 2869 C CA . SER B 1 130 ? 12.32 -12.016 -5.645 1 94.94 130 SER B CA 1
ATOM 2870 C C . SER B 1 130 ? 12.609 -12.109 -4.152 1 94.94 130 SER B C 1
ATOM 2872 O O . SER B 1 130 ? 13.391 -12.969 -3.721 1 94.94 130 SER B O 1
ATOM 2874 N N . ILE B 1 131 ? 12.195 -11.195 -3.459 1 96.5 131 ILE B N 1
ATOM 2875 C CA . ILE B 1 131 ? 12.312 -11.141 -2.006 1 96.5 131 ILE B CA 1
ATOM 2876 C C . ILE B 1 131 ? 10.977 -11.492 -1.363 1 96.5 131 ILE B C 1
ATOM 2878 O O . ILE B 1 131 ? 9.984 -10.781 -1.535 1 96.5 131 ILE B O 1
ATOM 2882 N N . ASN B 1 132 ? 11.008 -12.578 -0.572 1 96.25 132 ASN B N 1
ATOM 2883 C CA . ASN B 1 132 ? 9.734 -13.172 -0.157 1 96.25 132 ASN B CA 1
ATOM 2884 C C . ASN B 1 132 ? 9.719 -13.469 1.341 1 96.25 132 ASN B C 1
ATOM 2886 O O . ASN B 1 132 ? 10.734 -13.875 1.909 1 96.25 132 ASN B O 1
ATOM 2890 N N . VAL B 1 133 ? 8.609 -13.211 1.946 1 96.75 133 VAL B N 1
ATOM 2891 C CA . VAL B 1 133 ? 8.297 -13.812 3.24 1 96.75 133 VAL B CA 1
ATOM 2892 C C . VAL B 1 133 ? 7.566 -15.133 3.033 1 96.75 133 VAL B C 1
ATOM 2894 O O . VAL B 1 133 ? 6.52 -15.18 2.383 1 96.75 133 VAL B O 1
ATOM 2897 N N . ILE B 1 134 ? 8.102 -16.172 3.586 1 95.38 134 ILE B N 1
ATOM 2898 C CA . ILE B 1 134 ? 7.551 -17.516 3.377 1 95.38 134 ILE B CA 1
ATOM 2899 C C . ILE B 1 134 ? 6.492 -17.797 4.438 1 95.38 134 ILE B C 1
ATOM 2901 O O . ILE B 1 134 ? 6.695 -17.531 5.621 1 95.38 134 ILE B O 1
ATOM 2905 N N . VAL B 1 135 ? 5.371 -18.297 3.943 1 96.31 135 VAL B N 1
ATOM 2906 C CA . VAL B 1 135 ? 4.277 -18.656 4.836 1 96.31 135 VAL B CA 1
ATOM 2907 C C . VAL B 1 135 ? 3.77 -20.062 4.48 1 96.31 135 VAL B C 1
ATOM 2909 O O . VAL B 1 135 ? 4.113 -20.609 3.43 1 96.31 135 VAL B O 1
ATOM 2912 N N . LYS B 1 136 ? 3.041 -20.672 5.344 1 95.12 136 LYS B N 1
ATOM 2913 C CA . LYS B 1 136 ? 2.398 -21.969 5.137 1 95.12 136 LYS B CA 1
ATOM 2914 C C . LYS B 1 136 ? 1.069 -22.047 5.879 1 95.12 136 LYS B C 1
ATOM 2916 O O . LYS B 1 136 ? 0.812 -21.25 6.789 1 95.12 136 LYS B O 1
ATOM 2921 N N . PRO B 1 137 ? 0.237 -22.969 5.438 1 95.06 137 PRO B N 1
ATOM 2922 C CA . PRO B 1 137 ? -0.979 -23.156 6.23 1 95.06 137 PRO B CA 1
ATOM 2923 C C . PRO B 1 137 ? -0.688 -23.344 7.719 1 95.06 137 PRO B C 1
ATOM 2925 O O . PRO B 1 137 ? 0.287 -24.016 8.078 1 95.06 137 PRO B O 1
ATOM 2928 N N . SER B 1 138 ? -1.528 -22.797 8.602 1 95.31 138 SER B N 1
ATOM 2929 C CA . SER B 1 138 ? -1.24 -22.75 10.031 1 95.31 138 SER B CA 1
ATOM 2930 C C . SER B 1 138 ? -1.375 -24.125 10.664 1 95.31 138 SER B C 1
ATOM 2932 O O . SER B 1 138 ? -0.829 -24.375 11.742 1 95.31 138 SER B O 1
ATOM 2934 N N . ASN B 1 139 ? -2.219 -24.969 10.078 1 94.62 139 ASN B N 1
ATOM 2935 C CA . ASN B 1 139 ? -2.428 -26.328 10.531 1 94.62 139 ASN B CA 1
ATOM 2936 C C . ASN B 1 139 ? -2.896 -27.234 9.398 1 94.62 139 ASN B C 1
ATOM 2938 O O . ASN B 1 139 ? -3.084 -26.766 8.266 1 94.62 139 ASN B O 1
ATOM 2942 N N . THR B 1 140 ? -3.09 -28.469 9.703 1 94.44 140 THR B N 1
ATOM 2943 C CA . THR B 1 140 ? -3.426 -29.484 8.695 1 94.44 140 THR B CA 1
ATOM 2944 C C . THR B 1 140 ? -4.805 -29.203 8.102 1 94.44 140 THR B C 1
ATOM 2946 O O . THR B 1 140 ? -5.035 -29.453 6.918 1 94.44 140 THR B O 1
ATOM 2949 N N . SER B 1 141 ? -5.688 -28.719 8.938 1 93.38 141 SER B N 1
ATOM 2950 C CA . SER B 1 141 ? -7.023 -28.406 8.445 1 93.38 141 SER B CA 1
ATOM 2951 C C . SER B 1 141 ? -6.98 -27.312 7.383 1 93.38 141 SER B C 1
ATOM 2953 O O . SER B 1 141 ? -7.66 -27.406 6.359 1 93.38 141 SER B O 1
ATOM 2955 N N . GLN B 1 142 ? -6.168 -26.297 7.656 1 93.31 142 GLN B N 1
ATOM 2956 C CA . GLN B 1 142 ? -5.992 -25.219 6.684 1 93.31 142 GLN B CA 1
ATOM 2957 C C . GLN B 1 142 ? -5.348 -25.734 5.402 1 93.31 142 GLN B C 1
ATOM 2959 O O . GLN B 1 142 ? -5.754 -25.359 4.301 1 93.31 142 GLN B O 1
ATOM 2964 N N . GLU B 1 143 ? -4.406 -26.562 5.547 1 92.94 143 GLU B N 1
ATOM 2965 C CA . GLU B 1 143 ? -3.738 -27.172 4.398 1 92.94 143 GLU B CA 1
ATOM 2966 C C . GLU B 1 143 ? -4.727 -27.938 3.525 1 92.94 143 GLU B C 1
ATOM 2968 O O . GLU B 1 143 ? -4.73 -27.797 2.303 1 92.94 143 GLU B O 1
ATOM 2973 N N . THR B 1 144 ? -5.48 -28.734 4.121 1 92 144 THR B N 1
ATOM 2974 C CA . THR B 1 144 ? -6.477 -29.531 3.422 1 92 144 THR B CA 1
ATOM 2975 C C . THR B 1 144 ? -7.496 -28.641 2.721 1 92 144 THR B C 1
ATOM 2977 O O . THR B 1 144 ? -7.879 -28.906 1.578 1 92 144 THR B O 1
ATOM 2980 N N . ALA B 1 145 ? -7.891 -27.625 3.43 1 91.5 145 ALA B N 1
ATOM 2981 C CA . ALA B 1 145 ? -8.891 -26.719 2.869 1 91.5 145 ALA B CA 1
ATOM 2982 C C . ALA B 1 145 ? -8.359 -26.031 1.613 1 91.5 145 ALA B C 1
ATOM 2984 O O . ALA B 1 145 ? -9.078 -25.906 0.616 1 91.5 145 ALA B O 1
ATOM 2985 N N . ILE B 1 146 ? -7.152 -25.578 1.646 1 93.12 146 ILE B N 1
ATOM 2986 C CA . ILE B 1 146 ? -6.547 -24.891 0.503 1 93.12 146 ILE B CA 1
ATOM 2987 C C . ILE B 1 146 ? -6.395 -25.875 -0.655 1 93.12 146 ILE B C 1
ATOM 2989 O O . ILE B 1 146 ? -6.691 -25.547 -1.805 1 93.12 146 ILE B O 1
ATOM 2993 N N . LYS B 1 147 ? -5.957 -27.062 -0.349 1 92.25 147 LYS B N 1
ATOM 2994 C CA . LYS B 1 147 ? -5.812 -28.078 -1.381 1 92.25 147 LYS B CA 1
ATOM 2995 C C . LYS B 1 147 ? -7.156 -28.391 -2.039 1 92.25 147 LYS B C 1
ATOM 2997 O O . LYS B 1 147 ? -7.234 -28.531 -3.26 1 92.25 147 LYS B O 1
ATOM 3002 N N . GLN B 1 148 ? -8.148 -28.531 -1.23 1 91.56 148 GLN B N 1
ATOM 3003 C CA . GLN B 1 148 ? -9.477 -28.812 -1.758 1 91.56 148 GLN B CA 1
ATOM 3004 C C . GLN B 1 148 ? -9.977 -27.688 -2.658 1 91.56 148 GLN B C 1
ATOM 3006 O O . GLN B 1 148 ? -10.602 -27.938 -3.688 1 91.56 148 GLN B O 1
ATOM 3011 N N . LEU B 1 149 ? -9.727 -26.5 -2.221 1 92.25 149 LEU B N 1
ATOM 3012 C CA . LEU B 1 149 ? -10.086 -25.359 -3.057 1 92.25 149 LEU B CA 1
ATOM 3013 C C . LEU B 1 149 ? -9.359 -25.422 -4.398 1 92.25 149 LEU B C 1
ATOM 3015 O O . LEU B 1 149 ? -9.984 -25.25 -5.449 1 92.25 149 LEU B O 1
ATOM 3019 N N . ARG B 1 150 ? -8.094 -25.656 -4.367 1 94.19 150 ARG B N 1
ATOM 3020 C CA . ARG B 1 150 ? -7.297 -25.734 -5.582 1 94.19 150 ARG B CA 1
ATOM 3021 C C . ARG B 1 150 ? -7.785 -26.875 -6.48 1 94.19 150 ARG B C 1
ATOM 3023 O O . ARG B 1 150 ? -7.883 -26.703 -7.695 1 94.19 150 ARG B O 1
ATOM 3030 N N . ASP B 1 151 ? -8.109 -28.016 -5.863 1 93.25 151 ASP B N 1
ATOM 3031 C CA . ASP B 1 151 ? -8.656 -29.141 -6.609 1 93.25 151 ASP B CA 1
ATOM 3032 C C . ASP B 1 151 ? -9.969 -28.75 -7.293 1 93.25 151 ASP B C 1
ATOM 3034 O O . ASP B 1 151 ? -10.188 -29.094 -8.461 1 93.25 151 ASP B O 1
ATOM 3038 N N . SER B 1 152 ? -10.789 -28.141 -6.555 1 92.75 152 SER B N 1
ATOM 3039 C CA . SER B 1 152 ? -12.086 -27.734 -7.086 1 92.75 152 SER B CA 1
ATOM 3040 C C . SER B 1 152 ? -11.938 -26.766 -8.242 1 92.75 152 SER B C 1
ATOM 3042 O O . SER B 1 152 ? -12.656 -26.844 -9.234 1 92.75 152 SER B O 1
ATOM 3044 N N . ILE B 1 153 ? -11.008 -25.844 -8.109 1 94.31 153 ILE B N 1
ATOM 3045 C CA . ILE B 1 153 ? -10.75 -24.875 -9.164 1 94.31 153 ILE B CA 1
ATOM 3046 C C . ILE B 1 153 ? -10.203 -25.578 -10.398 1 94.31 153 ILE B C 1
ATOM 3048 O O . ILE B 1 153 ? -10.633 -25.312 -11.523 1 94.31 153 ILE B O 1
ATOM 3052 N N . SER B 1 154 ? -9.32 -26.438 -10.148 1 95.06 154 SER B N 1
ATOM 3053 C CA . SER B 1 154 ? -8.75 -27.203 -11.258 1 95.06 154 SER B CA 1
ATOM 3054 C C . SER B 1 154 ? -9.828 -28 -11.977 1 95.06 154 SER B C 1
ATOM 3056 O O . SER B 1 154 ? -9.859 -28.047 -13.211 1 95.06 154 SER B O 1
ATOM 3058 N N . ALA B 1 155 ? -10.672 -28.656 -11.242 1 94.19 155 ALA B N 1
ATOM 3059 C CA . ALA B 1 155 ? -11.742 -29.453 -11.828 1 94.19 155 ALA B CA 1
ATOM 3060 C C . ALA B 1 155 ? -12.695 -28.578 -12.641 1 94.19 155 ALA B C 1
ATOM 3062 O O . ALA B 1 155 ? -13.156 -28.984 -13.711 1 94.19 155 ALA B O 1
ATOM 3063 N N . LEU B 1 156 ? -12.945 -27.453 -12.133 1 95.19 156 LEU B N 1
ATOM 3064 C CA . LEU B 1 156 ? -13.914 -26.547 -12.742 1 95.19 156 LEU B CA 1
ATOM 3065 C C . LEU B 1 156 ? -13.344 -25.922 -14.016 1 95.19 156 LEU B C 1
ATOM 3067 O O . LEU B 1 156 ? -14.07 -25.734 -15 1 95.19 156 LEU B O 1
ATOM 3071 N N . THR B 1 157 ? -12.07 -25.578 -14.023 1 96.56 157 THR B N 1
ATOM 3072 C CA . THR B 1 157 ? -11.523 -24.703 -15.062 1 96.56 157 THR B CA 1
ATOM 3073 C C . THR B 1 157 ? -10.625 -25.5 -16.016 1 96.56 157 THR B C 1
ATOM 3075 O O . THR B 1 157 ? -10.336 -25.031 -17.125 1 96.56 157 THR B O 1
ATOM 3078 N N . GLY B 1 158 ? -10.109 -26.609 -15.539 1 95.69 158 GLY B N 1
ATOM 3079 C CA . GLY B 1 158 ? -9.117 -27.359 -16.297 1 95.69 158 GLY B CA 1
ATOM 3080 C C . GLY B 1 158 ? -7.703 -26.859 -16.078 1 95.69 158 GLY B C 1
ATOM 3081 O O . GLY B 1 158 ? -6.758 -27.406 -16.656 1 95.69 158 GLY B O 1
ATOM 3082 N N . LEU B 1 159 ? -7.539 -25.844 -15.25 1 96 159 LEU B N 1
ATOM 3083 C CA . LEU B 1 159 ? -6.219 -25.297 -14.969 1 96 159 LEU B CA 1
ATOM 3084 C C . LEU B 1 159 ? -5.449 -26.188 -14.008 1 96 159 LEU B C 1
ATOM 3086 O O . LEU B 1 159 ? -6.027 -26.75 -13.07 1 96 159 LEU B O 1
ATOM 3090 N N . GLU B 1 160 ? -4.242 -26.266 -14.242 1 91.88 160 GLU B N 1
ATOM 3091 C CA . GLU B 1 160 ? -3.344 -27.016 -13.367 1 91.88 160 GLU B CA 1
ATOM 3092 C C . GLU B 1 160 ? -2.139 -26.172 -12.969 1 91.88 160 GLU B C 1
ATOM 3094 O O . GLU B 1 160 ? -1.263 -25.891 -13.789 1 91.88 160 GLU B O 1
ATOM 3099 N N . ASP B 1 161 ? -2.1 -25.781 -11.75 1 88.69 161 ASP B N 1
ATOM 3100 C CA . ASP B 1 161 ? -0.925 -25.078 -11.234 1 88.69 161 ASP B CA 1
ATOM 3101 C C . ASP B 1 161 ? 0.271 -26.016 -11.133 1 88.69 161 ASP B C 1
ATOM 3103 O O . ASP B 1 161 ? 0.174 -27.094 -10.531 1 88.69 161 ASP B O 1
ATOM 3107 N N . PRO B 1 162 ? 1.401 -25.688 -11.695 1 83.12 162 PRO B N 1
ATOM 3108 C CA . PRO B 1 162 ? 2.566 -26.578 -11.633 1 83.12 162 PRO B CA 1
ATOM 3109 C C . PRO B 1 162 ? 2.969 -26.922 -10.203 1 83.12 162 PRO B C 1
ATOM 3111 O O . PRO B 1 162 ? 3.57 -27.969 -9.961 1 83.12 162 PRO B O 1
ATOM 3114 N N . SER B 1 163 ? 2.701 -26 -9.352 1 81.81 163 SER B N 1
ATOM 3115 C CA . SER B 1 163 ? 3.07 -26.203 -7.953 1 81.81 163 SER B CA 1
ATOM 3116 C C . SER B 1 163 ? 1.909 -26.797 -7.156 1 81.81 163 SER B C 1
ATOM 3118 O O . SER B 1 163 ? 1.845 -26.641 -5.938 1 81.81 163 SER B O 1
ATOM 3120 N N . HIS B 1 164 ? 0.986 -27.438 -7.797 1 82.56 164 HIS B N 1
ATOM 3121 C CA . HIS B 1 164 ? -0.264 -27.875 -7.195 1 82.56 164 HIS B CA 1
ATOM 3122 C C . HIS B 1 164 ? -0.005 -28.719 -5.945 1 82.56 164 HIS B C 1
ATOM 3124 O O . HIS B 1 164 ? -0.643 -28.5 -4.91 1 82.56 164 HIS B O 1
ATOM 3130 N N . ASP B 1 165 ? 1.045 -29.562 -5.91 1 81.62 165 ASP B N 1
ATOM 3131 C CA . ASP B 1 165 ? 1.271 -30.453 -4.777 1 81.62 165 ASP B CA 1
ATOM 3132 C C . ASP B 1 165 ? 2.494 -30.031 -3.973 1 81.62 165 ASP B C 1
ATOM 3134 O O . ASP B 1 165 ? 2.891 -30.703 -3.025 1 81.62 165 ASP B O 1
ATOM 3138 N N . SER B 1 166 ? 3.125 -28.891 -4.332 1 83.56 166 SER B N 1
ATOM 3139 C CA . SER B 1 166 ? 4.352 -28.453 -3.668 1 83.56 166 SER B CA 1
ATOM 3140 C C . SER B 1 166 ? 4.414 -26.938 -3.559 1 83.56 166 SER B C 1
ATOM 3142 O O . SER B 1 166 ? 5.484 -26.344 -3.686 1 83.56 166 SER B O 1
ATOM 3144 N N . ILE B 1 167 ? 3.252 -26.484 -3.451 1 80.19 167 ILE B N 1
ATOM 3145 C CA . ILE B 1 167 ? 3.201 -25.031 -3.488 1 80.19 167 ILE B CA 1
ATOM 3146 C C . ILE B 1 167 ? 3.934 -24.453 -2.277 1 80.19 167 ILE B C 1
ATOM 3148 O O . ILE B 1 167 ? 3.832 -24.984 -1.172 1 80.19 167 ILE B O 1
ATOM 3152 N N . LYS B 1 168 ? 4.773 -23.5 -2.533 1 88.06 168 LYS B N 1
ATOM 3153 C CA . LYS B 1 168 ? 5.43 -22.719 -1.496 1 88.06 168 LYS B CA 1
ATOM 3154 C C . LYS B 1 168 ? 4.824 -21.312 -1.403 1 88.06 168 LYS B C 1
ATOM 3156 O O . LYS B 1 168 ? 5.199 -20.422 -2.16 1 88.06 168 LYS B O 1
ATOM 3161 N N . PHE B 1 169 ? 3.947 -21.203 -0.466 1 94.62 169 PHE B N 1
ATOM 3162 C CA . PHE B 1 169 ? 3.256 -19.922 -0.307 1 94.62 169 PHE B CA 1
ATOM 3163 C C . PHE B 1 169 ? 4.219 -18.844 0.158 1 94.62 169 PHE B C 1
ATOM 3165 O O . PHE B 1 169 ? 5.105 -19.094 0.973 1 94.62 169 PHE B O 1
ATOM 3172 N N . HIS B 1 170 ? 4.043 -17.688 -0.393 1 96.69 170 HIS B N 1
ATOM 3173 C CA . HIS B 1 170 ? 4.902 -16.562 -0.012 1 96.69 170 HIS B CA 1
ATOM 3174 C C . HIS B 1 170 ? 4.207 -15.227 -0.243 1 96.69 170 HIS B C 1
ATOM 3176 O O . HIS B 1 170 ? 3.178 -15.172 -0.917 1 96.69 170 HIS B O 1
ATOM 3182 N N . ILE B 1 171 ? 4.672 -14.266 0.38 1 97.94 171 ILE B N 1
ATOM 3183 C CA . ILE B 1 171 ? 4.363 -12.859 0.144 1 97.94 171 ILE B CA 1
ATOM 3184 C C . ILE B 1 171 ? 5.562 -12.172 -0.502 1 97.94 171 ILE B C 1
ATOM 3186 O O . ILE B 1 171 ? 6.633 -12.078 0.105 1 97.94 171 ILE B O 1
ATOM 3190 N N . THR B 1 172 ? 5.418 -11.734 -1.725 1 97.88 172 THR B N 1
ATOM 3191 C CA . THR B 1 172 ? 6.516 -11.055 -2.408 1 97.88 172 THR B CA 1
ATOM 3192 C C . THR B 1 172 ? 6.566 -9.578 -2.023 1 97.88 172 THR B C 1
ATOM 3194 O O . THR B 1 172 ? 5.566 -8.867 -2.145 1 97.88 172 THR B O 1
ATOM 3197 N N . LEU B 1 173 ? 7.734 -9.172 -1.561 1 98.44 173 LEU B N 1
ATOM 3198 C CA . LEU B 1 173 ? 7.922 -7.789 -1.129 1 98.44 173 LEU B CA 1
ATOM 3199 C C . LEU B 1 173 ? 8.594 -6.965 -2.223 1 98.44 173 LEU B C 1
ATOM 3201 O O . LEU B 1 173 ? 8.391 -5.75 -2.303 1 98.44 173 LEU B O 1
ATOM 3205 N N . ALA B 1 174 ? 9.414 -7.594 -3 1 97.75 174 ALA B N 1
ATOM 3206 C CA . ALA B 1 174 ? 10.172 -6.93 -4.059 1 97.75 174 ALA B CA 1
ATOM 3207 C C . ALA B 1 174 ? 10.641 -7.93 -5.105 1 97.75 174 ALA B C 1
ATOM 3209 O O . ALA B 1 174 ? 10.711 -9.133 -4.836 1 97.75 174 ALA B O 1
ATOM 3210 N N . TYR B 1 175 ? 10.898 -7.414 -6.262 1 96.69 175 TYR B N 1
ATOM 3211 C CA . TYR B 1 175 ? 11.586 -8.18 -7.297 1 96.69 175 TYR B CA 1
ATOM 3212 C C . TYR B 1 175 ? 13.023 -7.715 -7.461 1 96.69 175 TYR B C 1
ATOM 3214 O O . TYR B 1 175 ? 13.336 -6.543 -7.227 1 96.69 175 TYR B O 1
ATOM 3222 N N . ILE B 1 176 ? 13.867 -8.648 -7.809 1 95.88 176 ILE B N 1
ATOM 3223 C CA . ILE B 1 176 ? 15.273 -8.375 -8.078 1 95.88 176 ILE B CA 1
ATOM 3224 C C . ILE B 1 176 ? 15.5 -8.266 -9.586 1 95.88 176 ILE B C 1
ATOM 3226 O O . ILE B 1 176 ? 15.297 -9.242 -10.32 1 95.88 176 ILE B O 1
ATOM 3230 N N . ASN B 1 177 ? 15.945 -7.148 -10 1 94.5 177 ASN B N 1
ATOM 3231 C CA . ASN B 1 177 ? 16.016 -6.844 -11.43 1 94.5 177 ASN B CA 1
ATOM 3232 C C . ASN B 1 177 ? 17.391 -7.156 -12.008 1 94.5 177 ASN B C 1
ATOM 3234 O O . ASN B 1 177 ? 17.547 -7.289 -13.219 1 94.5 177 ASN B O 1
ATOM 3238 N N . GLU B 1 178 ? 18.359 -7.137 -11.203 1 93.56 178 GLU B N 1
ATOM 3239 C CA . GLU B 1 178 ? 19.734 -7.488 -11.523 1 93.56 178 GLU B CA 1
ATOM 3240 C C . GLU B 1 178 ? 20.297 -8.516 -10.547 1 93.56 178 GLU B C 1
ATOM 3242 O O . GLU B 1 178 ? 20.109 -8.383 -9.328 1 93.56 178 GLU B O 1
ATOM 3247 N N . GLU B 1 179 ? 20.984 -9.477 -11.125 1 93.5 179 GLU B N 1
ATOM 3248 C CA . GLU B 1 179 ? 21.5 -10.555 -10.289 1 93.5 179 GLU B CA 1
ATOM 3249 C C . GLU B 1 179 ? 22.359 -10.016 -9.148 1 93.5 179 GLU B C 1
ATOM 3251 O O . GLU B 1 179 ? 23.25 -9.203 -9.375 1 93.5 179 GLU B O 1
ATOM 3256 N N . LEU B 1 180 ? 22.078 -10.5 -7.941 1 95.38 180 LEU B N 1
ATOM 3257 C CA . LEU B 1 180 ? 22.812 -10.07 -6.762 1 95.38 180 LEU B CA 1
ATOM 3258 C C . LEU B 1 180 ? 24.172 -10.773 -6.672 1 95.38 180 LEU B C 1
ATOM 3260 O O . LEU B 1 180 ? 24.281 -11.945 -7.051 1 95.38 180 LEU B O 1
ATOM 3264 N N . LYS B 1 181 ? 25.188 -10.039 -6.168 1 96.12 181 LYS B N 1
ATOM 3265 C CA . LYS B 1 181 ? 26.453 -10.656 -5.773 1 96.12 181 LYS B CA 1
ATOM 3266 C C . LYS B 1 181 ? 26.281 -11.5 -4.516 1 96.12 181 LYS B C 1
ATOM 3268 O O . LYS B 1 181 ? 25.312 -11.32 -3.766 1 96.12 181 LYS B O 1
ATOM 3273 N N . ASP B 1 182 ? 27.188 -12.352 -4.344 1 95.44 182 ASP B N 1
ATOM 3274 C CA . ASP B 1 182 ? 27.109 -13.25 -3.193 1 95.44 182 ASP B CA 1
ATOM 3275 C C . ASP B 1 182 ? 27.016 -12.461 -1.89 1 95.44 182 ASP B C 1
ATOM 3277 O O . ASP B 1 182 ? 26.25 -12.805 -0.999 1 95.44 182 ASP B O 1
ATOM 3281 N N . SER B 1 183 ? 27.812 -11.461 -1.789 1 96.44 183 SER B N 1
ATOM 3282 C CA . SER B 1 183 ? 27.797 -10.648 -0.58 1 96.44 183 SER B CA 1
ATOM 3283 C C . SER B 1 183 ? 26.453 -9.969 -0.393 1 96.44 183 SER B C 1
ATOM 3285 O O . SER B 1 183 ? 25.984 -9.797 0.737 1 96.44 183 SER B O 1
ATOM 3287 N N . GLU B 1 184 ? 25.812 -9.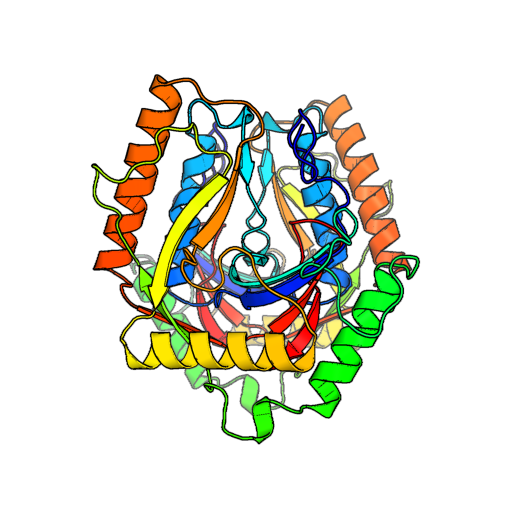57 -1.459 1 97.12 184 GLU B N 1
ATOM 3288 C CA . GLU B 1 184 ? 24.5 -8.953 -1.424 1 97.12 184 GLU B CA 1
ATOM 3289 C C . GLU B 1 184 ? 23.422 -9.961 -1.02 1 97.12 184 GLU B C 1
ATOM 3291 O O . GLU B 1 184 ? 22.5 -9.633 -0.283 1 97.12 184 GLU B O 1
ATOM 3296 N N . VAL B 1 185 ? 23.578 -11.164 -1.483 1 95.31 185 VAL B N 1
ATOM 3297 C CA . VAL B 1 185 ? 22.672 -12.234 -1.092 1 95.31 185 VAL B CA 1
ATOM 3298 C C . VAL B 1 185 ? 22.781 -12.484 0.411 1 95.31 185 VAL B C 1
ATOM 3300 O O . VAL B 1 185 ? 21.766 -12.656 1.093 1 95.31 185 VAL B O 1
ATOM 3303 N N . GLU B 1 186 ? 23.953 -12.508 0.884 1 94.31 186 GLU B N 1
ATOM 3304 C CA . GLU B 1 186 ? 24.156 -12.688 2.316 1 94.31 186 GLU B CA 1
ATOM 3305 C C . GLU B 1 186 ? 23.5 -11.57 3.119 1 94.31 186 GLU B C 1
ATOM 3307 O O . GLU B 1 186 ? 22.875 -11.82 4.148 1 94.31 186 GLU B O 1
ATOM 3312 N N . GLU B 1 187 ? 23.703 -10.344 2.668 1 96.44 187 GLU B N 1
ATOM 3313 C CA . GLU B 1 187 ? 23.062 -9.195 3.305 1 96.44 187 GLU B CA 1
ATOM 3314 C C . GLU B 1 187 ? 21.547 -9.352 3.316 1 96.44 187 GLU B C 1
ATOM 3316 O O . GLU B 1 187 ? 20.906 -9.18 4.355 1 96.44 187 GLU B O 1
ATOM 3321 N N . LEU B 1 188 ? 21.016 -9.75 2.184 1 95.5 188 LEU B N 1
ATOM 3322 C CA . LEU B 1 188 ? 19.578 -9.953 2.051 1 95.5 188 LEU B CA 1
ATOM 3323 C C . LEU B 1 188 ? 19.078 -11.031 3.01 1 95.5 188 LEU B C 1
ATOM 3325 O O . LEU B 1 188 ? 18.125 -10.82 3.75 1 95.5 188 LEU B O 1
ATOM 3329 N N . ASN B 1 189 ? 19.734 -12.109 2.984 1 93 189 ASN B N 1
ATOM 3330 C CA . ASN B 1 189 ? 19.344 -13.234 3.824 1 93 189 ASN B CA 1
ATOM 3331 C C . ASN B 1 189 ? 19.344 -12.859 5.305 1 93 189 ASN B C 1
ATOM 3333 O O . ASN B 1 189 ? 18.484 -13.289 6.062 1 93 189 ASN B O 1
ATOM 3337 N N . SER B 1 190 ? 20.312 -12.109 5.695 1 94.19 190 SER B N 1
ATOM 3338 C CA . SER B 1 190 ? 20.391 -11.664 7.082 1 94.19 190 SER B CA 1
ATOM 3339 C C . SER B 1 190 ? 19.188 -10.812 7.461 1 94.19 190 SER B C 1
ATOM 3341 O O . SER B 1 190 ? 18.531 -11.078 8.469 1 94.19 190 SER B O 1
ATOM 3343 N N . HIS B 1 191 ? 18.859 -9.867 6.641 1 94.69 191 HIS B N 1
ATOM 3344 C CA . HIS B 1 191 ? 17.75 -8.961 6.926 1 94.69 191 HIS B CA 1
ATOM 3345 C C . HIS B 1 191 ? 16.406 -9.695 6.84 1 94.69 191 HIS B C 1
ATOM 3347 O O . HIS B 1 191 ? 15.531 -9.484 7.676 1 94.69 191 HIS B O 1
ATOM 3353 N N . LEU B 1 192 ? 16.281 -10.523 5.828 1 94.06 192 LEU B N 1
ATOM 3354 C CA . LEU B 1 192 ? 15.055 -11.281 5.66 1 94.06 192 LEU B CA 1
ATOM 3355 C C . LEU B 1 192 ? 14.867 -12.281 6.797 1 94.06 192 LEU B C 1
ATOM 3357 O O . LEU B 1 192 ? 13.742 -12.516 7.246 1 94.06 192 LEU B O 1
ATOM 3361 N N . GLY B 1 193 ? 15.984 -12.945 7.16 1 93.31 193 GLY B N 1
ATOM 3362 C CA . GLY B 1 193 ? 15.93 -13.812 8.32 1 93.31 193 GLY B CA 1
ATOM 3363 C C . GLY B 1 193 ? 15.438 -13.109 9.57 1 93.31 193 GLY B C 1
ATOM 3364 O O . GLY B 1 193 ? 14.586 -13.633 10.297 1 93.31 193 GLY B O 1
ATOM 3365 N N . ASN B 1 194 ? 15.977 -11.922 9.844 1 95.12 194 ASN B N 1
ATOM 3366 C CA . ASN B 1 194 ? 15.531 -11.125 10.984 1 95.12 194 ASN B CA 1
ATOM 3367 C C . ASN B 1 194 ? 14.047 -10.797 10.898 1 95.12 194 ASN B C 1
ATOM 3369 O O . ASN B 1 194 ? 13.328 -10.867 11.898 1 95.12 194 ASN B O 1
ATOM 3373 N N . LEU B 1 195 ? 13.594 -10.414 9.719 1 96.06 195 LEU B N 1
ATOM 3374 C CA . LEU B 1 195 ? 12.172 -10.117 9.531 1 96.06 195 LEU B CA 1
ATOM 3375 C C . LEU B 1 195 ? 11.32 -11.344 9.836 1 96.06 195 LEU B C 1
ATOM 3377 O O . LEU B 1 195 ? 10.305 -11.242 10.531 1 96.06 195 LEU B O 1
ATOM 3381 N N . HIS B 1 196 ? 11.727 -12.492 9.32 1 95.88 196 HIS B N 1
ATOM 3382 C CA . HIS B 1 196 ? 11.008 -13.727 9.594 1 95.88 196 HIS B CA 1
ATOM 3383 C C . HIS B 1 196 ? 10.93 -13.992 11.094 1 95.88 196 HIS B C 1
ATOM 3385 O O . HIS B 1 196 ? 9.883 -14.398 11.602 1 95.88 196 HIS B O 1
ATOM 3391 N N . CYS B 1 197 ? 11.992 -13.75 11.789 1 95.5 197 CYS B N 1
ATOM 3392 C CA . CYS B 1 197 ? 12.031 -13.969 13.234 1 95.5 197 CYS B CA 1
ATOM 3393 C C . CYS B 1 197 ? 11.07 -13.039 13.961 1 95.5 197 CYS B C 1
ATOM 3395 O O . CYS B 1 197 ? 10.336 -13.477 14.852 1 95.5 197 CYS B O 1
ATOM 3397 N N . ILE B 1 198 ? 11.062 -11.844 13.547 1 96 198 ILE B N 1
ATOM 3398 C CA . ILE B 1 198 ? 10.188 -10.859 14.164 1 96 198 ILE B CA 1
ATOM 3399 C C . ILE B 1 198 ? 8.727 -11.234 13.922 1 96 198 ILE B C 1
ATOM 3401 O O . ILE B 1 198 ? 7.91 -11.219 14.844 1 96 198 ILE B O 1
ATOM 3405 N N . LEU B 1 199 ? 8.43 -11.57 12.68 1 96.88 199 LEU B N 1
ATOM 3406 C CA . LEU B 1 199 ? 7.07 -11.969 12.328 1 96.88 199 LEU B CA 1
ATOM 3407 C C . LEU B 1 199 ? 6.648 -13.211 13.109 1 96.88 199 LEU B C 1
ATOM 3409 O O . LEU B 1 199 ? 5.539 -13.266 13.641 1 96.88 199 LEU B O 1
ATOM 3413 N N . ASP B 1 200 ? 7.504 -14.141 13.18 1 94.88 200 ASP B N 1
ATOM 3414 C CA . ASP B 1 200 ? 7.207 -15.391 13.875 1 94.88 200 ASP B CA 1
ATOM 3415 C C . ASP B 1 200 ? 6.953 -15.133 15.359 1 94.88 200 ASP B C 1
ATOM 3417 O O . ASP B 1 200 ? 6.078 -15.758 15.961 1 94.88 200 ASP B O 1
ATOM 3421 N N . ARG B 1 201 ? 7.68 -14.25 15.898 1 95.38 201 ARG B N 1
ATOM 3422 C CA . ARG B 1 201 ? 7.586 -13.953 17.328 1 95.38 201 ARG B CA 1
ATOM 3423 C C . ARG B 1 201 ? 6.352 -13.102 17.625 1 95.38 201 ARG B C 1
ATOM 3425 O O . ARG B 1 201 ? 5.574 -13.43 18.531 1 95.38 201 ARG B O 1
ATOM 3432 N N . ASP B 1 202 ? 6.113 -12.078 16.875 1 95.19 202 ASP B N 1
ATOM 3433 C CA . ASP B 1 202 ? 5.125 -11.062 17.234 1 95.19 202 ASP B CA 1
ATOM 3434 C C . ASP B 1 202 ? 3.77 -11.383 16.609 1 95.19 202 ASP B C 1
ATOM 3436 O O . ASP B 1 202 ? 2.729 -10.992 17.141 1 95.19 202 ASP B O 1
ATOM 3440 N N . CYS B 1 203 ? 3.779 -11.961 15.414 1 94.81 203 CYS B N 1
ATOM 3441 C CA . CYS B 1 203 ? 2.574 -12.234 14.641 1 94.81 203 CYS B CA 1
ATOM 3442 C C . CYS B 1 203 ? 2.662 -13.594 13.953 1 94.81 203 CYS B C 1
ATOM 3444 O O . CYS B 1 203 ? 2.547 -13.68 12.727 1 94.81 203 CYS B O 1
ATOM 3446 N N . PRO B 1 204 ? 2.721 -14.688 14.656 1 92.56 204 PRO B N 1
ATOM 3447 C CA . PRO B 1 204 ? 3.008 -16 14.062 1 92.56 204 PRO B CA 1
ATOM 3448 C C . PRO B 1 204 ? 1.902 -16.469 13.125 1 92.56 204 PRO B C 1
ATOM 3450 O O . PRO B 1 204 ? 2.154 -17.281 12.234 1 92.56 204 PRO B O 1
ATOM 3453 N N . VAL B 1 205 ? 0.664 -15.961 13.43 1 94.62 205 VAL B N 1
ATOM 3454 C CA . VAL B 1 205 ? -0.473 -16.359 12.617 1 94.62 205 VAL B CA 1
ATOM 3455 C C . VAL B 1 205 ? -1.082 -15.141 11.93 1 94.62 205 VAL B C 1
ATOM 3457 O O . VAL B 1 205 ? -1.162 -14.062 12.531 1 94.62 205 VAL B O 1
ATOM 3460 N N . VAL B 1 206 ? -1.394 -15.336 10.656 1 94.31 206 VAL B N 1
ATOM 3461 C CA . VAL B 1 206 ? -2.092 -14.273 9.938 1 94.31 206 VAL B CA 1
ATOM 3462 C C . VAL B 1 206 ? -3.402 -14.812 9.367 1 94.31 206 VAL B C 1
ATOM 3464 O O . VAL B 1 206 ? -3.416 -15.852 8.703 1 94.31 206 VAL B O 1
ATOM 3467 N N . GLN B 1 207 ? -4.453 -14.125 9.719 1 95 207 GLN B N 1
ATOM 3468 C CA . GLN B 1 207 ? -5.77 -14.445 9.172 1 95 207 GLN B CA 1
ATOM 3469 C C . GLN B 1 207 ? -6.043 -13.648 7.895 1 95 207 GLN B C 1
ATOM 3471 O O . GLN B 1 207 ? -6.133 -12.422 7.926 1 95 207 GLN B O 1
ATOM 3476 N N . LEU B 1 208 ? -6.145 -14.383 6.832 1 96.44 208 LEU B N 1
ATOM 3477 C CA . LEU B 1 208 ? -6.457 -13.75 5.555 1 96.44 208 LEU B CA 1
ATOM 3478 C C . LEU B 1 208 ? -7.949 -13.828 5.262 1 96.44 208 LEU B C 1
ATOM 3480 O O . LEU B 1 208 ? -8.688 -14.555 5.938 1 96.44 208 LEU B O 1
ATOM 3484 N N . GLY B 1 209 ? -8.422 -13 4.379 1 93.38 209 GLY B N 1
ATOM 3485 C CA . GLY B 1 209 ? -9.797 -13.086 3.916 1 93.38 209 GLY B CA 1
ATOM 3486 C C . GLY B 1 209 ? -10.039 -14.266 3 1 93.38 209 GLY B C 1
ATOM 3487 O O . GLY B 1 209 ? -9.203 -15.164 2.895 1 93.38 209 GLY B O 1
ATOM 3488 N N . GLU B 1 210 ? -11.188 -14.242 2.395 1 92.88 210 GLU B N 1
ATOM 3489 C CA . GLU B 1 210 ? -11.531 -15.266 1.413 1 92.88 210 GLU B CA 1
ATOM 3490 C C . GLU B 1 210 ? -10.664 -15.156 0.168 1 92.88 210 GLU B C 1
ATOM 3492 O O . GLU B 1 210 ? -10.273 -14.055 -0.226 1 92.88 210 GLU B O 1
ATOM 3497 N N . PRO B 1 211 ? -10.359 -16.297 -0.443 1 95.38 211 PRO B N 1
ATOM 3498 C CA . PRO B 1 211 ? -9.664 -16.219 -1.731 1 95.38 211 PRO B CA 1
ATOM 3499 C C . PRO B 1 211 ? -10.43 -15.406 -2.771 1 95.38 211 PRO B C 1
ATOM 3501 O O . PRO B 1 211 ? -11.664 -15.461 -2.816 1 95.38 211 PRO B O 1
ATOM 3504 N N . GLU B 1 212 ? -9.641 -14.664 -3.504 1 96.5 212 GLU B N 1
ATOM 3505 C CA . GLU B 1 212 ? -10.164 -13.758 -4.516 1 96.5 212 GLU B CA 1
ATOM 3506 C C . GLU B 1 212 ? -9.68 -14.141 -5.91 1 96.5 212 GLU B C 1
ATOM 3508 O O . GLU B 1 212 ? -8.484 -14.359 -6.121 1 96.5 212 GLU B O 1
ATOM 3513 N N . PHE B 1 213 ? -10.656 -14.305 -6.816 1 97.5 213 PHE B N 1
ATOM 3514 C CA . PHE B 1 213 ? -10.266 -14.289 -8.219 1 97.5 213 PHE B CA 1
ATOM 3515 C C . PHE B 1 213 ? -10.023 -12.867 -8.695 1 97.5 213 PHE B C 1
ATOM 3517 O O . PHE B 1 213 ? -10.922 -12.023 -8.633 1 97.5 213 PHE B O 1
ATOM 3524 N N . VAL B 1 214 ? -8.773 -12.578 -9.133 1 98.69 214 VAL B N 1
ATOM 3525 C CA . VAL B 1 214 ? -8.391 -11.227 -9.523 1 98.69 214 VAL B CA 1
ATOM 3526 C C . VAL B 1 214 ? -7.789 -11.242 -10.93 1 98.69 214 VAL B C 1
ATOM 3528 O O . VAL B 1 214 ? -7.309 -12.273 -11.391 1 98.69 214 VAL B O 1
ATOM 3531 N N . THR B 1 215 ? -7.824 -10.164 -11.617 1 98.62 215 THR B N 1
ATOM 3532 C CA . THR B 1 215 ? -7.074 -9.914 -12.844 1 98.62 215 THR B CA 1
ATOM 3533 C C . THR B 1 215 ? -6.012 -8.844 -12.625 1 98.62 215 THR B C 1
ATOM 3535 O O . THR B 1 215 ? -6.082 -8.078 -11.656 1 98.62 215 THR B O 1
ATOM 3538 N N . PHE B 1 216 ? -4.984 -8.836 -13.422 1 98.5 216 PHE B N 1
ATOM 3539 C CA . PHE B 1 216 ? -3.939 -7.832 -13.266 1 98.5 216 PHE B CA 1
ATOM 3540 C C . PHE B 1 216 ? -3.338 -7.469 -14.617 1 98.5 216 PHE B C 1
ATOM 3542 O O . PHE B 1 216 ? -3.316 -8.289 -15.539 1 98.5 216 PHE B O 1
ATOM 3549 N N . GLU B 1 217 ? -2.914 -6.238 -14.766 1 97.69 217 GLU B N 1
ATOM 3550 C CA . GLU B 1 217 ? -2.23 -5.727 -15.953 1 97.69 217 GLU B CA 1
ATOM 3551 C C . GLU B 1 217 ? -0.723 -5.645 -15.727 1 97.69 217 GLU B C 1
ATOM 3553 O O . GLU B 1 217 ? 0.046 -5.527 -16.688 1 97.69 217 GLU B O 1
ATOM 3558 N N . ASP B 1 218 ? -0.325 -5.602 -14.531 1 97.69 218 ASP B N 1
ATOM 3559 C CA . ASP B 1 218 ? 1.057 -5.637 -14.062 1 97.69 218 ASP B CA 1
ATOM 3560 C C . ASP B 1 218 ? 1.14 -6.168 -12.633 1 97.69 218 ASP B C 1
ATOM 3562 O O . ASP B 1 218 ? 0.133 -6.598 -12.062 1 97.69 218 ASP B O 1
ATOM 3566 N N . MET B 1 219 ? 2.279 -6.125 -12 1 97.25 219 MET B N 1
ATOM 3567 C CA . MET B 1 219 ? 2.477 -6.766 -10.703 1 97.25 219 MET B CA 1
ATOM 3568 C C . MET B 1 219 ? 2.141 -5.805 -9.562 1 97.25 219 MET B C 1
ATOM 3570 O O . MET B 1 219 ? 2.348 -6.125 -8.391 1 97.25 219 MET B O 1
ATOM 3574 N N . PHE B 1 220 ? 1.59 -4.578 -9.906 1 98.44 220 PHE B N 1
ATOM 3575 C CA . PHE B 1 220 ? 1.468 -3.555 -8.875 1 98.44 220 PHE B CA 1
ATOM 3576 C C . PHE B 1 220 ? 0.026 -3.439 -8.391 1 98.44 220 PHE B C 1
ATOM 3578 O O . PHE B 1 220 ? -0.245 -2.807 -7.367 1 98.44 220 PHE B O 1
ATOM 3585 N N . TYR B 1 221 ? -0.878 -4.07 -9.117 1 98.56 221 TYR B N 1
ATOM 3586 C CA . TYR B 1 221 ? -2.287 -3.896 -8.781 1 98.56 221 TYR B CA 1
ATOM 3587 C C . TYR B 1 221 ? -3.107 -5.098 -9.234 1 98.56 221 TYR B C 1
ATOM 3589 O O . TYR B 1 221 ? -2.99 -5.539 -10.383 1 98.56 221 TYR B O 1
ATOM 3597 N N . PHE B 1 222 ? -3.969 -5.625 -8.398 1 98.56 222 PHE B N 1
ATOM 3598 C CA . PHE B 1 222 ? -4.793 -6.797 -8.664 1 98.56 222 PHE B CA 1
ATOM 3599 C C . PHE B 1 222 ? -6.273 -6.461 -8.523 1 98.56 222 PHE B C 1
ATOM 3601 O O . PHE B 1 222 ? -6.754 -6.188 -7.422 1 98.56 222 PHE B O 1
ATOM 3608 N N . HIS B 1 223 ? -6.984 -6.504 -9.609 1 98.19 223 HIS B N 1
ATOM 3609 C CA . HIS B 1 223 ? -8.398 -6.137 -9.664 1 98.19 223 HIS B CA 1
ATOM 3610 C C . HIS B 1 223 ? -9.281 -7.27 -9.148 1 98.19 223 HIS B C 1
ATOM 3612 O O . HIS B 1 223 ? -9.328 -8.352 -9.734 1 98.19 223 HIS B O 1
ATOM 3618 N N . LEU B 1 224 ? -9.961 -6.98 -8.094 1 97.69 224 LEU B N 1
ATOM 3619 C CA . LEU B 1 224 ? -10.906 -7.969 -7.582 1 97.69 224 LEU B CA 1
ATOM 3620 C C . LEU B 1 224 ? -12.039 -8.195 -8.57 1 97.69 224 LEU B C 1
ATOM 3622 O O . LEU B 1 224 ? -12.672 -7.238 -9.031 1 97.69 224 LEU B O 1
ATOM 3626 N N . VAL B 1 225 ? -12.242 -9.391 -8.945 1 97.31 225 VAL B N 1
ATOM 3627 C CA . VAL B 1 225 ? -13.352 -9.734 -9.828 1 97.31 225 VAL B CA 1
ATOM 3628 C C . VAL B 1 225 ? -14.469 -10.406 -9.023 1 97.31 225 VAL B C 1
ATOM 3630 O O . VAL B 1 225 ? -15.617 -9.969 -9.07 1 97.31 225 VAL B O 1
ATOM 3633 N N . THR B 1 226 ? -14.125 -11.477 -8.242 1 94.75 226 THR B N 1
ATOM 3634 C CA . THR B 1 226 ? -15.102 -12.156 -7.406 1 94.75 226 THR B CA 1
ATOM 3635 C C . THR B 1 226 ? -14.414 -12.906 -6.266 1 94.75 226 THR B C 1
ATOM 3637 O O . THR B 1 226 ? -13.273 -13.352 -6.41 1 94.75 226 THR B O 1
ATOM 3640 N N . LYS B 1 227 ? -15.102 -13.031 -5.164 1 92.81 227 LYS B N 1
ATOM 3641 C CA . LYS B 1 227 ? -14.625 -13.828 -4.039 1 92.81 227 LYS B CA 1
ATOM 3642 C C . LYS B 1 227 ? -15.062 -15.281 -4.176 1 92.81 227 LYS B C 1
ATOM 3644 O O . LYS B 1 227 ? -16.109 -15.57 -4.754 1 92.81 227 LYS B O 1
ATOM 3649 N N . LEU B 1 228 ? -14.227 -16.109 -3.693 1 91.5 228 LEU B N 1
ATOM 3650 C CA . LEU B 1 228 ? -14.508 -17.531 -3.797 1 91.5 228 LEU B CA 1
ATOM 3651 C C . LEU B 1 228 ? -14.898 -18.109 -2.441 1 91.5 228 LEU B C 1
ATOM 3653 O O . LEU B 1 228 ? -14.398 -17.672 -1.404 1 91.5 228 LEU B O 1
#